Protein AF-A0ABD8AJ08-F1 (afdb_monomer_lite)

pLDDT: mean 79.57, std 14.68, range [33.16, 95.69]

Secondary structure (DSSP, 8-state):
-HHHHHHHHHHHHTT--TTHHHHHHHHHHHHHHHHHHHHHHHTHHHHHHHHHHHHHHHHHHHHHHHHHHHHHHHH-GGGGGGHHHHHHHHHHHHHHHHHHHHHHHHHHHHHHHHHHHTTS----THHHHHHHHHHHHHHHTTHHHHHHHHHHHTTT-SS--HHHHHHHHHHHHHTTT-S---TTTTTTHHHHHHHHHHHHH-GGGTS-GGGS-HHHHHHHHHHHHHHHHHHTSHHHHHHHHHHHHHHHHHTTHHHHHHHHHHHHHHHHHHH-HHHHHS-HHHHHHHHHHHHHHHHHHHHHHHHHH-TTHHHHHHHHHHHHHTS-HHHHHHHHHHHHTTS-TT-HHHHHS-HHHHHHHHHHHHHHHHHHHHHHHHHHHHHHHHHHHHHHHHHHHHTTSSS----

Radius of gyration: 31.16 Å; chains: 1; bounding box: 115×36×95 Å

Structure (mmCIF, N/CA/C/O backbone):
data_AF-A0ABD8AJ08-F1
#
_entry.id   AF-A0ABD8AJ08-F1
#
loop_
_atom_site.group_PDB
_atom_site.id
_atom_site.type_symbol
_atom_site.label_atom_id
_atom_site.label_alt_id
_atom_site.label_comp_id
_atom_site.label_asym_id
_atom_site.label_entity_id
_atom_site.label_seq_id
_atom_site.pdbx_PDB_ins_code
_atom_site.Cartn_x
_atom_site.Cartn_y
_atom_site.Cartn_z
_atom_site.occupancy
_atom_site.B_iso_or_equiv
_atom_site.auth_seq_id
_atom_site.auth_comp_id
_atom_site.auth_asym_id
_atom_site.auth_atom_id
_atom_site.pdbx_PDB_model_num
ATOM 1 N N . MET A 1 1 ? -0.063 21.111 -0.050 1.00 37.19 1 MET A N 1
ATOM 2 C CA . MET A 1 1 ? 0.391 19.796 -0.572 1.00 37.19 1 MET A CA 1
ATOM 3 C C . MET A 1 1 ? 1.631 19.245 0.132 1.00 37.19 1 MET A C 1
ATOM 5 O O . MET A 1 1 ? 1.467 18.243 0.815 1.00 37.19 1 MET A O 1
ATOM 9 N N . LYS A 1 2 ? 2.831 19.864 0.037 1.00 37.09 2 LYS A N 1
ATOM 10 C CA . LYS A 1 2 ? 4.033 19.420 0.799 1.00 37.09 2 LYS A CA 1
ATOM 11 C C . LYS A 1 2 ? 3.751 19.363 2.313 1.00 37.09 2 LYS A C 1
ATOM 13 O O . LYS A 1 2 ? 4.009 18.345 2.936 1.00 37.09 2 LYS A O 1
ATOM 18 N N . ASN A 1 3 ? 3.096 20.391 2.856 1.00 42.25 3 ASN A N 1
ATOM 19 C CA . ASN A 1 3 ? 2.819 20.492 4.293 1.00 42.25 3 ASN A CA 1
ATOM 20 C C . ASN A 1 3 ? 1.719 19.541 4.803 1.00 42.25 3 ASN A C 1
ATOM 22 O O . ASN A 1 3 ? 1.791 19.104 5.944 1.00 42.25 3 ASN A O 1
ATOM 26 N N . ASP A 1 4 ? 0.720 19.175 3.994 1.00 42.44 4 ASP A N 1
ATOM 27 C CA . ASP A 1 4 ? -0.460 18.438 4.487 1.00 42.44 4 ASP A CA 1
ATOM 28 C C . ASP A 1 4 ? -0.193 16.936 4.620 1.00 42.44 4 ASP A C 1
ATOM 30 O O . ASP A 1 4 ? -0.507 16.332 5.646 1.00 42.44 4 ASP A O 1
ATOM 34 N N . LEU A 1 5 ? 0.469 16.342 3.618 1.00 39.44 5 LEU A N 1
ATOM 35 C CA . LEU A 1 5 ? 0.922 14.951 3.678 1.00 39.44 5 LEU A CA 1
ATOM 36 C C . LEU A 1 5 ? 1.951 14.786 4.803 1.00 39.44 5 LEU A C 1
ATOM 38 O O . LEU A 1 5 ? 1.867 13.857 5.600 1.00 39.44 5 LEU A O 1
ATOM 42 N N . GLN A 1 6 ? 2.887 15.731 4.899 1.00 45.25 6 GLN A N 1
ATOM 43 C CA . GLN A 1 6 ? 3.940 15.739 5.908 1.00 45.25 6 GLN A CA 1
ATOM 44 C C . GLN A 1 6 ? 3.369 15.937 7.319 1.00 45.25 6 GLN A C 1
ATOM 46 O O . GLN A 1 6 ? 3.830 15.284 8.243 1.00 45.25 6 GLN A O 1
ATOM 51 N N . ASN A 1 7 ? 2.306 16.729 7.497 1.00 49.16 7 ASN A N 1
ATOM 52 C CA . ASN A 1 7 ? 1.606 16.854 8.779 1.00 49.16 7 ASN A CA 1
ATOM 53 C C . ASN A 1 7 ? 0.878 15.568 9.190 1.00 49.16 7 ASN A C 1
ATOM 55 O O . ASN A 1 7 ? 0.949 15.188 10.362 1.00 49.16 7 ASN A O 1
ATOM 59 N N . ILE A 1 8 ? 0.226 14.884 8.243 1.00 46.75 8 ILE A N 1
ATOM 60 C CA . ILE A 1 8 ? -0.415 13.581 8.479 1.00 46.75 8 ILE A CA 1
ATOM 61 C C . ILE A 1 8 ? 0.645 12.540 8.852 1.00 46.75 8 ILE A C 1
ATOM 63 O O . ILE A 1 8 ? 0.501 11.863 9.867 1.00 46.75 8 ILE A O 1
ATOM 67 N N . PHE A 1 9 ? 1.740 12.458 8.092 1.00 47.22 9 PHE A N 1
ATOM 68 C CA . PHE A 1 9 ? 2.840 11.545 8.387 1.00 47.22 9 PHE A CA 1
ATOM 69 C C . PHE A 1 9 ? 3.531 11.884 9.708 1.00 47.22 9 PHE A C 1
ATOM 71 O O . PHE A 1 9 ? 3.735 10.980 10.500 1.00 47.22 9 PHE A O 1
ATOM 78 N N . ASN A 1 10 ? 3.763 13.159 10.029 1.00 53.31 10 ASN A N 1
ATOM 79 C CA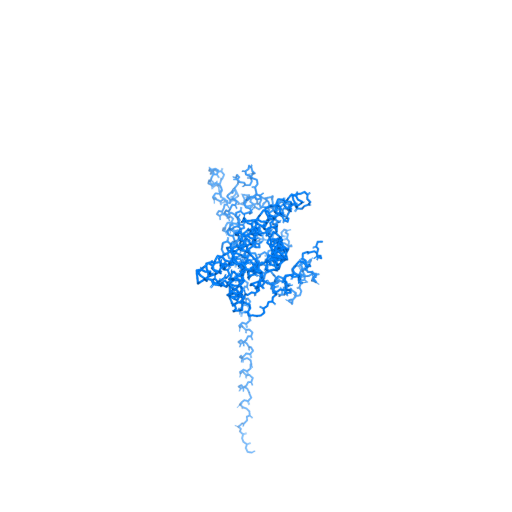 . ASN A 1 10 ? 4.302 13.593 11.323 1.00 53.31 10 ASN A CA 1
ATOM 80 C C . ASN A 1 10 ? 3.394 13.233 12.503 1.00 53.31 10 ASN A C 1
ATOM 82 O O . ASN A 1 10 ? 3.889 12.890 13.575 1.00 53.31 10 ASN A O 1
ATOM 86 N N . HIS A 1 11 ? 2.072 13.292 12.330 1.00 55.34 11 HIS A N 1
ATOM 87 C CA . HIS A 1 11 ? 1.135 12.827 13.355 1.00 55.34 11 HIS A CA 1
ATOM 88 C C . HIS A 1 11 ? 1.146 11.306 13.487 1.00 55.34 11 HIS A C 1
ATOM 90 O O . HIS A 1 11 ? 1.050 10.804 14.601 1.00 55.34 11 HIS A O 1
ATOM 96 N N . ILE A 1 12 ? 1.313 10.587 12.377 1.00 51.00 12 ILE A N 1
ATOM 97 C CA . ILE A 1 12 ? 1.469 9.134 12.371 1.00 51.00 12 ILE A CA 1
ATOM 98 C C . ILE A 1 12 ? 2.803 8.743 13.033 1.00 51.00 12 ILE A C 1
ATOM 100 O O . ILE A 1 12 ? 2.781 7.930 13.943 1.00 51.00 12 ILE A O 1
ATOM 104 N N . PHE A 1 13 ? 3.937 9.364 12.693 1.00 51.44 13 PHE A N 1
ATOM 105 C CA . PHE A 1 13 ? 5.265 9.075 13.260 1.00 51.44 13 PHE A CA 1
ATOM 106 C C . PHE A 1 13 ? 5.311 9.237 14.786 1.00 51.44 13 PHE A C 1
ATOM 108 O O . PHE A 1 13 ? 5.954 8.449 15.473 1.00 51.44 13 PHE A O 1
ATOM 115 N N . LYS A 1 14 ? 4.570 10.205 15.343 1.00 56.16 14 LYS A N 1
ATOM 116 C CA . LYS A 1 14 ? 4.437 10.388 16.801 1.00 56.16 14 LYS A CA 1
ATOM 117 C C . LYS A 1 14 ? 3.716 9.236 17.517 1.00 56.16 14 LYS A C 1
ATOM 119 O O . LYS A 1 14 ? 3.706 9.216 18.744 1.00 56.16 14 LYS A O 1
ATOM 124 N N . LEU A 1 15 ? 3.096 8.311 16.781 1.00 51.72 15 LEU A N 1
ATOM 125 C CA . LEU A 1 15 ? 2.419 7.133 17.329 1.00 51.72 15 LEU A CA 1
ATOM 126 C C . LEU A 1 15 ? 3.351 5.919 17.467 1.00 51.72 15 LEU A C 1
ATOM 128 O O . LEU A 1 15 ? 2.910 4.896 17.988 1.00 51.72 15 LEU A O 1
ATOM 132 N N . GLU A 1 16 ? 4.616 6.007 17.031 1.00 55.91 16 GLU A N 1
ATOM 133 C CA . GLU A 1 16 ? 5.584 4.920 17.197 1.00 55.91 16 GLU A CA 1
ATOM 134 C C . GLU A 1 16 ? 5.869 4.683 18.689 1.00 55.91 16 GLU A C 1
ATOM 136 O O . GLU A 1 16 ? 6.454 5.520 19.376 1.00 55.91 16 GLU A O 1
ATOM 141 N N . ALA A 1 17 ? 5.463 3.519 19.196 1.00 59.34 17 ALA A N 1
ATOM 142 C CA . ALA A 1 17 ? 5.773 3.078 20.551 1.00 59.34 17 ALA A CA 1
ATOM 143 C C . ALA A 1 17 ? 6.762 1.905 20.503 1.00 59.34 17 ALA A C 1
ATOM 145 O O . ALA A 1 17 ? 6.497 0.856 19.904 1.00 59.34 17 ALA A O 1
ATOM 146 N N . SER A 1 18 ? 7.917 2.067 21.153 1.00 61.53 18 SER A N 1
ATOM 147 C CA . SER A 1 18 ? 8.923 1.009 21.246 1.00 61.53 18 SER A CA 1
ATOM 148 C C . SER A 1 18 ? 8.338 -0.234 21.930 1.00 61.53 18 SER A C 1
ATOM 150 O O . SER A 1 18 ? 7.635 -0.160 22.937 1.00 61.53 18 SER A O 1
ATOM 152 N N . GLY A 1 19 ? 8.574 -1.411 21.344 1.00 65.75 19 GLY A N 1
ATOM 153 C CA . GLY A 1 19 ? 8.068 -2.674 21.891 1.00 65.75 19 GLY A CA 1
ATOM 154 C C . GLY A 1 19 ? 6.545 -2.859 21.816 1.00 65.75 19 GLY A C 1
ATOM 155 O O . GLY A 1 19 ? 6.025 -3.768 22.464 1.00 65.75 19 GLY A O 1
ATOM 156 N N . ALA A 1 20 ? 5.814 -2.067 21.020 1.00 73.38 20 ALA A N 1
ATOM 157 C CA . ALA A 1 20 ? 4.356 -2.188 20.902 1.00 73.38 20 ALA A CA 1
ATOM 158 C C . ALA A 1 20 ? 3.874 -3.578 20.445 1.00 73.38 20 ALA A C 1
ATOM 160 O O . ALA A 1 20 ? 2.776 -3.992 20.803 1.00 73.38 20 ALA A O 1
ATOM 161 N N . GLN A 1 21 ? 4.713 -4.353 19.751 1.00 73.31 21 GLN A N 1
ATOM 162 C CA . GLN A 1 21 ? 4.434 -5.754 19.410 1.00 73.31 21 GLN A CA 1
ATOM 163 C C . GLN A 1 21 ? 4.211 -6.647 20.643 1.00 73.31 21 GLN A C 1
ATOM 165 O O . GLN A 1 21 ? 3.464 -7.619 20.566 1.00 73.31 21 GLN A O 1
ATOM 170 N N . PHE A 1 22 ? 4.828 -6.300 21.778 1.00 75.69 22 PHE A N 1
ATOM 171 C CA . PHE A 1 22 ? 4.693 -7.014 23.046 1.00 75.69 22 PHE A CA 1
ATOM 172 C C . PHE A 1 22 ? 3.578 -6.423 23.913 1.00 75.69 22 PHE A C 1
ATOM 174 O O . PHE A 1 22 ? 2.780 -7.165 24.484 1.00 75.69 22 PHE A O 1
ATOM 181 N N . TRP A 1 23 ? 3.471 -5.091 23.981 1.00 79.88 23 TRP A N 1
ATOM 182 C CA . TRP A 1 23 ? 2.493 -4.431 24.853 1.00 79.88 23 TRP A CA 1
ATOM 183 C C . TRP A 1 23 ? 1.084 -4.318 24.252 1.00 79.88 23 TRP A C 1
ATOM 185 O O . TRP A 1 23 ? 0.116 -4.348 25.006 1.00 79.88 23 TRP A O 1
ATOM 195 N N . ALA A 1 24 ? 0.910 -4.244 22.927 1.00 83.38 24 ALA A N 1
ATOM 196 C CA . ALA A 1 24 ? -0.419 -4.125 22.313 1.00 83.38 24 ALA A CA 1
ATOM 197 C C . ALA A 1 24 ? -1.332 -5.345 22.574 1.00 83.38 24 ALA A C 1
ATOM 199 O O . ALA A 1 24 ? -2.493 -5.128 22.932 1.00 83.38 24 ALA A O 1
ATOM 200 N N . PRO A 1 25 ? -0.856 -6.609 22.499 1.00 86.19 25 PRO A N 1
ATOM 201 C CA . PRO A 1 25 ? -1.641 -7.764 22.947 1.00 86.19 25 PRO A CA 1
ATOM 202 C C . PRO A 1 25 ? -2.027 -7.689 24.431 1.00 86.19 25 PRO A C 1
ATOM 204 O O . PRO A 1 25 ? -3.148 -8.037 24.802 1.00 86.19 25 PRO A O 1
ATOM 207 N N . ILE A 1 26 ? -1.129 -7.187 25.285 1.00 85.62 26 ILE A N 1
ATOM 208 C CA . ILE A 1 26 ? -1.396 -7.010 26.720 1.00 85.62 26 ILE A CA 1
ATOM 209 C C . ILE A 1 26 ? -2.496 -5.962 26.918 1.00 85.62 26 ILE A C 1
ATOM 211 O O . ILE A 1 26 ? -3.473 -6.225 27.615 1.00 85.62 26 ILE A O 1
ATOM 215 N N . ILE A 1 27 ? -2.402 -4.810 26.247 1.00 84.31 27 ILE A N 1
ATOM 216 C CA . ILE A 1 27 ? -3.427 -3.755 26.266 1.00 84.31 27 ILE A CA 1
ATOM 217 C C . ILE A 1 27 ? -4.774 -4.295 25.769 1.00 84.31 27 ILE A C 1
ATOM 219 O O . ILE A 1 27 ? -5.812 -4.002 26.363 1.00 84.31 27 ILE A O 1
ATOM 223 N N . PHE A 1 28 ? -4.774 -5.124 24.721 1.00 89.94 28 PHE A N 1
ATOM 224 C CA . PHE A 1 28 ? -5.979 -5.794 24.237 1.00 89.94 28 PHE A CA 1
ATOM 225 C C . PHE A 1 28 ? -6.628 -6.654 25.330 1.00 89.94 28 PHE A C 1
ATOM 227 O O . PHE A 1 28 ? -7.815 -6.482 25.612 1.00 89.94 28 PHE A O 1
ATOM 234 N N . ILE A 1 29 ? -5.856 -7.517 26.000 1.00 90.88 29 ILE A N 1
ATOM 235 C CA . ILE A 1 29 ? -6.351 -8.356 27.104 1.00 90.88 29 ILE A CA 1
ATOM 236 C C . ILE A 1 29 ? -6.849 -7.492 28.273 1.00 90.88 29 ILE A C 1
ATOM 238 O O . ILE A 1 29 ? -7.927 -7.753 28.812 1.00 90.88 29 ILE A O 1
ATOM 242 N N . VAL A 1 30 ? -6.126 -6.428 28.631 1.00 89.00 30 VAL A N 1
ATOM 243 C CA . VAL A 1 30 ? -6.532 -5.480 29.682 1.00 89.00 30 VAL A CA 1
ATOM 244 C C . VAL A 1 30 ? -7.866 -4.816 29.331 1.00 89.00 30 VAL A C 1
ATOM 246 O O . VAL A 1 30 ? -8.761 -4.760 30.177 1.00 89.00 30 VAL A O 1
ATOM 249 N N . PHE A 1 31 ? -8.070 -4.386 28.081 1.00 89.56 31 PHE A N 1
ATOM 250 C CA . PHE A 1 31 ? -9.357 -3.844 27.641 1.00 89.56 31 PHE A CA 1
ATOM 251 C C . PHE A 1 31 ? -10.494 -4.865 27.731 1.00 89.56 31 PHE A C 1
ATOM 253 O O . PHE A 1 31 ? -11.607 -4.494 28.118 1.00 89.56 31 PHE A O 1
ATOM 260 N N . LEU A 1 32 ? -10.239 -6.139 27.422 1.00 92.06 32 LEU A N 1
ATOM 261 C CA . LEU A 1 32 ? -11.229 -7.204 27.595 1.00 92.06 32 LEU A CA 1
ATOM 262 C C . LEU A 1 32 ? -11.566 -7.433 29.075 1.00 92.06 32 LEU A C 1
ATOM 264 O O . LEU A 1 32 ? -12.748 -7.525 29.412 1.00 92.06 32 LEU A O 1
ATOM 268 N N . GLY A 1 33 ? -10.564 -7.445 29.958 1.00 90.75 33 GLY A N 1
ATOM 269 C CA . GLY A 1 33 ? -10.748 -7.586 31.405 1.00 90.75 33 GLY A CA 1
ATOM 270 C C . GLY A 1 33 ? -11.544 -6.429 32.013 1.00 90.75 33 GLY A C 1
ATOM 271 O O . GLY A 1 33 ? -12.554 -6.647 32.686 1.00 90.75 33 GLY A O 1
ATOM 272 N N . ILE A 1 34 ? -11.167 -5.186 31.693 1.00 89.81 34 ILE A N 1
ATOM 273 C CA . ILE A 1 34 ? -11.918 -3.987 32.093 1.00 89.81 34 ILE A CA 1
ATOM 274 C C . ILE A 1 34 ? -13.350 -4.075 31.555 1.00 89.81 34 ILE A C 1
ATOM 276 O O . ILE A 1 34 ? -14.313 -3.861 32.293 1.00 89.81 34 ILE A O 1
ATOM 280 N N . SER A 1 35 ? -13.524 -4.452 30.286 1.00 89.44 35 SER A N 1
ATOM 281 C CA . SER A 1 35 ? -14.853 -4.622 29.702 1.00 89.44 35 SER A CA 1
ATOM 282 C C . SER A 1 35 ? -15.690 -5.649 30.464 1.00 89.44 35 SER A C 1
ATOM 284 O O . SER A 1 35 ? -16.845 -5.372 30.789 1.00 89.44 35 SER A O 1
ATOM 286 N N . PHE A 1 36 ? -15.125 -6.800 30.819 1.00 92.12 36 PHE A N 1
ATOM 287 C CA . PHE A 1 36 ? -15.826 -7.811 31.603 1.00 92.12 36 PHE A CA 1
ATOM 288 C C . PHE A 1 36 ? -16.317 -7.252 32.949 1.00 92.12 36 PHE A C 1
ATOM 290 O O . PHE A 1 36 ? -17.500 -7.382 33.273 1.00 92.12 36 PHE A O 1
ATOM 297 N N . LEU A 1 37 ? -15.457 -6.537 33.688 1.00 89.56 37 LEU A N 1
ATOM 298 C CA . LEU A 1 37 ? -15.815 -5.898 34.963 1.00 89.56 37 LEU A CA 1
ATOM 299 C C . LEU A 1 37 ? -16.963 -4.890 34.798 1.00 89.56 37 LEU A C 1
ATOM 301 O O . LEU A 1 37 ? -17.963 -4.954 35.519 1.00 89.56 37 LEU A O 1
ATOM 305 N N . PHE A 1 38 ? -16.877 -4.005 33.800 1.00 85.88 38 PHE A N 1
ATOM 306 C CA . PHE A 1 38 ? -17.963 -3.071 33.482 1.00 85.88 38 PHE A CA 1
ATOM 307 C C . PHE A 1 38 ? -19.253 -3.808 33.086 1.00 85.88 38 PHE A C 1
ATOM 309 O O . PHE A 1 38 ? -20.346 -3.374 33.448 1.00 85.88 38 PHE A O 1
ATOM 316 N N . GLY A 1 39 ? -19.153 -4.940 32.388 1.00 85.25 39 GLY A N 1
ATOM 317 C CA . GLY A 1 39 ? -20.302 -5.774 32.032 1.00 85.25 39 GLY A CA 1
ATOM 318 C C . GLY A 1 39 ? -20.971 -6.403 33.255 1.00 85.25 39 GLY A C 1
ATOM 319 O O . GLY A 1 39 ? -22.197 -6.438 33.334 1.00 85.25 39 GLY A O 1
ATOM 320 N N . MET A 1 40 ? -20.202 -6.794 34.274 1.00 86.94 40 MET A N 1
ATOM 321 C CA . MET A 1 40 ? -20.767 -7.268 35.542 1.00 86.94 40 MET A CA 1
ATOM 322 C C . MET A 1 40 ? -21.493 -6.165 36.325 1.00 86.94 40 MET A C 1
ATOM 324 O O . MET A 1 40 ? -22.526 -6.426 36.952 1.00 86.94 40 MET A O 1
ATOM 328 N N . ILE A 1 41 ? -20.972 -4.934 36.294 1.00 84.31 41 ILE A N 1
ATOM 329 C CA . ILE A 1 41 ? -21.536 -3.790 37.028 1.00 84.31 41 ILE A CA 1
ATOM 330 C C . ILE A 1 41 ? -22.802 -3.268 36.336 1.00 84.31 41 ILE A C 1
ATOM 332 O O . ILE A 1 41 ? -23.855 -3.131 36.970 1.00 84.31 41 ILE A O 1
ATOM 336 N N . PHE A 1 42 ? -22.718 -3.008 35.030 1.00 81.31 42 PHE A N 1
ATOM 337 C CA . PHE A 1 42 ? -23.772 -2.352 34.252 1.00 81.31 42 PHE A CA 1
ATOM 338 C C . PHE A 1 42 ? -24.705 -3.329 33.517 1.00 81.31 42 PHE A C 1
ATOM 340 O O . PHE A 1 42 ? -25.756 -2.910 33.023 1.00 81.31 42 PHE A O 1
ATOM 347 N N . LYS A 1 43 ? -24.390 -4.634 33.518 1.00 81.94 43 LYS A N 1
ATOM 348 C CA . LYS A 1 43 ? -25.147 -5.707 32.844 1.00 81.94 43 LYS A CA 1
ATOM 349 C C . LYS A 1 43 ? -25.307 -5.436 31.336 1.00 81.94 43 LYS A C 1
ATOM 351 O O . LYS A 1 43 ? -24.612 -4.604 30.756 1.00 81.94 43 LYS A O 1
ATOM 356 N N . PHE A 1 44 ? -26.273 -6.104 30.705 1.00 83.12 44 PHE A N 1
ATOM 357 C CA . PHE A 1 44 ? -26.561 -6.006 29.269 1.00 83.12 44 PHE A CA 1
ATOM 358 C C . PHE A 1 44 ? -26.865 -4.593 28.750 1.00 83.12 44 PHE A C 1
ATOM 360 O O . PHE A 1 44 ? -26.684 -4.345 27.562 1.00 83.12 44 PHE A O 1
ATOM 367 N N . LYS A 1 45 ? -27.274 -3.645 29.609 1.00 83.56 45 LYS A N 1
ATOM 368 C CA . LYS A 1 45 ? -27.542 -2.255 29.193 1.00 83.56 45 LYS A CA 1
ATOM 369 C C . LYS A 1 45 ? -26.323 -1.625 28.520 1.00 83.56 45 LYS A C 1
ATOM 371 O O . LYS A 1 45 ? -26.446 -0.992 27.479 1.00 83.56 45 LYS A O 1
ATOM 376 N N . TRP A 1 46 ? -25.140 -1.859 29.087 1.00 85.69 46 TRP A N 1
ATOM 377 C CA . TRP A 1 46 ? -23.892 -1.338 28.536 1.00 85.69 46 TRP A CA 1
ATOM 378 C C . TRP A 1 46 ? -23.464 -2.066 27.260 1.00 85.69 46 TRP A C 1
ATOM 380 O O . TRP A 1 46 ? -22.950 -1.442 26.335 1.00 85.69 46 TRP A O 1
ATOM 390 N N . THR A 1 47 ? -23.740 -3.370 27.171 1.00 87.75 47 THR A N 1
ATOM 391 C CA . THR A 1 47 ? -23.513 -4.146 25.947 1.00 87.75 47 THR A CA 1
ATOM 392 C C . THR A 1 47 ? -24.318 -3.578 24.777 1.00 87.75 47 THR A C 1
ATOM 394 O O . THR A 1 47 ? -23.738 -3.341 23.724 1.00 87.75 47 THR A O 1
ATOM 397 N N . ILE A 1 48 ? -25.611 -3.289 24.969 1.00 87.62 48 ILE A N 1
ATOM 398 C CA . ILE A 1 48 ? -26.482 -2.724 23.921 1.00 87.62 48 ILE A CA 1
ATOM 399 C C . ILE A 1 48 ? -25.925 -1.391 23.409 1.00 87.62 48 ILE A C 1
ATOM 401 O O . ILE A 1 48 ? -25.795 -1.198 22.204 1.00 87.62 48 ILE A O 1
ATOM 405 N N . LEU A 1 49 ? -25.523 -0.493 24.312 1.00 89.62 49 LEU A N 1
ATOM 406 C CA . LEU A 1 49 ? -24.957 0.801 23.924 1.00 89.62 49 LEU A CA 1
ATOM 407 C C . LEU A 1 49 ? -23.649 0.653 23.133 1.00 89.62 49 LEU A C 1
ATOM 409 O O . LEU A 1 49 ? -23.426 1.386 22.175 1.00 89.62 49 LEU A O 1
ATOM 413 N N . LYS A 1 50 ? -22.802 -0.329 23.454 1.00 89.50 50 LYS A N 1
ATOM 414 C CA . LYS A 1 50 ? -21.607 -0.604 22.641 1.00 89.50 50 LYS A CA 1
ATOM 415 C C . LYS A 1 50 ? -21.936 -1.161 21.263 1.00 89.50 50 LYS A C 1
ATOM 417 O O . LYS A 1 50 ? -21.242 -0.810 20.316 1.00 89.50 50 LYS A O 1
ATOM 422 N N . VAL A 1 51 ? -22.965 -2.000 21.144 1.00 91.56 51 VAL A N 1
ATOM 423 C CA . VAL A 1 51 ? -23.445 -2.462 19.832 1.00 91.56 51 VAL A CA 1
ATOM 424 C C . VAL A 1 51 ? -23.909 -1.266 19.001 1.00 91.56 51 VAL A C 1
ATOM 426 O O . VAL A 1 51 ? -23.523 -1.148 17.844 1.00 91.56 51 VAL A O 1
ATOM 429 N N . ILE A 1 52 ? -24.643 -0.328 19.607 1.00 92.88 52 ILE A N 1
ATOM 430 C CA . ILE A 1 52 ? -25.048 0.917 18.942 1.00 92.88 52 ILE A CA 1
ATOM 431 C C . ILE A 1 52 ? -23.818 1.726 18.500 1.00 92.88 52 ILE A C 1
ATOM 433 O O . ILE A 1 52 ? -23.773 2.165 17.356 1.00 92.88 52 ILE A O 1
ATOM 437 N N . ALA A 1 53 ? -22.794 1.867 19.350 1.00 93.06 53 ALA A N 1
ATOM 438 C CA . ALA A 1 53 ? -21.546 2.545 18.981 1.00 93.06 53 ALA A CA 1
ATOM 439 C C . ALA A 1 53 ? -20.865 1.890 17.766 1.00 93.06 53 ALA A C 1
ATOM 441 O O . ALA A 1 53 ? -20.453 2.589 16.848 1.00 93.06 53 ALA A O 1
ATOM 442 N N . ILE A 1 54 ? -20.799 0.554 17.727 1.00 93.31 54 ILE A N 1
ATOM 443 C CA . ILE A 1 54 ? -20.254 -0.204 16.589 1.00 93.31 54 ILE A CA 1
ATOM 444 C C . ILE A 1 54 ? -21.036 0.097 15.309 1.00 93.31 54 ILE A C 1
ATOM 446 O O . ILE A 1 54 ? -20.426 0.405 14.289 1.00 93.31 54 ILE A O 1
ATOM 450 N N . ILE A 1 55 ? -22.370 0.056 15.367 1.00 94.44 55 ILE A N 1
ATOM 451 C CA . ILE A 1 55 ? -23.229 0.350 14.212 1.00 94.44 55 ILE A CA 1
ATOM 452 C C . ILE A 1 55 ? -23.006 1.791 13.734 1.00 94.44 55 ILE A C 1
ATOM 454 O O . ILE A 1 55 ? -22.833 2.015 12.538 1.00 94.44 55 ILE A O 1
ATOM 458 N N . ILE A 1 56 ? -22.938 2.760 14.653 1.00 94.62 56 ILE A N 1
ATOM 459 C CA . ILE A 1 56 ? -22.641 4.163 14.330 1.00 94.62 56 ILE A CA 1
ATOM 460 C C . ILE A 1 56 ? -21.270 4.286 13.655 1.00 94.62 56 ILE A C 1
ATOM 462 O O . ILE A 1 56 ? -21.155 4.989 12.655 1.00 94.62 56 ILE A O 1
ATOM 466 N N . THR A 1 57 ? -20.239 3.592 14.145 1.00 95.50 57 THR A N 1
ATOM 467 C CA . THR A 1 57 ? -18.908 3.590 13.518 1.00 95.50 57 THR A CA 1
ATOM 468 C C . THR A 1 57 ? -18.939 2.989 12.116 1.00 95.50 57 THR A C 1
ATOM 470 O O . THR A 1 57 ? -18.367 3.575 11.197 1.00 95.50 57 THR A O 1
ATOM 473 N N . MET A 1 58 ? -19.638 1.870 11.922 1.00 94.94 58 MET A N 1
ATOM 474 C CA . MET A 1 58 ? -19.763 1.213 10.618 1.00 94.94 58 MET A CA 1
ATOM 475 C C . MET A 1 58 ? -20.474 2.104 9.596 1.00 94.94 58 MET A C 1
ATOM 477 O O . MET A 1 58 ? -19.968 2.296 8.489 1.00 94.94 58 MET A O 1
ATOM 481 N N . VAL A 1 59 ? -21.617 2.684 9.975 1.00 95.69 59 VAL A N 1
ATOM 482 C CA . VAL A 1 59 ? -22.394 3.598 9.123 1.00 95.69 59 VAL A CA 1
ATOM 483 C C . VAL A 1 59 ? -21.612 4.886 8.864 1.00 95.69 59 VAL A C 1
ATOM 485 O O . VAL A 1 59 ? -21.498 5.324 7.721 1.00 95.69 59 VAL A O 1
ATOM 488 N N . GLY A 1 60 ? -21.006 5.458 9.906 1.00 93.81 60 GLY A N 1
ATOM 489 C CA . GLY A 1 60 ? -20.168 6.648 9.810 1.00 93.81 60 GLY A CA 1
ATOM 490 C C . GLY A 1 60 ? -18.975 6.451 8.876 1.00 93.81 60 GLY A C 1
ATOM 491 O O . GLY A 1 60 ? -18.676 7.341 8.086 1.00 93.81 60 GLY A O 1
ATOM 492 N N . SER A 1 61 ? -18.354 5.270 8.887 1.00 95.00 61 SER A N 1
ATOM 493 C CA . SER A 1 61 ? -17.248 4.925 7.984 1.00 95.00 61 SER A CA 1
ATOM 494 C C . SER A 1 61 ? -17.688 4.837 6.523 1.00 95.00 61 SER A C 1
ATOM 496 O O . SER A 1 61 ? -16.970 5.305 5.643 1.00 95.00 61 SER A O 1
ATOM 498 N N . ILE A 1 62 ? -18.878 4.286 6.250 1.00 95.06 62 ILE A N 1
ATOM 499 C CA . ILE A 1 62 ? -19.448 4.239 4.892 1.00 95.06 62 ILE A CA 1
ATOM 500 C C . ILE A 1 62 ? -19.719 5.659 4.385 1.00 95.06 62 ILE A C 1
ATOM 502 O O . ILE A 1 62 ? -19.312 6.008 3.277 1.00 95.06 62 ILE A O 1
ATOM 506 N N . ILE A 1 63 ? -20.368 6.493 5.205 1.00 94.06 63 ILE A N 1
ATOM 507 C CA . ILE A 1 63 ? -20.666 7.887 4.854 1.00 94.06 63 ILE A CA 1
ATOM 508 C C . ILE A 1 63 ? -19.368 8.675 4.644 1.00 94.06 63 ILE A C 1
ATOM 510 O O . ILE A 1 63 ? -19.262 9.418 3.670 1.00 94.06 63 ILE A O 1
ATOM 514 N N . ALA A 1 64 ? -18.378 8.504 5.525 1.00 92.00 64 ALA A N 1
ATOM 515 C CA . ALA A 1 64 ? -17.078 9.157 5.414 1.00 92.00 64 ALA A CA 1
ATOM 516 C C . ALA A 1 64 ? -16.353 8.745 4.131 1.00 92.00 64 ALA A C 1
ATOM 518 O O . ALA A 1 64 ? -15.879 9.619 3.412 1.00 92.00 64 ALA A O 1
ATOM 519 N N . TYR A 1 65 ? -16.321 7.448 3.804 1.00 92.94 65 TYR A N 1
ATOM 520 C CA . TYR A 1 65 ? -15.727 6.970 2.556 1.00 92.94 65 TYR A CA 1
ATOM 521 C C . TYR A 1 65 ? -16.380 7.639 1.348 1.00 92.94 65 TYR A C 1
ATOM 523 O O . TYR A 1 65 ? -15.672 8.226 0.539 1.00 92.94 65 TYR A O 1
ATOM 531 N N . ASN A 1 66 ? -17.713 7.605 1.254 1.00 92.75 66 ASN A N 1
ATOM 532 C CA . ASN A 1 66 ? -18.430 8.180 0.115 1.00 92.75 66 ASN A CA 1
ATOM 533 C C . ASN A 1 66 ? -18.194 9.693 0.011 1.00 92.75 66 ASN A C 1
ATOM 535 O O . ASN A 1 66 ? -17.838 10.181 -1.053 1.00 92.75 66 ASN A O 1
ATOM 539 N N . LYS A 1 67 ? -18.294 10.436 1.123 1.00 90.06 67 LYS A N 1
ATOM 540 C CA . LYS A 1 67 ? -18.067 11.889 1.119 1.00 90.06 67 LYS A CA 1
ATOM 541 C C . LYS A 1 67 ? -16.635 12.265 0.751 1.00 90.06 67 LYS A C 1
ATOM 543 O O . LYS A 1 67 ? -16.436 13.185 -0.034 1.00 90.06 67 LYS A O 1
ATOM 548 N N . ILE A 1 68 ? -15.640 11.587 1.325 1.00 86.81 68 ILE A N 1
ATOM 549 C CA . ILE A 1 68 ? -14.233 11.873 1.026 1.00 86.81 68 ILE A CA 1
ATOM 550 C C . ILE A 1 68 ? -13.933 11.484 -0.417 1.00 86.81 68 ILE A C 1
ATOM 552 O O . ILE A 1 68 ? -13.319 12.272 -1.123 1.00 86.81 68 ILE A O 1
ATOM 556 N N . ALA A 1 69 ? -14.403 10.321 -0.873 1.00 88.31 69 ALA A N 1
ATOM 557 C CA . ALA A 1 69 ? -14.255 9.896 -2.258 1.00 88.31 69 ALA A CA 1
ATOM 558 C C . ALA A 1 69 ? -14.887 10.902 -3.227 1.00 88.31 69 ALA A C 1
ATOM 560 O O . ALA A 1 69 ? -14.248 11.253 -4.208 1.00 88.31 69 ALA A O 1
ATOM 561 N N . ASP A 1 70 ? -16.078 11.431 -2.938 1.00 88.31 70 ASP A N 1
ATOM 562 C CA . ASP A 1 70 ? -16.732 12.447 -3.770 1.00 88.31 70 ASP A CA 1
ATOM 563 C C . ASP A 1 70 ? -15.945 13.765 -3.817 1.00 88.31 70 ASP A C 1
ATOM 565 O O . ASP A 1 70 ? -15.782 14.349 -4.888 1.00 88.31 70 ASP A O 1
ATOM 569 N N . ILE A 1 71 ? -15.435 14.239 -2.675 1.00 84.69 71 ILE A N 1
ATOM 570 C CA . ILE A 1 71 ? -14.607 15.456 -2.600 1.00 84.69 71 ILE A CA 1
ATOM 571 C C . ILE A 1 71 ? -13.304 15.254 -3.379 1.00 84.69 71 ILE A C 1
ATOM 573 O O . ILE A 1 71 ? -12.936 16.082 -4.211 1.00 84.69 71 ILE A O 1
ATOM 577 N N . VAL A 1 72 ? -12.627 14.133 -3.138 1.00 82.44 72 VAL A N 1
ATOM 578 C CA . VAL A 1 72 ? -11.380 13.767 -3.809 1.00 82.44 72 VAL A CA 1
ATOM 579 C C . VAL A 1 72 ? -11.616 13.598 -5.308 1.00 82.44 72 VAL A C 1
ATOM 581 O O . VAL A 1 72 ? -10.863 14.143 -6.101 1.00 82.44 72 VAL A O 1
ATOM 584 N N . ASN A 1 73 ? -12.712 12.972 -5.734 1.00 82.06 73 ASN A N 1
ATOM 585 C CA . ASN A 1 73 ? -13.035 12.822 -7.152 1.00 82.06 73 ASN A CA 1
ATOM 586 C C . ASN A 1 73 ? -13.313 14.152 -7.866 1.00 82.06 73 ASN A C 1
ATOM 588 O O . ASN A 1 73 ? -13.093 14.242 -9.074 1.00 82.06 73 ASN A O 1
ATOM 592 N N . LYS A 1 74 ? -13.793 15.169 -7.140 1.00 79.62 74 LYS A N 1
ATOM 593 C CA . LYS A 1 74 ? -14.046 16.515 -7.677 1.00 79.62 74 LYS A CA 1
ATOM 594 C C . LYS A 1 74 ? -12.795 17.390 -7.727 1.00 79.62 74 LYS A C 1
ATOM 596 O O . LYS A 1 74 ? -12.683 18.206 -8.635 1.00 79.62 74 LYS A O 1
ATOM 601 N N . HIS A 1 75 ? -11.884 17.244 -6.765 1.00 72.56 75 HIS A N 1
ATOM 602 C CA . HIS A 1 75 ? -10.740 18.149 -6.610 1.00 72.56 75 HIS A CA 1
ATOM 603 C C . HIS A 1 75 ? -9.394 17.529 -6.989 1.00 72.56 75 HIS A C 1
ATOM 605 O O . HIS A 1 75 ? -8.560 18.212 -7.575 1.00 72.56 75 HIS A O 1
ATOM 611 N N . ASP A 1 76 ? -9.170 16.255 -6.669 1.00 72.12 76 ASP A N 1
ATOM 612 C CA . ASP A 1 76 ? -7.919 15.560 -6.961 1.00 72.12 76 ASP A CA 1
ATOM 613 C C . ASP A 1 76 ? -8.102 14.033 -6.988 1.00 72.12 76 ASP A C 1
ATOM 615 O O . ASP A 1 76 ? -7.795 13.330 -6.023 1.00 72.12 76 ASP A O 1
ATOM 619 N N . GLN A 1 77 ? -8.576 13.493 -8.119 1.00 73.25 77 GLN A N 1
ATOM 620 C CA . GLN A 1 77 ? -8.797 12.047 -8.312 1.00 73.25 77 GLN A CA 1
ATOM 621 C C . GLN A 1 77 ? -7.560 11.189 -7.995 1.00 73.25 77 GLN A C 1
ATOM 623 O O . GLN A 1 77 ? -7.679 9.992 -7.742 1.00 73.25 77 GLN A O 1
ATOM 628 N N . ASN A 1 78 ? -6.371 11.789 -7.964 1.00 66.81 78 ASN A N 1
ATOM 629 C CA . ASN A 1 78 ? -5.112 11.101 -7.709 1.00 66.81 78 ASN A CA 1
ATOM 630 C C . ASN A 1 78 ? -5.000 10.614 -6.259 1.00 66.81 78 ASN A C 1
ATOM 632 O O . ASN A 1 78 ? -4.292 9.648 -5.986 1.00 66.81 78 ASN A O 1
ATOM 636 N N . LEU A 1 79 ? -5.710 11.258 -5.330 1.00 71.75 79 LEU A N 1
ATOM 637 C CA . LEU A 1 79 ? -5.676 10.923 -3.907 1.00 71.75 79 LEU A CA 1
ATOM 638 C C . LEU A 1 79 ? -6.710 9.859 -3.523 1.00 71.75 79 LEU A C 1
ATOM 640 O O . LEU A 1 79 ? -6.788 9.472 -2.355 1.00 71.75 79 LEU A O 1
ATOM 644 N N . ILE A 1 80 ? -7.484 9.341 -4.486 1.00 78.69 80 ILE A N 1
ATOM 645 C CA . ILE A 1 80 ? -8.558 8.374 -4.218 1.00 78.69 80 ILE A CA 1
ATOM 646 C C . ILE A 1 80 ? -8.033 7.106 -3.530 1.00 78.69 80 ILE A C 1
ATOM 648 O O . ILE A 1 80 ? -8.689 6.548 -2.650 1.00 78.69 80 ILE A O 1
ATOM 652 N N . GLY A 1 81 ? -6.803 6.698 -3.858 1.00 75.88 81 GLY A N 1
ATOM 653 C CA . GLY A 1 81 ? -6.134 5.551 -3.249 1.00 75.88 81 GLY A CA 1
ATOM 654 C C . GLY A 1 81 ? -5.775 5.741 -1.766 1.00 75.88 81 GLY A C 1
ATOM 655 O O . GLY A 1 81 ? -5.606 4.755 -1.051 1.00 75.88 81 GLY A O 1
ATOM 656 N N . PHE A 1 82 ? -5.716 6.983 -1.272 1.00 81.50 82 PHE A N 1
ATOM 657 C CA . PHE A 1 82 ? -5.424 7.302 0.132 1.00 81.50 82 PHE A CA 1
ATOM 658 C C . PHE A 1 82 ? -6.677 7.372 1.017 1.00 81.50 82 PHE A C 1
ATOM 660 O O . PHE A 1 82 ? -6.569 7.303 2.244 1.00 81.50 82 PHE A O 1
ATOM 667 N N . VAL A 1 83 ? -7.874 7.450 0.423 1.00 85.00 83 VAL A N 1
ATOM 668 C CA . VAL A 1 83 ? -9.153 7.544 1.152 1.00 85.00 83 VAL A CA 1
ATOM 669 C C . VAL A 1 83 ? -9.331 6.445 2.213 1.00 85.00 83 VAL A C 1
ATOM 671 O O . VAL A 1 83 ? -9.713 6.784 3.336 1.00 85.00 83 VAL A O 1
ATOM 674 N N . PRO A 1 84 ? -9.001 5.160 1.955 1.00 88.38 84 PRO A N 1
ATOM 675 C CA . PRO A 1 84 ? -9.131 4.103 2.962 1.00 88.38 84 PRO A CA 1
ATOM 676 C C . PRO A 1 84 ? -8.334 4.342 4.253 1.00 88.38 84 PRO A C 1
ATOM 678 O O . PRO A 1 84 ? -8.779 3.934 5.325 1.00 88.38 84 PRO A O 1
ATOM 681 N N . PHE A 1 85 ? -7.179 5.014 4.189 1.00 85.69 85 PHE A N 1
ATOM 682 C CA . PHE A 1 85 ? -6.390 5.341 5.384 1.00 85.69 85 PHE A CA 1
ATOM 683 C C . PHE A 1 85 ? -7.099 6.400 6.236 1.00 85.69 85 PHE A C 1
ATOM 685 O O . PHE A 1 85 ? -7.225 6.240 7.451 1.00 85.69 85 PHE A O 1
ATOM 692 N N . GLY A 1 86 ? -7.630 7.447 5.594 1.00 84.44 86 GLY A N 1
ATOM 693 C CA . GLY A 1 86 ? -8.414 8.486 6.266 1.00 84.44 86 GLY A CA 1
ATOM 694 C C . GLY A 1 86 ? -9.689 7.936 6.908 1.00 84.44 86 GLY A C 1
ATOM 695 O O . GLY A 1 86 ? -10.027 8.305 8.031 1.00 84.44 86 GLY A O 1
ATOM 696 N N . VAL A 1 87 ? -10.359 6.987 6.246 1.00 90.31 87 VAL A N 1
ATOM 697 C CA . VAL A 1 87 ? -11.552 6.319 6.791 1.00 90.31 87 VAL A CA 1
ATOM 698 C C . VAL A 1 87 ? -11.236 5.542 8.066 1.00 90.31 87 VAL A C 1
ATOM 700 O O . VAL A 1 87 ? -12.011 5.628 9.015 1.00 90.31 87 VAL A O 1
ATOM 703 N N . THR A 1 88 ? -10.098 4.845 8.145 1.00 90.00 88 THR A N 1
ATOM 704 C CA . THR A 1 88 ? -9.681 4.168 9.386 1.00 90.00 88 THR A CA 1
ATOM 705 C C . THR A 1 88 ? -9.498 5.161 10.538 1.00 90.00 88 THR A C 1
ATOM 707 O O . THR A 1 88 ? -10.021 4.928 11.628 1.00 90.00 88 THR A O 1
ATOM 710 N N . LEU A 1 89 ? -8.832 6.298 10.300 1.00 88.25 89 LEU A N 1
ATOM 711 C CA . LEU A 1 89 ? -8.639 7.350 11.312 1.00 88.25 89 LEU A CA 1
ATOM 712 C C . LEU A 1 89 ? -9.968 7.957 11.785 1.00 88.25 89 LEU A C 1
ATOM 714 O O . LEU A 1 89 ? -10.190 8.130 12.985 1.00 88.25 89 LEU A O 1
ATOM 718 N N . ILE A 1 90 ? -10.888 8.221 10.856 1.00 88.88 90 ILE A N 1
ATOM 719 C CA . ILE A 1 90 ? -12.227 8.727 11.179 1.00 88.88 90 ILE A CA 1
ATOM 720 C C . ILE A 1 90 ? -13.033 7.686 11.958 1.00 88.88 90 ILE A C 1
ATOM 722 O O . ILE A 1 90 ? -13.705 8.039 12.924 1.00 88.88 90 ILE A O 1
ATOM 726 N N . ALA A 1 91 ? -12.946 6.405 11.595 1.00 92.38 91 ALA A N 1
ATOM 727 C CA . ALA A 1 91 ? -13.625 5.330 12.312 1.00 92.38 91 ALA A CA 1
ATOM 728 C C . ALA A 1 91 ? -13.169 5.249 13.774 1.00 92.38 91 ALA A C 1
ATOM 730 O O . ALA A 1 91 ? -14.006 5.112 14.667 1.00 92.38 91 ALA A O 1
ATOM 731 N N . ILE A 1 92 ? -11.865 5.406 14.032 1.00 90.00 92 ILE A N 1
ATOM 732 C CA . ILE A 1 92 ? -11.309 5.483 15.391 1.00 90.00 92 ILE A CA 1
ATOM 733 C C . ILE A 1 92 ? -11.930 6.658 16.153 1.00 90.00 92 ILE A C 1
ATOM 735 O O . ILE A 1 92 ? -12.428 6.466 17.264 1.00 90.00 92 ILE A O 1
ATOM 739 N N . ALA A 1 93 ? -11.959 7.852 15.553 1.00 89.88 93 ALA A N 1
ATOM 740 C CA . ALA A 1 93 ? -12.533 9.041 16.178 1.00 89.88 93 ALA A CA 1
ATOM 741 C C . ALA A 1 93 ? -14.034 8.872 16.481 1.00 89.88 93 ALA A C 1
ATOM 743 O O . ALA A 1 93 ? -14.462 9.085 17.616 1.00 89.88 93 ALA A O 1
ATOM 744 N N . ILE A 1 94 ? -14.829 8.415 15.506 1.00 92.44 94 ILE A N 1
ATOM 745 C CA . ILE A 1 94 ? -16.269 8.163 15.677 1.00 92.44 94 ILE A CA 1
ATOM 746 C C . ILE A 1 94 ? -16.504 7.122 16.772 1.00 92.44 94 ILE A C 1
ATOM 748 O O . ILE A 1 94 ? -17.378 7.302 17.622 1.00 92.44 94 ILE A O 1
ATOM 752 N N . TYR A 1 95 ? -15.732 6.035 16.777 1.00 92.69 95 TYR A N 1
ATOM 753 C CA . TYR A 1 95 ? -15.857 4.981 17.779 1.00 92.69 95 TYR A CA 1
ATOM 754 C C . TYR A 1 95 ? -15.577 5.494 19.196 1.00 92.69 95 TYR A C 1
ATOM 756 O O . TYR A 1 95 ? -16.358 5.230 20.111 1.00 92.69 95 TYR A O 1
ATOM 764 N N . TRP A 1 96 ? -14.507 6.270 19.383 1.00 90.25 96 TRP A N 1
ATOM 765 C CA . TRP A 1 96 ? -14.168 6.857 20.680 1.00 90.25 96 TRP A CA 1
ATOM 766 C C . TRP A 1 96 ? -15.209 7.868 21.157 1.00 90.25 96 TRP A C 1
ATOM 768 O O . TRP A 1 96 ? -15.686 7.764 22.288 1.00 90.25 96 TRP A O 1
ATOM 778 N N . VAL A 1 97 ? -15.599 8.808 20.293 1.00 91.75 97 VAL A N 1
ATOM 779 C CA . VAL A 1 97 ? -16.571 9.858 20.628 1.00 91.75 97 VAL A CA 1
ATOM 780 C C . VAL A 1 97 ? -17.935 9.250 20.952 1.00 91.75 97 VAL A C 1
ATOM 782 O O . VAL A 1 97 ? -18.515 9.558 21.994 1.00 91.75 97 VAL A O 1
ATOM 785 N N . SER A 1 98 ? -18.429 8.327 20.120 1.00 91.75 98 SER A N 1
ATOM 786 C CA . SER A 1 98 ? -19.711 7.656 20.368 1.00 91.75 98 SER A CA 1
ATOM 787 C C . SER A 1 98 ? -19.684 6.844 21.663 1.00 91.75 98 SER A C 1
ATOM 789 O O . SER A 1 98 ? -20.613 6.949 22.466 1.00 91.75 98 SER A O 1
ATOM 791 N N . ARG A 1 99 ? -18.607 6.093 21.939 1.00 88.31 99 ARG A N 1
ATOM 792 C CA . ARG A 1 99 ? -18.468 5.372 23.212 1.00 88.31 99 ARG A CA 1
ATOM 793 C C . ARG A 1 99 ? -18.427 6.301 24.416 1.00 88.31 99 ARG A C 1
ATOM 795 O O . ARG A 1 99 ? -19.036 5.955 25.425 1.00 88.31 99 ARG A O 1
ATOM 802 N N . LEU A 1 100 ? -17.733 7.435 24.334 1.00 88.88 100 LEU A N 1
ATOM 803 C CA . LEU A 1 100 ? -17.651 8.400 25.430 1.00 88.88 100 LEU A CA 1
ATOM 804 C C . LEU A 1 100 ? -19.031 8.991 25.746 1.00 88.88 100 LEU A C 1
ATOM 806 O O . LEU A 1 100 ? -19.459 8.967 26.899 1.00 88.88 100 LEU A O 1
ATOM 810 N N . ILE A 1 101 ? -19.761 9.439 24.722 1.00 89.81 101 ILE A N 1
ATOM 811 C CA . ILE A 1 101 ? -21.116 9.987 24.874 1.00 89.81 101 ILE A CA 1
ATOM 812 C C . ILE A 1 101 ? -22.054 8.936 25.481 1.00 89.81 101 ILE A C 1
ATOM 814 O O . ILE A 1 101 ? -22.729 9.192 26.480 1.00 89.81 101 ILE A O 1
ATOM 818 N N . LEU A 1 102 ? -22.067 7.721 24.926 1.00 89.50 102 LEU A N 1
ATOM 819 C CA . LEU A 1 102 ? -22.937 6.646 25.405 1.00 89.50 102 LEU A CA 1
ATOM 820 C C . LEU A 1 102 ? -22.551 6.168 26.812 1.00 89.50 102 LEU A C 1
ATOM 822 O O . LEU A 1 102 ? -23.424 5.752 27.576 1.00 89.50 102 LEU A O 1
ATOM 826 N N . PHE A 1 103 ? -21.270 6.248 27.181 1.00 86.88 103 PHE A N 1
ATOM 827 C CA . PHE A 1 103 ? -20.812 5.986 28.544 1.00 86.88 103 PHE A CA 1
ATOM 828 C C . PHE A 1 103 ? -21.392 6.997 29.533 1.00 86.88 103 PHE A C 1
ATOM 830 O O . PHE A 1 103 ? -21.951 6.586 30.550 1.00 86.88 103 PHE A O 1
ATOM 837 N N . ILE A 1 104 ? -21.317 8.293 29.215 1.00 87.94 104 ILE A N 1
ATOM 838 C CA . ILE A 1 104 ? -21.869 9.370 30.049 1.00 87.94 104 ILE A CA 1
ATOM 839 C C . ILE A 1 104 ? -23.381 9.180 30.229 1.00 87.94 104 ILE A C 1
ATOM 841 O O . ILE A 1 104 ? -23.869 9.180 31.360 1.00 87.94 104 ILE A O 1
ATOM 845 N N . ILE A 1 105 ? -24.114 8.913 29.142 1.00 86.88 105 ILE A N 1
ATOM 846 C CA . ILE A 1 105 ? -25.561 8.643 29.188 1.00 86.88 105 ILE A CA 1
ATOM 847 C C . ILE A 1 105 ? -25.862 7.442 30.097 1.00 86.88 105 ILE A C 1
ATOM 849 O O . ILE A 1 105 ? -26.726 7.517 30.974 1.00 86.88 105 ILE A O 1
ATOM 853 N N . ASN A 1 106 ? -25.132 6.334 29.935 1.00 85.62 106 ASN A N 1
ATOM 854 C CA . ASN A 1 106 ? -25.329 5.140 30.756 1.00 85.62 106 ASN A CA 1
ATOM 855 C C . ASN A 1 106 ? -25.022 5.391 32.236 1.00 85.62 106 ASN A C 1
ATOM 857 O O . ASN A 1 106 ? -25.726 4.873 33.103 1.00 85.62 106 ASN A O 1
ATOM 861 N N . LEU A 1 107 ? -23.981 6.172 32.532 1.00 85.25 107 LEU A N 1
ATOM 862 C CA . LEU A 1 107 ? -23.591 6.513 33.894 1.00 85.25 107 LEU A CA 1
ATOM 863 C C . LEU A 1 107 ? -24.697 7.315 34.588 1.00 85.25 107 LEU A C 1
ATOM 865 O O . LEU A 1 107 ? -25.121 6.933 35.679 1.00 85.25 107 LEU A O 1
ATOM 869 N N . ILE A 1 108 ? -25.221 8.353 33.927 1.00 86.19 108 ILE A N 1
ATOM 870 C CA . ILE A 1 108 ? -26.333 9.174 34.430 1.00 86.19 108 ILE A CA 1
ATOM 871 C C . ILE A 1 108 ? -27.562 8.295 34.699 1.00 86.19 108 ILE A C 1
ATOM 873 O O . ILE A 1 108 ? -28.088 8.280 35.815 1.00 86.19 108 ILE A O 1
ATOM 877 N N . LEU A 1 109 ? -27.976 7.481 33.719 1.00 83.81 109 LEU A N 1
ATOM 878 C CA . LEU A 1 109 ? -29.116 6.568 33.864 1.00 83.81 109 LEU A CA 1
ATOM 879 C C . LEU A 1 109 ? -28.909 5.558 35.000 1.00 83.81 109 LEU A C 1
ATOM 881 O O . LEU A 1 109 ? -29.844 5.241 35.740 1.00 83.81 109 LEU A O 1
ATOM 885 N N . HIS A 1 110 ? -27.691 5.038 35.161 1.00 82.12 110 HIS A N 1
ATOM 886 C CA . HIS A 1 110 ? -27.373 4.094 36.225 1.00 82.12 110 HIS A CA 1
ATOM 887 C C . HIS A 1 110 ? -27.466 4.743 37.609 1.00 82.12 110 HIS A C 1
ATOM 889 O O . HIS A 1 110 ? -28.044 4.139 38.515 1.00 82.12 110 HIS A O 1
ATOM 895 N N . VAL A 1 111 ? -26.938 5.960 37.775 1.00 82.75 111 VAL A N 1
ATOM 896 C CA . VAL A 1 111 ? -27.002 6.712 39.038 1.00 82.75 111 VAL A CA 1
ATOM 897 C C . VAL A 1 111 ? -28.454 7.004 39.419 1.00 82.75 111 VAL A C 1
ATOM 899 O O . VAL A 1 111 ? -28.850 6.690 40.543 1.00 82.75 111 VAL A O 1
ATOM 902 N N . ILE A 1 112 ? -29.271 7.488 38.475 1.00 81.25 112 ILE A N 1
ATOM 903 C CA . ILE A 1 112 ? -30.699 7.773 38.697 1.00 81.25 112 ILE A CA 1
ATOM 904 C C . ILE A 1 112 ? -31.442 6.507 39.148 1.00 81.25 112 ILE A C 1
ATOM 906 O O . ILE A 1 112 ? -32.080 6.486 40.202 1.00 81.25 112 ILE A O 1
ATOM 910 N N . ILE A 1 113 ? -31.313 5.407 38.399 1.00 76.00 113 ILE A N 1
ATOM 911 C CA . ILE A 1 113 ? -32.029 4.155 38.694 1.00 76.00 113 ILE A CA 1
ATOM 912 C C . ILE A 1 113 ? -31.586 3.562 40.037 1.00 76.00 113 ILE A C 1
ATOM 914 O O . ILE A 1 113 ? -32.415 3.052 40.793 1.00 76.00 113 ILE A O 1
ATOM 918 N N . LYS A 1 114 ? -30.290 3.619 40.360 1.00 71.56 114 LYS A N 1
ATOM 919 C CA . LYS A 1 114 ? -29.756 3.087 41.621 1.00 71.56 114 LYS A CA 1
ATOM 920 C C . LYS A 1 114 ? -30.157 3.956 42.820 1.00 71.56 114 LYS A C 1
ATOM 922 O O . LYS A 1 114 ? -30.397 3.403 43.893 1.00 71.56 114 LYS A O 1
ATOM 927 N N . GLY A 1 115 ? -30.290 5.271 42.631 1.00 65.81 115 GLY A N 1
ATOM 928 C CA . GLY A 1 115 ? -30.866 6.194 43.614 1.00 65.81 115 GLY A CA 1
ATOM 929 C C . GLY A 1 115 ? -32.326 5.864 43.936 1.00 65.81 115 GLY A C 1
ATOM 930 O O . GLY A 1 115 ? -32.691 5.775 45.105 1.00 65.81 115 GLY A O 1
ATOM 931 N N . ILE A 1 116 ? -33.130 5.556 42.913 1.00 64.31 116 ILE A N 1
ATOM 932 C CA . ILE A 1 116 ? -34.544 5.171 43.065 1.00 64.31 116 ILE A CA 1
ATOM 933 C C . ILE A 1 116 ? -34.691 3.766 43.694 1.00 64.31 116 ILE A C 1
ATOM 935 O O . ILE A 1 116 ? -35.580 3.531 44.513 1.00 64.31 116 ILE A O 1
ATOM 939 N N . GLN A 1 117 ? -33.807 2.815 43.358 1.00 60.06 117 GLN A N 1
ATOM 940 C CA . GLN A 1 117 ? -33.900 1.411 43.798 1.00 60.06 117 GLN A CA 1
ATOM 941 C C . GLN A 1 117 ? -33.359 1.113 45.207 1.00 60.06 117 GLN A C 1
ATOM 943 O O . GLN A 1 117 ? -33.645 0.031 45.726 1.00 60.06 117 GLN A O 1
ATOM 948 N N . LYS A 1 118 ? -32.637 2.035 45.867 1.00 55.00 118 LYS A N 1
ATOM 949 C CA . LYS A 1 118 ? -32.161 1.852 47.260 1.00 55.00 118 LYS A CA 1
ATOM 950 C C . LYS A 1 118 ? -33.291 1.578 48.276 1.00 55.00 118 LYS A C 1
ATOM 952 O O . LYS A 1 118 ? -32.998 1.126 49.375 1.00 55.00 118 LYS A O 1
ATOM 957 N N . LYS A 1 119 ? -34.567 1.773 47.911 1.00 53.88 119 LYS A N 1
ATOM 958 C CA . LYS A 1 119 ? -35.741 1.533 48.770 1.00 53.88 119 LYS A CA 1
ATOM 959 C C . LYS A 1 119 ? -36.286 0.087 48.806 1.00 53.88 119 LYS A C 1
ATOM 961 O O . LYS A 1 119 ? -37.217 -0.148 49.567 1.00 53.88 119 LYS A O 1
ATOM 966 N N . LYS A 1 120 ? -35.784 -0.893 48.029 1.00 47.22 120 LYS A N 1
ATOM 967 C CA . LYS A 1 120 ? -36.375 -2.262 48.009 1.00 47.22 120 LYS A CA 1
ATOM 968 C C . LYS A 1 120 ? -35.356 -3.426 48.014 1.00 47.22 120 LYS A C 1
ATOM 970 O O . LYS A 1 120 ? -34.905 -3.858 46.958 1.00 47.22 120 LYS A O 1
ATOM 975 N N . ASN A 1 121 ? -35.116 -3.958 49.222 1.00 50.97 121 ASN A N 1
ATOM 976 C CA . ASN A 1 121 ? -34.767 -5.334 49.653 1.00 50.97 121 ASN A CA 1
ATOM 977 C C . ASN A 1 121 ? -33.571 -6.144 49.066 1.00 50.97 121 ASN A C 1
ATOM 979 O O . ASN A 1 121 ? -33.155 -5.961 47.917 1.00 50.97 121 ASN A O 1
ATOM 983 N N . PRO A 1 122 ? -33.013 -7.096 49.859 1.00 53.91 122 PRO A N 1
ATOM 984 C CA . PRO A 1 122 ? -31.695 -7.678 49.631 1.00 53.91 122 PRO A CA 1
ATOM 985 C C . PRO A 1 122 ? -31.674 -8.843 48.618 1.00 53.91 122 PRO A C 1
ATOM 987 O O . PRO A 1 122 ? -32.512 -9.737 48.570 1.00 53.91 122 PRO A O 1
ATOM 990 N N . ILE A 1 123 ? -30.668 -8.745 47.752 1.00 53.31 123 ILE A N 1
ATOM 991 C CA . ILE A 1 123 ? -29.911 -9.728 46.955 1.00 53.31 123 ILE A CA 1
ATOM 992 C C . ILE A 1 123 ? -30.389 -11.208 46.982 1.00 53.31 123 ILE A C 1
ATOM 994 O O . ILE A 1 123 ? -30.068 -11.969 47.886 1.00 53.31 123 ILE A O 1
ATOM 998 N N . LYS A 1 124 ? -31.018 -11.667 45.880 1.00 55.38 124 LYS A N 1
ATOM 999 C CA . LYS A 1 124 ? -31.219 -13.095 45.528 1.00 55.38 124 LYS A CA 1
ATOM 1000 C C . LYS A 1 124 ? -30.077 -13.620 44.630 1.00 55.38 124 LYS A C 1
ATOM 1002 O O . LYS A 1 124 ? -29.763 -12.985 43.617 1.00 55.38 124 LYS A O 1
ATOM 1007 N N . LYS A 1 125 ? -29.520 -14.803 44.945 1.00 55.34 125 LYS A N 1
ATOM 1008 C CA . LYS A 1 125 ? -28.377 -15.487 44.277 1.00 55.34 125 LYS A CA 1
ATOM 1009 C C . LYS A 1 125 ? -28.467 -15.586 42.736 1.00 55.34 125 LYS A C 1
ATOM 1011 O O . LYS A 1 125 ? -27.448 -15.492 42.058 1.00 55.34 125 LYS A O 1
ATOM 1016 N N . ARG A 1 126 ? -29.676 -15.638 42.153 1.00 59.47 126 ARG A N 1
ATOM 1017 C CA . ARG A 1 126 ? -29.911 -15.672 40.686 1.00 59.47 126 ARG A CA 1
ATOM 1018 C C . ARG A 1 126 ? -29.365 -14.435 39.943 1.00 59.47 126 ARG A C 1
ATOM 1020 O O . ARG A 1 126 ? -29.122 -14.500 38.745 1.00 59.47 126 ARG A O 1
ATOM 1027 N N . LYS A 1 127 ? -29.121 -13.312 40.639 1.00 69.75 127 LYS A N 1
ATOM 1028 C CA . LYS A 1 127 ? -28.556 -12.082 40.047 1.00 69.75 127 LYS A CA 1
ATOM 1029 C C . LYS A 1 127 ? -27.078 -12.208 39.644 1.00 69.75 127 LYS A C 1
ATOM 1031 O O . LYS A 1 127 ? -26.637 -11.384 38.847 1.00 69.75 127 LYS A O 1
ATOM 1036 N N . TRP A 1 128 ? -26.320 -13.173 40.174 1.00 77.50 128 TRP A N 1
ATOM 1037 C CA . TRP A 1 128 ? -24.884 -13.305 39.885 1.00 77.50 128 TRP A CA 1
ATOM 1038 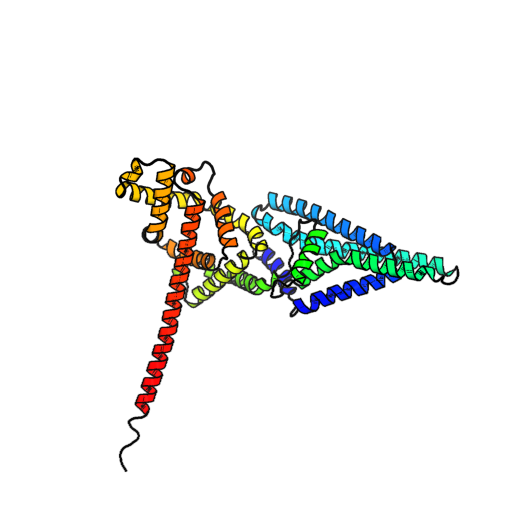C C . TRP A 1 128 ? -24.617 -13.917 38.502 1.00 77.50 128 TRP A C 1
ATOM 1040 O O . TRP A 1 128 ? -23.839 -13.351 37.740 1.00 77.50 128 TRP A O 1
ATOM 1050 N N . LEU A 1 129 ? -25.372 -14.952 38.107 1.00 80.56 129 LEU A N 1
ATOM 1051 C CA . LEU A 1 129 ? -25.289 -15.551 36.765 1.00 80.56 129 LEU A CA 1
ATOM 1052 C C . LEU A 1 129 ? -25.543 -14.510 35.657 1.00 80.56 129 LEU A C 1
ATOM 1054 O O . LEU A 1 129 ? -24.761 -14.386 34.722 1.00 80.56 129 LEU A O 1
ATOM 1058 N N . PHE A 1 130 ? -26.581 -13.677 35.804 1.00 79.00 130 PHE A N 1
ATOM 1059 C CA . PHE A 1 130 ? -26.869 -12.596 34.850 1.00 79.00 130 PHE A CA 1
ATOM 1060 C C . PHE A 1 130 ? -25.799 -11.496 34.814 1.00 79.00 130 PHE A C 1
ATOM 1062 O O . PHE A 1 130 ? -25.672 -10.805 33.806 1.00 79.00 130 PHE A O 1
ATOM 1069 N N . ARG A 1 131 ? -25.041 -11.299 35.901 1.00 81.00 131 ARG A N 1
ATOM 1070 C CA . ARG A 1 131 ? -23.895 -10.377 35.905 1.00 81.00 131 ARG A CA 1
ATOM 1071 C C . ARG A 1 131 ? -22.720 -10.971 35.139 1.00 81.00 131 ARG A C 1
ATOM 1073 O O . ARG A 1 131 ? -22.121 -10.252 34.354 1.00 81.00 131 ARG A O 1
ATOM 1080 N N . ILE A 1 132 ? -22.445 -12.263 35.309 1.00 87.06 132 ILE A N 1
ATOM 1081 C CA . ILE A 1 132 ? -21.388 -12.966 34.569 1.00 87.06 132 ILE A CA 1
ATOM 1082 C C . ILE A 1 132 ? -21.698 -13.003 33.076 1.00 87.06 132 ILE A C 1
ATOM 1084 O O . ILE A 1 132 ? -20.850 -12.620 32.276 1.00 87.06 132 ILE A O 1
ATOM 1088 N N . LEU A 1 133 ? -22.925 -13.378 32.698 1.00 86.88 133 LEU A N 1
ATOM 1089 C CA . LEU A 1 133 ? -23.359 -13.355 31.299 1.00 86.88 133 LEU A CA 1
ATOM 1090 C C . LEU A 1 133 ? -23.261 -11.942 30.703 1.00 86.88 133 LEU A C 1
ATOM 1092 O O . LEU A 1 133 ? -22.792 -11.789 29.580 1.00 86.88 133 LEU A O 1
ATOM 1096 N N . GLY A 1 134 ? -23.617 -10.909 31.478 1.00 85.38 134 GLY A N 1
ATOM 1097 C CA . GLY A 1 134 ? -23.413 -9.509 31.092 1.00 85.38 134 GLY A CA 1
ATOM 1098 C C . GLY A 1 134 ? -21.935 -9.110 30.965 1.00 85.38 134 GLY A C 1
ATOM 1099 O O . GLY A 1 134 ? -21.585 -8.292 30.118 1.00 85.38 134 GLY A O 1
ATOM 1100 N N . GLY A 1 135 ? -21.052 -9.696 31.777 1.00 88.94 135 GLY A N 1
ATOM 1101 C CA . GLY A 1 135 ? -19.599 -9.569 31.659 1.00 88.94 135 GLY A CA 1
ATOM 1102 C C . GLY A 1 135 ? -19.087 -10.132 30.335 1.00 88.94 135 GLY A C 1
ATOM 1103 O O . GLY A 1 135 ? -18.439 -9.415 29.572 1.00 88.94 135 GLY A O 1
ATOM 1104 N N . PHE A 1 136 ? -19.436 -11.383 30.028 1.00 91.50 136 PHE A N 1
ATOM 1105 C CA . PHE A 1 136 ? -19.044 -12.049 28.782 1.00 91.50 136 PHE A CA 1
ATOM 1106 C C . PHE A 1 136 ? -19.606 -11.352 27.541 1.00 91.50 136 PHE A C 1
ATOM 1108 O O . PHE A 1 136 ? -18.859 -11.102 26.596 1.00 91.50 136 PHE A O 1
ATOM 1115 N N . SER A 1 137 ? -20.883 -10.957 27.547 1.00 90.62 137 SER A N 1
ATOM 1116 C CA . SER A 1 137 ? -21.470 -10.227 26.418 1.00 90.62 137 SER A CA 1
ATOM 1117 C C . SER A 1 137 ? -20.741 -8.906 26.165 1.00 90.62 137 SER A C 1
ATOM 1119 O O . SER A 1 137 ? -20.488 -8.529 25.023 1.00 90.62 137 SER A O 1
ATOM 1121 N N . ASN A 1 138 ? -20.347 -8.207 27.232 1.00 91.31 138 ASN A N 1
ATOM 1122 C CA . ASN A 1 138 ? -19.607 -6.958 27.118 1.00 91.31 138 ASN A CA 1
ATOM 1123 C C . ASN A 1 138 ? -18.174 -7.156 26.606 1.00 91.31 138 ASN A C 1
ATOM 1125 O O . ASN A 1 138 ? -17.665 -6.316 25.856 1.00 91.31 138 ASN A O 1
ATOM 1129 N N . LEU A 1 139 ? -17.524 -8.247 27.013 1.00 92.56 139 LEU A N 1
ATOM 1130 C CA . LEU A 1 139 ? -16.208 -8.649 26.524 1.00 92.56 139 LEU A CA 1
ATOM 1131 C C . LEU A 1 139 ? -16.252 -8.872 25.009 1.00 92.56 139 LEU A C 1
ATOM 1133 O O . LEU A 1 139 ? -15.517 -8.200 24.289 1.00 92.56 139 LEU A O 1
ATOM 1137 N N . VAL A 1 140 ? -17.172 -9.711 24.521 1.00 91.50 140 VAL A N 1
ATOM 1138 C CA . VAL A 1 140 ? -17.297 -10.052 23.090 1.00 91.50 140 VAL A CA 1
ATOM 1139 C C . VAL A 1 140 ? -17.514 -8.806 22.230 1.00 91.50 140 VAL A C 1
ATOM 1141 O O . VAL A 1 140 ? -16.783 -8.576 21.271 1.00 91.50 140 VAL A O 1
ATOM 1144 N N . VAL A 1 141 ? -18.446 -7.932 22.621 1.00 91.44 141 VAL A N 1
ATOM 1145 C CA . VAL A 1 141 ? -18.747 -6.686 21.887 1.00 91.44 141 VAL A CA 1
ATOM 1146 C C . VAL A 1 141 ? -17.590 -5.671 21.955 1.00 91.44 141 VAL A C 1
ATOM 1148 O O . VAL A 1 141 ? -17.571 -4.674 21.242 1.00 91.44 141 VAL A O 1
ATOM 1151 N N . THR A 1 142 ? -16.582 -5.893 22.798 1.00 91.00 142 THR A N 1
ATOM 1152 C CA . THR A 1 142 ? -15.404 -5.015 22.870 1.00 91.00 142 THR A CA 1
ATOM 1153 C C . THR A 1 142 ? -14.272 -5.458 21.955 1.00 91.00 142 THR A C 1
ATOM 1155 O O . THR A 1 142 ? -13.467 -4.607 21.587 1.00 91.00 142 THR A O 1
ATOM 1158 N N . ILE A 1 143 ? -14.267 -6.716 21.502 1.00 92.25 143 ILE A N 1
ATOM 1159 C CA . ILE A 1 143 ? -13.218 -7.259 20.631 1.00 92.25 143 ILE A CA 1
ATOM 1160 C C . ILE A 1 143 ? -12.997 -6.387 19.381 1.00 92.25 143 ILE A C 1
ATOM 1162 O O . ILE A 1 143 ? -11.867 -5.934 19.211 1.00 92.25 143 ILE A O 1
ATOM 1166 N N . PRO A 1 144 ? -14.009 -6.053 18.548 1.00 91.44 144 PRO A N 1
ATOM 1167 C CA . PRO A 1 144 ? -13.759 -5.325 17.298 1.00 91.44 144 PRO A CA 1
ATOM 1168 C C . PRO A 1 144 ? -13.107 -3.955 17.515 1.00 91.44 144 PRO A C 1
ATOM 1170 O O . PRO A 1 144 ? -12.168 -3.588 16.813 1.00 91.44 144 PRO A O 1
ATOM 1173 N N . GLY A 1 145 ? -13.565 -3.212 18.524 1.00 89.06 145 GLY A N 1
ATOM 1174 C CA . GLY A 1 145 ? -13.025 -1.888 18.823 1.00 89.06 145 GLY A CA 1
ATOM 1175 C C . GLY A 1 145 ? -11.688 -1.909 19.537 1.00 89.06 145 GLY A C 1
ATOM 1176 O O . GLY A 1 145 ? -10.854 -1.052 19.272 1.00 89.06 145 GLY A O 1
ATOM 1177 N N . SER A 1 146 ? -11.448 -2.898 20.398 1.00 90.44 146 SER A N 1
ATOM 1178 C CA . SER A 1 146 ? -10.117 -3.105 20.964 1.00 90.44 146 SER A CA 1
ATOM 1179 C C . SER A 1 146 ? -9.115 -3.463 19.872 1.00 90.44 146 SER A C 1
ATOM 1181 O O . SER A 1 146 ? -8.034 -2.893 19.878 1.00 90.44 146 SER A O 1
ATOM 1183 N N . LEU A 1 147 ? -9.497 -4.301 18.901 1.00 92.44 147 LEU A N 1
ATOM 1184 C CA . LEU A 1 147 ? -8.664 -4.626 17.741 1.00 92.44 147 LEU A CA 1
ATOM 1185 C C . LEU A 1 147 ? -8.355 -3.396 16.876 1.00 92.44 147 LEU A C 1
ATOM 1187 O O . LEU A 1 147 ? -7.196 -3.200 16.523 1.00 92.44 147 LEU A O 1
ATOM 1191 N N . LEU A 1 148 ? -9.351 -2.547 16.589 1.00 89.50 148 LEU A N 1
ATOM 1192 C CA . LEU A 1 148 ? -9.153 -1.277 15.874 1.00 89.50 148 LEU A CA 1
ATOM 1193 C C . LEU A 1 148 ? -8.188 -0.339 16.614 1.00 89.50 148 LEU A C 1
ATOM 1195 O O . LEU A 1 148 ? -7.338 0.279 15.988 1.00 89.50 148 LEU A O 1
ATOM 1199 N N . ILE A 1 149 ? -8.296 -0.235 17.940 1.00 85.69 149 ILE A N 1
ATOM 1200 C CA . ILE A 1 149 ? -7.400 0.610 18.743 1.00 85.69 149 ILE A CA 1
ATOM 1201 C C . ILE A 1 149 ? -5.985 0.026 18.769 1.00 85.69 149 ILE A C 1
ATOM 1203 O O . ILE A 1 149 ? -5.013 0.753 18.586 1.00 85.69 149 ILE A O 1
ATOM 1207 N N . THR A 1 150 ? -5.847 -1.286 18.964 1.00 87.44 150 THR A N 1
ATOM 1208 C CA . THR A 1 150 ? -4.529 -1.924 18.939 1.00 87.44 150 THR A CA 1
ATOM 1209 C C . THR A 1 150 ? -3.879 -1.883 17.566 1.00 87.44 150 THR A C 1
ATOM 1211 O O . THR A 1 150 ? -2.659 -1.847 17.502 1.00 87.44 150 THR A O 1
ATOM 1214 N N . ASP A 1 151 ? -4.657 -1.809 16.483 1.00 87.31 151 ASP A N 1
ATOM 1215 C CA . ASP A 1 151 ? -4.127 -1.579 15.137 1.00 87.31 151 ASP A CA 1
ATOM 1216 C C . ASP A 1 151 ? -3.304 -0.283 15.059 1.00 87.31 151 ASP A C 1
ATOM 1218 O O . ASP A 1 151 ? -2.239 -0.275 14.449 1.00 87.31 151 ASP A O 1
ATOM 1222 N N . VAL A 1 152 ? -3.759 0.775 15.747 1.00 81.12 152 VAL A N 1
ATOM 1223 C CA . VAL A 1 152 ? -3.070 2.075 15.852 1.00 81.12 152 VAL A CA 1
ATOM 1224 C C . VAL A 1 152 ? -1.810 1.986 16.713 1.00 81.12 152 VAL A C 1
ATOM 1226 O O . VAL A 1 152 ? -0.807 2.626 16.421 1.00 81.12 152 VAL A O 1
ATOM 1229 N N . PHE A 1 153 ? -1.830 1.182 17.773 1.00 79.25 153 PHE A N 1
ATOM 1230 C CA . PHE A 1 153 ? -0.635 0.984 18.598 1.00 79.25 153 PHE A CA 1
ATOM 1231 C C . PHE A 1 153 ? 0.418 0.113 17.911 1.00 79.25 153 PHE A C 1
ATOM 1233 O O . PHE A 1 153 ? 1.603 0.252 18.185 1.00 79.25 153 PHE A O 1
ATOM 1240 N N . LEU A 1 154 ? 0.002 -0.768 17.002 1.00 80.38 154 LEU A N 1
ATOM 1241 C CA . LEU A 1 154 ? 0.904 -1.574 16.179 1.00 80.38 154 LEU A CA 1
ATOM 1242 C C . LEU A 1 154 ? 1.448 -0.812 14.969 1.00 80.38 154 LEU A C 1
ATOM 1244 O O . LEU A 1 154 ? 2.165 -1.381 14.140 1.00 80.38 154 LEU A O 1
ATOM 1248 N N . VAL A 1 155 ? 1.119 0.467 14.817 1.00 75.31 155 VAL A N 1
ATOM 1249 C CA . VAL A 1 155 ? 1.751 1.289 13.797 1.00 75.31 155 VAL A CA 1
ATOM 1250 C C . VAL A 1 155 ? 3.203 1.452 14.261 1.00 75.31 155 VAL A C 1
ATOM 1252 O O . VAL A 1 155 ? 3.488 2.152 15.222 1.00 75.31 155 VAL A O 1
ATOM 1255 N N . GLY A 1 156 ? 4.135 0.740 13.617 1.00 66.44 156 GLY A N 1
ATOM 1256 C CA . GLY A 1 156 ? 5.575 0.913 13.885 1.00 66.44 156 GLY A CA 1
ATOM 1257 C C . GLY A 1 156 ? 6.328 -0.339 14.192 1.00 66.44 156 GLY A C 1
ATOM 1258 O O . GLY A 1 156 ? 7.550 -0.394 14.096 1.00 66.44 156 GLY A O 1
ATOM 1259 N N . THR A 1 157 ? 5.577 -1.366 14.542 1.00 72.19 157 THR A N 1
ATOM 1260 C CA . THR A 1 157 ? 6.153 -2.614 14.982 1.00 72.19 157 THR A CA 1
ATOM 1261 C C . THR A 1 157 ? 6.797 -3.328 13.824 1.00 72.19 157 THR A C 1
ATOM 1263 O O . THR A 1 157 ? 6.138 -3.548 12.802 1.00 72.19 157 THR A O 1
ATOM 1266 N N . LYS A 1 158 ? 8.053 -3.733 14.034 1.00 62.66 158 LYS A N 1
ATOM 1267 C CA . LYS A 1 158 ? 8.710 -4.638 13.117 1.00 62.66 158 LYS A CA 1
ATOM 1268 C C . LYS A 1 158 ? 8.030 -5.998 13.151 1.00 62.66 158 LYS A C 1
ATOM 1270 O O . LYS A 1 158 ? 7.763 -6.503 14.237 1.00 62.66 158 LYS A O 1
ATOM 1275 N N . ASN A 1 159 ? 7.780 -6.582 11.984 1.00 53.41 159 ASN A N 1
ATOM 1276 C CA . ASN A 1 159 ? 7.133 -7.878 11.744 1.00 53.41 159 ASN A CA 1
ATOM 1277 C C . ASN A 1 159 ? 5.622 -7.838 11.476 1.00 53.41 159 ASN A C 1
ATOM 1279 O O . ASN A 1 159 ? 4.812 -7.289 12.227 1.00 53.41 159 ASN A O 1
ATOM 1283 N N . LYS A 1 160 ? 5.228 -8.620 10.461 1.00 62.06 160 LYS A N 1
ATOM 1284 C CA . LYS A 1 160 ? 3.895 -9.227 10.364 1.00 62.06 160 LYS A CA 1
ATOM 1285 C C . LYS A 1 160 ? 3.703 -10.181 11.546 1.00 62.06 160 LYS A C 1
ATOM 1287 O O . LYS A 1 160 ? 3.953 -11.378 11.440 1.00 62.06 160 LYS A O 1
ATOM 1292 N N . THR A 1 161 ? 3.300 -9.653 12.692 1.00 69.94 161 THR A N 1
ATOM 1293 C CA . THR A 1 161 ? 2.891 -10.486 13.823 1.00 69.94 161 THR A CA 1
ATOM 1294 C C . THR A 1 161 ? 1.534 -11.120 13.525 1.00 69.94 161 THR A C 1
ATOM 1296 O O . THR A 1 161 ? 0.687 -10.523 12.856 1.00 69.94 161 THR A O 1
ATOM 1299 N N . SER A 1 162 ? 1.295 -12.320 14.055 1.00 78.69 162 SER A N 1
ATOM 1300 C CA . SER A 1 162 ? -0.026 -12.962 14.001 1.00 78.69 162 SER A CA 1
ATOM 1301 C C . SER A 1 162 ? -1.114 -12.050 14.576 1.00 78.69 162 SER A C 1
ATOM 1303 O O . SER A 1 162 ? -2.208 -11.965 14.025 1.00 78.69 162 SER A O 1
ATOM 1305 N N . PHE A 1 163 ? -0.793 -11.291 15.627 1.00 83.19 163 PHE A N 1
ATOM 1306 C CA . PHE A 1 163 ? -1.705 -10.322 16.225 1.00 83.19 163 PHE A CA 1
ATOM 1307 C C . PHE A 1 163 ? -2.036 -9.152 15.281 1.00 83.19 163 PHE A C 1
ATOM 1309 O O . PHE A 1 163 ? -3.198 -8.760 15.202 1.00 83.19 163 PHE A O 1
ATOM 1316 N N . GLY A 1 164 ? -1.073 -8.661 14.493 1.00 81.75 164 GLY A N 1
ATOM 1317 C CA . GLY A 1 164 ? -1.319 -7.647 13.461 1.00 81.75 164 GLY A CA 1
ATOM 1318 C C . GLY A 1 164 ? -2.268 -8.111 12.346 1.00 81.75 164 GLY A C 1
ATOM 1319 O O . GLY A 1 164 ? -3.004 -7.304 11.787 1.00 81.75 164 GLY A O 1
ATOM 1320 N N . GLU A 1 165 ? -2.325 -9.410 12.031 1.00 82.75 165 GLU A N 1
ATOM 1321 C CA . GLU A 1 165 ? -3.358 -9.940 11.123 1.00 82.75 165 GLU A CA 1
ATOM 1322 C C . GLU A 1 165 ? -4.751 -9.930 11.770 1.00 82.75 165 GLU A C 1
ATOM 1324 O O . GLU A 1 165 ? -5.753 -9.672 11.102 1.00 82.75 165 GLU A O 1
ATOM 1329 N N . VAL A 1 166 ? -4.832 -10.142 13.086 1.00 87.12 166 VAL A N 1
ATOM 1330 C CA . VAL A 1 166 ? -6.101 -10.084 13.824 1.00 87.12 166 VAL A CA 1
ATOM 1331 C C . VAL A 1 166 ? -6.606 -8.642 13.936 1.00 87.12 166 VAL A C 1
ATOM 1333 O O . VAL A 1 166 ? -7.801 -8.401 13.751 1.00 87.12 166 VAL A O 1
ATOM 1336 N N . THR A 1 167 ? -5.733 -7.652 14.163 1.00 88.38 167 THR A N 1
ATOM 1337 C CA . THR A 1 167 ? -6.162 -6.241 14.238 1.00 88.38 167 THR A CA 1
ATOM 1338 C C . THR A 1 167 ? -6.761 -5.739 12.924 1.00 88.38 167 THR A C 1
ATOM 1340 O O . THR A 1 167 ? -7.751 -5.001 12.946 1.00 88.38 167 THR A O 1
ATOM 1343 N N . LYS A 1 168 ? -6.280 -6.241 11.774 1.00 89.06 168 LYS A N 1
ATOM 1344 C CA . LYS A 1 168 ? -6.881 -5.978 10.452 1.00 89.06 168 LYS A CA 1
ATOM 1345 C C . LYS A 1 168 ? -8.351 -6.369 10.377 1.00 89.06 168 LYS A C 1
ATOM 1347 O O . LYS A 1 168 ? -9.122 -5.683 9.707 1.00 89.06 168 LYS A O 1
ATOM 1352 N N . LEU A 1 169 ? -8.754 -7.455 11.039 1.00 88.69 169 LEU A N 1
ATOM 1353 C CA . LEU A 1 169 ? -10.160 -7.863 11.087 1.00 88.69 169 LEU A CA 1
ATOM 1354 C C . LEU A 1 169 ? -10.998 -6.834 11.847 1.00 88.69 169 LEU A C 1
ATOM 1356 O O . LEU A 1 169 ? -12.080 -6.482 11.387 1.00 88.69 169 LEU A O 1
ATOM 1360 N N . GLY A 1 170 ? -10.477 -6.295 12.954 1.00 90.00 170 GLY A N 1
ATOM 1361 C CA . GLY A 1 170 ? -11.120 -5.206 13.695 1.00 90.00 170 GLY A CA 1
ATOM 1362 C C . GLY A 1 170 ? -11.347 -3.966 12.831 1.00 90.00 170 GLY A C 1
ATOM 1363 O O . GLY A 1 170 ? -12.456 -3.429 12.804 1.00 90.00 170 GLY A O 1
ATOM 1364 N N . VAL A 1 171 ? -10.331 -3.568 12.057 1.00 92.25 171 VAL A N 1
ATOM 1365 C CA . VAL A 1 171 ? -10.436 -2.457 11.098 1.00 92.25 171 VAL A CA 1
ATOM 1366 C C . VAL A 1 171 ? -11.485 -2.748 10.034 1.00 92.25 171 VAL A C 1
ATOM 1368 O O . VAL A 1 171 ? -12.384 -1.938 9.827 1.00 92.25 171 VAL A O 1
ATOM 1371 N N . LYS A 1 172 ? -11.421 -3.912 9.380 1.00 92.50 172 LYS A N 1
ATOM 1372 C CA . LYS A 1 172 ? -12.385 -4.307 8.343 1.00 92.50 172 LYS A CA 1
ATOM 1373 C C . LYS A 1 172 ? -13.821 -4.309 8.857 1.00 92.50 172 LYS A C 1
ATOM 1375 O O . LYS A 1 172 ? -14.696 -3.753 8.203 1.00 92.50 172 LYS A O 1
ATOM 1380 N N . LEU A 1 173 ? -14.053 -4.880 10.038 1.00 92.44 173 LEU A N 1
ATOM 1381 C CA . LEU A 1 173 ? -15.375 -4.926 10.656 1.00 92.44 173 LEU A CA 1
ATOM 1382 C C . LEU A 1 173 ? -15.901 -3.520 10.949 1.00 92.44 173 LEU A C 1
ATOM 1384 O O . LEU A 1 173 ? -16.992 -3.176 10.506 1.00 92.44 173 LEU A O 1
ATOM 1388 N N . LEU A 1 174 ? -15.124 -2.688 11.648 1.00 93.62 174 LEU A N 1
ATOM 1389 C CA . LEU A 1 174 ? -15.597 -1.367 12.074 1.00 93.62 174 LEU A CA 1
ATOM 1390 C C . LEU A 1 174 ? -15.672 -0.337 10.954 1.00 93.62 174 LEU A C 1
ATOM 1392 O O . LEU A 1 174 ? -16.449 0.607 11.054 1.00 93.62 174 LEU A O 1
ATOM 1396 N N . THR A 1 175 ? -14.914 -0.532 9.880 1.00 93.94 175 THR A N 1
ATOM 1397 C CA . THR A 1 175 ? -14.945 0.348 8.707 1.00 93.94 175 THR A CA 1
ATOM 1398 C C . THR A 1 175 ? -15.839 -0.182 7.587 1.00 93.94 175 THR A C 1
ATOM 1400 O O . THR A 1 175 ? -15.862 0.403 6.507 1.00 93.94 175 THR A O 1
ATOM 1403 N N . SER A 1 176 ? -16.565 -1.287 7.796 1.00 92.69 176 SER A N 1
ATOM 1404 C CA . SER A 1 176 ? -17.375 -1.941 6.754 1.00 92.69 176 SER A CA 1
ATOM 1405 C C . SER A 1 176 ? -16.565 -2.257 5.484 1.00 92.69 176 SER A C 1
ATOM 1407 O O . SER A 1 176 ? -17.017 -2.024 4.364 1.00 92.69 176 SER A O 1
ATOM 1409 N N . ASN A 1 177 ? -15.332 -2.741 5.659 1.00 92.25 177 ASN A N 1
ATOM 1410 C CA . ASN A 1 177 ? -14.326 -2.992 4.617 1.00 92.25 177 ASN A CA 1
ATOM 1411 C C . ASN A 1 177 ? -13.877 -1.757 3.810 1.00 92.25 177 ASN A C 1
ATOM 1413 O O . ASN A 1 177 ? -13.193 -1.915 2.800 1.00 92.25 177 ASN A O 1
ATOM 1417 N N . LYS A 1 178 ? -14.236 -0.534 4.221 1.00 92.69 178 LYS A N 1
ATOM 1418 C CA . LYS A 1 178 ? -13.815 0.702 3.538 1.00 92.69 178 LYS A CA 1
ATOM 1419 C C . LYS A 1 178 ? -12.458 1.223 4.001 1.00 92.69 178 LYS A C 1
ATOM 1421 O O . LYS A 1 178 ? -11.831 1.985 3.272 1.00 92.69 178 LYS A O 1
ATOM 1426 N N . GLY A 1 179 ? -12.022 0.837 5.197 1.00 89.19 179 GLY A N 1
ATOM 1427 C CA . GLY A 1 179 ? -10.739 1.230 5.762 1.00 89.19 179 GLY A CA 1
ATOM 1428 C C . GLY A 1 179 ? -9.634 0.210 5.514 1.00 89.19 179 GLY A C 1
ATOM 1429 O O . GLY A 1 179 ? -9.878 -0.956 5.194 1.00 89.19 179 GLY A O 1
ATOM 1430 N N . VAL A 1 180 ? -8.398 0.658 5.707 1.00 89.94 180 VAL A N 1
ATOM 1431 C CA . VAL A 1 180 ? -7.201 -0.185 5.664 1.00 89.94 180 VAL A CA 1
ATOM 1432 C C . VAL A 1 180 ? -6.470 -0.141 7.002 1.00 89.94 180 VAL A C 1
ATOM 1434 O O . VAL A 1 180 ? -6.450 0.886 7.678 1.00 89.94 180 VAL A O 1
ATOM 1437 N N . SER A 1 181 ? -5.891 -1.270 7.402 1.00 88.00 181 SER A N 1
ATOM 1438 C CA . SER A 1 181 ? -5.125 -1.368 8.645 1.00 88.00 181 SER A CA 1
ATOM 1439 C C . SER A 1 181 ? -3.844 -0.554 8.581 1.00 88.00 181 SER A C 1
ATOM 1441 O O . SER A 1 181 ? -3.117 -0.587 7.578 1.00 88.00 181 SER A O 1
ATOM 1443 N N . LEU A 1 182 ? -3.581 0.132 9.687 1.00 83.88 182 LEU A N 1
ATOM 1444 C CA . LEU A 1 182 ? -2.406 0.940 9.927 1.00 83.88 182 LEU A CA 1
ATOM 1445 C C . LEU A 1 182 ? -1.272 0.144 10.585 1.00 83.88 182 LEU A C 1
ATOM 1447 O O . LEU A 1 182 ? -0.116 0.556 10.496 1.00 83.88 182 LEU A O 1
ATOM 1451 N N . ALA A 1 183 ? -1.563 -1.017 11.180 1.00 81.56 183 ALA A N 1
ATOM 1452 C CA . ALA A 1 183 ? -0.553 -1.869 11.805 1.00 81.56 183 ALA A CA 1
ATOM 1453 C C . ALA A 1 183 ? 0.623 -2.156 10.850 1.00 81.56 183 ALA A C 1
ATOM 1455 O O . ALA A 1 183 ? 0.442 -2.489 9.671 1.00 81.56 183 ALA A O 1
ATOM 1456 N N . GLY A 1 184 ? 1.847 -1.989 11.348 1.00 71.31 184 GLY A N 1
ATOM 1457 C CA . GLY A 1 184 ? 3.075 -2.163 10.570 1.00 71.31 184 GLY A CA 1
ATOM 1458 C C . GLY A 1 184 ? 3.339 -1.098 9.494 1.00 71.31 184 GLY A C 1
ATOM 1459 O O . GLY A 1 184 ? 4.341 -1.209 8.796 1.00 71.31 184 GLY A O 1
ATOM 1460 N N . LEU A 1 185 ? 2.506 -0.055 9.337 1.00 71.69 185 LEU A N 1
ATOM 1461 C CA . LEU A 1 185 ? 2.838 1.056 8.427 1.00 71.69 185 LEU A CA 1
ATOM 1462 C C . LEU A 1 185 ? 4.040 1.878 8.921 1.00 71.69 185 LEU A C 1
ATOM 1464 O O . LEU A 1 185 ? 4.771 2.385 8.080 1.00 71.69 185 LEU A O 1
ATOM 1468 N N . ILE A 1 186 ? 4.283 1.981 10.240 1.00 58.72 186 ILE A N 1
ATOM 1469 C CA . ILE A 1 186 ? 5.445 2.710 10.809 1.00 58.72 186 ILE A CA 1
ATOM 1470 C C . ILE A 1 186 ? 6.741 1.867 10.858 1.00 58.72 186 ILE A C 1
ATOM 1472 O O . ILE A 1 186 ? 7.833 2.407 10.950 1.00 58.72 186 ILE A O 1
ATOM 1476 N N . GLU A 1 187 ? 6.720 0.541 10.669 1.00 55.38 187 GLU A N 1
ATOM 1477 C CA . GLU A 1 187 ? 8.002 -0.169 10.434 1.00 55.38 187 GLU A CA 1
ATOM 1478 C C . GLU A 1 187 ? 8.691 0.378 9.170 1.00 55.38 187 GLU A C 1
ATOM 1480 O O . GLU A 1 187 ? 9.915 0.438 9.066 1.00 55.38 187 GLU A O 1
ATOM 1485 N N . LYS A 1 188 ? 7.867 0.867 8.243 1.00 54.50 188 LYS A N 1
ATOM 1486 C CA . LYS A 1 188 ? 8.258 1.571 7.033 1.00 54.50 188 LYS A CA 1
ATOM 1487 C C . LYS A 1 188 ? 8.464 3.065 7.241 1.00 54.50 188 LYS A C 1
ATOM 1489 O O . LYS A 1 188 ? 8.861 3.732 6.300 1.00 54.50 188 LYS A O 1
ATOM 1494 N N . THR A 1 189 ? 8.211 3.636 8.416 1.00 51.88 189 THR A N 1
ATOM 1495 C CA . THR A 1 189 ? 8.210 5.090 8.561 1.00 51.88 189 THR A CA 1
ATOM 1496 C C . THR A 1 189 ? 9.540 5.742 8.819 1.00 51.88 189 THR A C 1
ATOM 1498 O O . THR A 1 189 ? 9.665 6.880 8.412 1.00 51.88 189 THR A O 1
ATOM 1501 N N . LYS A 1 190 ? 10.556 5.071 9.365 1.00 57.75 190 LYS A N 1
ATOM 1502 C CA . LYS A 1 190 ? 11.922 5.616 9.246 1.00 57.75 190 LYS A CA 1
ATOM 1503 C C . LYS A 1 190 ? 12.318 5.756 7.778 1.00 57.75 190 LYS A C 1
ATOM 1505 O O . LYS A 1 190 ? 12.987 6.709 7.406 1.00 57.75 190 LYS A O 1
ATOM 1510 N N . ASN A 1 191 ? 11.807 4.861 6.937 1.00 60.91 191 ASN A N 1
ATOM 1511 C CA . ASN A 1 191 ? 12.046 4.852 5.503 1.00 60.91 191 ASN A CA 1
ATOM 1512 C C . ASN A 1 191 ? 11.154 5.887 4.801 1.00 60.91 191 ASN A C 1
ATOM 1514 O O . ASN A 1 191 ? 11.647 6.606 3.949 1.00 60.91 191 ASN A O 1
ATOM 1518 N N . ILE A 1 192 ? 9.886 6.056 5.205 1.00 62.06 192 ILE A N 1
ATOM 1519 C CA . ILE A 1 192 ? 9.001 7.139 4.729 1.00 62.06 192 ILE A CA 1
ATOM 1520 C C . ILE A 1 192 ? 9.526 8.496 5.181 1.00 62.06 192 ILE A C 1
ATOM 1522 O O . ILE A 1 192 ? 9.527 9.417 4.390 1.00 62.06 192 ILE A O 1
ATOM 1526 N N . GLU A 1 193 ? 9.975 8.648 6.420 1.00 62.44 193 GLU A N 1
ATOM 1527 C CA . GLU A 1 193 ? 10.550 9.879 6.951 1.00 62.44 193 GLU A CA 1
ATOM 1528 C C . GLU A 1 193 ? 11.864 10.191 6.246 1.00 62.44 193 GLU A C 1
ATOM 1530 O O . GLU A 1 193 ? 12.054 11.327 5.839 1.00 62.44 193 GLU A O 1
ATOM 1535 N N . LYS A 1 194 ? 12.740 9.203 6.032 1.00 65.31 194 LYS A N 1
ATOM 1536 C CA . LYS A 1 194 ? 13.961 9.362 5.234 1.00 65.31 194 LYS A CA 1
ATOM 1537 C C . LYS A 1 194 ? 13.624 9.768 3.801 1.00 65.31 194 LYS A C 1
ATOM 1539 O O . LYS A 1 194 ? 14.119 10.783 3.337 1.00 65.31 194 LYS A O 1
ATOM 1544 N N . VAL A 1 195 ? 12.698 9.063 3.149 1.00 69.44 195 VAL A N 1
ATOM 1545 C CA . VAL A 1 195 ? 12.218 9.381 1.798 1.00 69.44 195 VAL A CA 1
ATOM 1546 C C . VAL A 1 195 ? 11.598 10.776 1.746 1.00 69.44 195 VAL A C 1
ATOM 1548 O O . VAL A 1 195 ? 11.959 11.562 0.884 1.00 69.44 195 VAL A O 1
ATOM 1551 N N . LEU A 1 196 ? 10.713 11.133 2.677 1.00 66.62 196 LEU A N 1
ATOM 1552 C CA . LEU A 1 196 ? 10.069 12.445 2.751 1.00 66.62 196 LEU A CA 1
ATOM 1553 C C . LEU A 1 196 ? 11.072 13.544 3.079 1.00 66.62 196 LEU A C 1
ATOM 1555 O O . LEU A 1 196 ? 10.995 14.610 2.482 1.00 66.62 196 LEU A O 1
ATOM 1559 N N . ASN A 1 197 ? 12.011 13.318 3.994 1.00 66.56 197 ASN A N 1
ATOM 1560 C CA . ASN A 1 197 ? 13.056 14.275 4.331 1.00 66.56 197 ASN A CA 1
ATOM 1561 C C . ASN A 1 197 ? 13.974 14.499 3.131 1.00 66.56 197 ASN A C 1
ATOM 1563 O O . ASN A 1 197 ? 14.216 15.652 2.805 1.00 66.56 197 ASN A O 1
ATOM 1567 N N . THR A 1 198 ? 14.392 13.462 2.407 1.00 65.44 198 THR A N 1
ATOM 1568 C CA . THR A 1 198 ? 15.172 13.630 1.173 1.00 65.44 198 THR A CA 1
ATOM 1569 C C . THR A 1 198 ? 14.327 14.290 0.069 1.00 65.44 198 THR A C 1
ATOM 1571 O O . THR A 1 198 ? 14.778 15.251 -0.545 1.00 65.44 198 THR A O 1
ATOM 1574 N N . LEU A 1 199 ? 13.051 13.923 -0.111 1.00 64.56 199 LEU A N 1
ATOM 1575 C CA . LEU A 1 199 ? 12.111 14.587 -1.040 1.00 64.56 199 LEU A CA 1
ATOM 1576 C C . LEU A 1 199 ? 11.838 16.064 -0.704 1.00 64.56 199 LEU A C 1
ATOM 1578 O O . LEU A 1 199 ? 11.461 16.846 -1.580 1.00 64.56 199 LEU A O 1
ATOM 1582 N N . THR A 1 200 ? 11.937 16.454 0.569 1.00 60.88 200 THR A N 1
ATOM 1583 C CA . THR A 1 200 ? 11.572 17.806 1.020 1.00 60.88 200 THR A CA 1
ATOM 1584 C C . THR A 1 200 ? 12.763 18.712 1.269 1.00 60.88 200 THR A C 1
ATOM 1586 O O . THR A 1 200 ? 12.613 19.912 1.044 1.00 60.88 200 THR A O 1
ATOM 1589 N N . LYS A 1 201 ? 13.907 18.163 1.691 1.00 57.16 201 LYS A N 1
ATOM 1590 C CA . LYS A 1 201 ? 15.127 18.901 2.042 1.00 57.16 201 LYS A CA 1
ATOM 1591 C C . LYS A 1 201 ? 16.200 18.864 0.960 1.00 57.16 201 LYS A C 1
ATOM 1593 O O . LYS A 1 201 ? 17.074 19.721 0.996 1.00 57.16 201 LYS A O 1
ATOM 1598 N N . SER A 1 202 ? 16.174 17.894 0.047 1.00 58.66 202 SER A N 1
ATOM 1599 C CA . SER A 1 202 ? 17.253 17.733 -0.925 1.00 58.66 202 SER A CA 1
ATOM 1600 C C . SER A 1 202 ? 16.843 18.231 -2.314 1.00 58.66 202 SER A C 1
ATOM 1602 O O . SER A 1 202 ? 15.822 17.815 -2.863 1.00 58.66 202 SER A O 1
ATOM 1604 N N . ASP A 1 203 ? 17.688 19.073 -2.912 1.00 67.44 203 ASP A N 1
ATOM 1605 C CA . ASP A 1 203 ? 17.691 19.336 -4.361 1.00 67.44 203 ASP A CA 1
ATOM 1606 C C . ASP A 1 203 ? 18.209 18.117 -5.156 1.00 67.44 203 ASP A C 1
ATOM 1608 O O . ASP A 1 203 ? 18.314 18.146 -6.376 1.00 67.44 203 ASP A O 1
ATOM 1612 N N . ILE A 1 204 ? 18.547 17.010 -4.484 1.00 74.19 204 ILE A N 1
ATOM 1613 C CA . ILE A 1 204 ? 19.141 15.817 -5.103 1.00 74.19 204 ILE A CA 1
ATOM 1614 C C . ILE A 1 204 ? 18.182 15.191 -6.124 1.00 74.19 204 ILE A C 1
ATOM 1616 O O . ILE A 1 204 ? 18.615 14.687 -7.151 1.00 74.19 204 ILE A O 1
ATOM 1620 N N . LEU A 1 205 ? 16.872 15.265 -5.880 1.00 71.94 205 LEU A N 1
ATOM 1621 C CA . LEU A 1 205 ? 15.849 14.714 -6.776 1.00 71.94 205 LEU A CA 1
ATOM 1622 C C . LEU A 1 205 ? 15.492 15.631 -7.955 1.00 71.94 205 LEU A C 1
ATOM 1624 O O . LEU A 1 205 ? 14.801 15.190 -8.872 1.00 71.94 205 LEU A O 1
ATOM 1628 N N . SER A 1 206 ? 15.908 16.900 -7.917 1.00 72.50 206 SER A N 1
ATOM 1629 C CA . SER A 1 206 ? 15.735 17.856 -9.019 1.00 72.50 206 SER A CA 1
ATOM 1630 C C . SER A 1 206 ? 16.985 17.988 -9.895 1.00 72.50 206 SER A C 1
ATOM 1632 O O . SER A 1 206 ? 16.895 18.563 -10.979 1.00 72.50 206 SER A O 1
ATOM 1634 N N . LYS A 1 207 ? 18.126 17.450 -9.453 1.00 80.94 207 LYS A N 1
ATOM 1635 C CA . LYS A 1 207 ? 19.380 17.388 -10.207 1.00 80.94 207 LYS A CA 1
ATOM 1636 C C . LYS A 1 207 ? 19.431 16.159 -11.123 1.00 80.94 207 LYS A C 1
ATOM 1638 O O . LYS A 1 207 ? 18.895 15.099 -10.807 1.00 80.94 207 LYS A O 1
ATOM 1643 N N . ASP A 1 208 ? 20.131 16.306 -12.243 1.00 83.56 208 ASP A N 1
ATOM 1644 C CA . ASP A 1 208 ? 20.479 15.201 -13.142 1.00 83.56 208 ASP A CA 1
ATOM 1645 C C . ASP A 1 208 ? 21.441 14.240 -12.393 1.00 83.56 208 ASP A C 1
ATOM 1647 O O . ASP A 1 208 ? 22.375 14.705 -11.735 1.00 83.56 208 ASP A O 1
ATOM 1651 N N . TYR A 1 209 ? 21.228 12.915 -12.443 1.00 84.19 209 TYR A N 1
ATOM 1652 C CA . TYR A 1 209 ? 22.002 11.925 -11.654 1.00 84.19 209 TYR A CA 1
ATOM 1653 C C . TYR A 1 209 ? 23.519 12.043 -11.883 1.00 84.19 209 TYR A C 1
ATOM 1655 O O . TYR A 1 209 ? 24.317 11.957 -10.948 1.00 84.19 209 TYR A O 1
ATOM 1663 N N . SER A 1 210 ? 23.915 12.301 -13.126 1.00 84.81 210 SER A N 1
ATOM 1664 C CA . SER A 1 210 ? 25.289 12.569 -13.551 1.00 84.81 210 SER A CA 1
ATOM 1665 C C . SER A 1 210 ? 25.946 13.763 -12.845 1.00 84.81 210 SER A C 1
ATOM 1667 O O . SER A 1 210 ? 27.164 13.768 -12.673 1.00 84.81 210 SER A O 1
ATOM 1669 N N . SER A 1 211 ? 25.159 14.745 -12.398 1.00 86.12 211 SER A N 1
ATOM 1670 C CA . SER A 1 211 ? 25.631 15.954 -11.704 1.00 86.12 211 SER A CA 1
ATOM 1671 C C . SER A 1 211 ? 25.762 15.797 -10.185 1.00 86.12 211 SER A C 1
ATOM 1673 O O . SER A 1 211 ? 26.250 16.705 -9.512 1.00 86.12 211 SER A O 1
ATOM 1675 N N . LEU A 1 212 ? 25.322 14.663 -9.637 1.00 86.06 212 LEU A N 1
ATOM 1676 C CA . LEU A 1 212 ? 25.387 14.384 -8.207 1.00 86.06 212 LEU A CA 1
ATOM 1677 C C . LEU A 1 212 ? 26.808 13.986 -7.790 1.00 86.06 212 LEU A C 1
ATOM 1679 O O . LEU A 1 212 ? 27.470 13.187 -8.460 1.00 86.06 212 LEU A O 1
ATOM 1683 N N . SER A 1 213 ? 27.252 14.493 -6.641 1.00 88.56 213 SER A N 1
ATOM 1684 C CA . SER A 1 213 ? 28.440 13.975 -5.953 1.00 88.56 213 SER A CA 1
ATOM 1685 C C . SER A 1 213 ? 28.221 12.533 -5.482 1.00 88.56 213 SER A C 1
ATOM 1687 O O . SER A 1 213 ? 27.084 12.088 -5.332 1.00 88.56 213 SER A O 1
ATOM 1689 N N . ASP A 1 214 ? 29.292 11.796 -5.188 1.00 88.06 214 ASP A N 1
ATOM 1690 C CA . ASP A 1 214 ? 29.177 10.388 -4.772 1.00 88.06 214 ASP A CA 1
ATOM 1691 C C . ASP A 1 214 ? 28.339 10.210 -3.497 1.00 88.06 214 ASP A C 1
ATOM 1693 O O . ASP A 1 214 ? 27.536 9.284 -3.401 1.00 88.06 214 ASP A O 1
ATOM 1697 N N . LYS A 1 215 ? 28.433 11.162 -2.559 1.00 86.06 215 LYS A N 1
ATOM 1698 C CA . LYS A 1 215 ? 27.586 11.191 -1.356 1.00 86.06 215 LYS A CA 1
ATOM 1699 C C . LYS A 1 215 ? 26.110 11.423 -1.690 1.00 86.06 215 LYS A C 1
ATOM 1701 O O . LYS A 1 215 ? 25.245 10.761 -1.125 1.00 86.06 215 LYS A O 1
ATOM 1706 N N . GLU A 1 216 ? 25.810 12.341 -2.611 1.00 86.56 216 GLU A N 1
ATOM 1707 C CA . GLU A 1 216 ? 24.432 12.589 -3.059 1.00 86.56 216 GLU A CA 1
ATOM 1708 C C . GLU A 1 216 ? 23.871 11.392 -3.842 1.00 86.56 216 GLU A C 1
ATOM 1710 O O . GLU A 1 216 ? 22.692 11.068 -3.700 1.00 86.56 216 GLU A O 1
ATOM 1715 N N . LYS A 1 217 ? 24.704 10.695 -4.626 1.00 86.94 217 LYS A N 1
ATOM 1716 C CA . LYS A 1 217 ? 24.324 9.450 -5.310 1.00 86.94 217 LYS A CA 1
ATOM 1717 C C . LYS A 1 217 ? 23.988 8.349 -4.314 1.00 86.94 217 LYS A C 1
ATOM 1719 O O . LYS A 1 217 ? 22.970 7.688 -4.487 1.00 86.94 217 LYS A O 1
ATOM 1724 N N . GLU A 1 218 ? 24.791 8.175 -3.265 1.00 87.31 218 GLU A N 1
ATOM 1725 C CA . GLU A 1 218 ? 24.514 7.206 -2.200 1.00 87.31 218 GLU A CA 1
ATOM 1726 C C . GLU A 1 218 ? 23.215 7.547 -1.447 1.00 87.31 218 GLU A C 1
ATOM 1728 O O . GLU A 1 218 ? 22.392 6.668 -1.169 1.00 87.31 218 GLU A O 1
ATOM 1733 N N . GLU A 1 219 ? 22.981 8.827 -1.145 1.00 85.25 219 GLU A N 1
ATOM 1734 C CA . GLU A 1 219 ? 21.739 9.279 -0.510 1.00 85.25 219 GLU A CA 1
ATOM 1735 C C . GLU A 1 219 ? 20.515 9.037 -1.406 1.00 85.25 219 GLU A C 1
ATOM 1737 O O . GLU A 1 219 ? 19.488 8.528 -0.935 1.00 85.25 219 GLU A O 1
ATOM 1742 N N . LEU A 1 220 ? 20.627 9.345 -2.702 1.00 85.69 220 LEU A N 1
ATOM 1743 C CA . LEU A 1 220 ? 19.582 9.087 -3.686 1.00 85.69 220 LEU A CA 1
ATOM 1744 C C . LEU A 1 220 ? 19.314 7.587 -3.826 1.00 85.69 220 LEU A C 1
ATOM 1746 O O . LEU A 1 220 ? 18.162 7.166 -3.758 1.00 85.69 220 LEU A O 1
ATOM 1750 N N . GLU A 1 221 ? 20.356 6.768 -3.969 1.00 87.19 221 GLU A N 1
ATOM 1751 C CA . GLU A 1 221 ? 20.239 5.316 -4.111 1.00 87.19 221 GLU A CA 1
ATOM 1752 C C . GLU A 1 221 ? 19.528 4.705 -2.897 1.00 87.19 221 GLU A C 1
ATOM 1754 O O . GLU A 1 221 ? 18.571 3.940 -3.043 1.00 87.19 221 GLU A O 1
ATOM 1759 N N . ASN A 1 222 ? 19.929 5.110 -1.690 1.00 86.06 222 ASN A N 1
ATOM 1760 C CA . ASN A 1 222 ? 19.260 4.718 -0.457 1.00 86.06 222 ASN A CA 1
ATOM 1761 C C . ASN A 1 222 ? 17.789 5.154 -0.449 1.00 86.06 222 ASN A C 1
ATOM 1763 O O . ASN A 1 222 ? 16.912 4.368 -0.104 1.00 86.06 222 ASN A O 1
ATOM 1767 N N . THR A 1 223 ? 17.492 6.381 -0.867 1.00 84.81 223 THR A N 1
ATOM 1768 C CA . THR A 1 223 ? 16.118 6.902 -0.934 1.00 84.81 223 THR A CA 1
ATOM 1769 C C . THR A 1 223 ? 15.247 6.124 -1.923 1.00 84.81 223 THR A C 1
ATOM 1771 O O . THR A 1 223 ? 14.084 5.825 -1.638 1.00 84.81 223 THR A O 1
ATOM 1774 N N . LEU A 1 224 ? 15.796 5.743 -3.076 1.00 87.00 224 LEU A N 1
ATOM 1775 C CA . LEU A 1 224 ? 15.100 4.955 -4.093 1.00 87.00 224 LEU A CA 1
ATOM 1776 C C . LEU A 1 224 ? 14.873 3.506 -3.639 1.00 87.00 224 LEU A C 1
ATOM 1778 O O . LEU A 1 224 ? 13.770 2.986 -3.820 1.00 87.00 224 LEU A O 1
ATOM 1782 N N . LYS A 1 225 ? 15.864 2.883 -2.985 1.00 87.12 225 LYS A N 1
ATOM 1783 C CA . LYS A 1 225 ? 15.729 1.568 -2.330 1.00 87.12 225 LYS A CA 1
ATOM 1784 C C . LYS A 1 225 ? 14.607 1.581 -1.300 1.00 87.12 225 LYS A C 1
ATOM 1786 O O . LYS A 1 225 ? 13.721 0.726 -1.321 1.00 87.12 225 LYS A O 1
ATOM 1791 N N . GLU A 1 226 ? 14.591 2.603 -0.450 1.00 83.62 226 GLU A N 1
ATOM 1792 C CA . GLU A 1 226 ? 13.531 2.757 0.535 1.00 83.62 226 GLU A CA 1
ATOM 1793 C C . GLU A 1 226 ? 12.167 2.960 -0.118 1.00 83.62 226 GLU A C 1
ATOM 1795 O O . GLU A 1 226 ? 11.203 2.289 0.246 1.00 83.62 226 GLU A O 1
ATOM 1800 N N . THR A 1 227 ? 12.087 3.791 -1.156 1.00 83.75 227 THR A N 1
ATOM 1801 C CA . THR A 1 227 ? 10.858 3.980 -1.939 1.00 83.75 227 THR A CA 1
ATOM 1802 C C . THR A 1 227 ? 10.345 2.656 -2.516 1.00 83.75 227 THR A C 1
ATOM 1804 O O . THR A 1 227 ? 9.154 2.359 -2.401 1.00 83.75 227 THR A O 1
ATOM 1807 N N . ALA A 1 228 ? 11.224 1.810 -3.060 1.00 87.50 228 ALA A N 1
ATOM 1808 C CA . ALA A 1 228 ? 10.859 0.477 -3.537 1.00 87.50 228 ALA A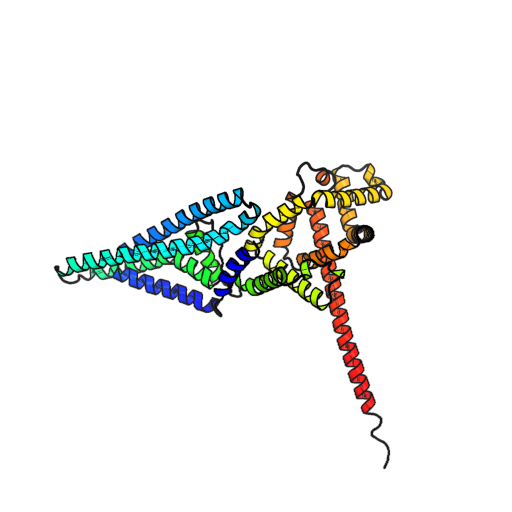 CA 1
ATOM 1809 C C . ALA A 1 228 ? 10.316 -0.413 -2.401 1.00 87.50 228 ALA A C 1
ATOM 1811 O O . ALA A 1 228 ? 9.265 -1.044 -2.548 1.00 87.50 228 ALA A O 1
ATOM 1812 N N . HIS A 1 229 ? 10.953 -0.404 -1.224 1.00 84.75 229 HIS A N 1
ATOM 1813 C CA . HIS A 1 229 ? 10.443 -1.104 -0.040 1.00 84.75 229 HIS A CA 1
ATOM 1814 C C . HIS A 1 229 ? 9.061 -0.601 0.412 1.00 84.75 229 HIS A C 1
ATOM 1816 O O . HIS A 1 229 ? 8.233 -1.404 0.866 1.00 84.75 229 HIS A O 1
ATOM 1822 N N . LEU A 1 230 ? 8.763 0.693 0.259 1.00 82.50 230 LEU A N 1
ATOM 1823 C CA . LEU A 1 230 ? 7.434 1.250 0.532 1.00 82.50 230 LEU A CA 1
ATOM 1824 C C . LEU A 1 230 ? 6.391 0.740 -0.454 1.00 82.50 230 LEU A C 1
ATOM 1826 O O . LEU A 1 230 ? 5.366 0.210 -0.026 1.00 82.50 230 LEU A O 1
ATOM 1830 N N . ILE A 1 231 ? 6.678 0.831 -1.752 1.00 86.50 231 ILE A N 1
ATOM 1831 C CA . ILE A 1 231 ? 5.783 0.394 -2.833 1.00 86.50 231 ILE A CA 1
ATOM 1832 C C . ILE A 1 231 ? 5.545 -1.126 -2.778 1.00 86.50 231 ILE A C 1
ATOM 1834 O O . ILE A 1 231 ? 4.479 -1.604 -3.156 1.00 86.50 231 ILE A O 1
ATOM 1838 N N . ASN A 1 232 ? 6.471 -1.896 -2.204 1.00 87.50 232 ASN A N 1
ATOM 1839 C CA . ASN A 1 232 ? 6.265 -3.314 -1.905 1.00 87.50 232 ASN A CA 1
ATOM 1840 C C . ASN A 1 232 ? 5.165 -3.580 -0.844 1.00 87.50 232 ASN A C 1
ATOM 1842 O O . ASN A 1 232 ? 4.729 -4.722 -0.693 1.00 87.50 232 ASN A O 1
ATOM 1846 N N . ASP A 1 233 ? 4.690 -2.574 -0.086 1.00 83.94 233 ASP A N 1
ATOM 1847 C CA . ASP A 1 233 ? 3.449 -2.710 0.695 1.00 83.94 233 ASP A CA 1
ATOM 1848 C C . ASP A 1 233 ? 2.239 -2.642 -0.236 1.00 83.94 233 ASP A C 1
ATOM 1850 O O . ASP A 1 233 ? 2.003 -1.610 -0.857 1.00 83.94 233 ASP A O 1
ATOM 1854 N N . LYS A 1 234 ? 1.393 -3.677 -0.266 1.00 86.00 234 LYS A N 1
ATOM 1855 C CA . LYS A 1 234 ? 0.194 -3.661 -1.118 1.00 86.00 234 LYS A CA 1
ATOM 1856 C C . LYS A 1 234 ? -0.751 -2.490 -0.806 1.00 86.00 234 LYS A C 1
ATOM 1858 O O . LYS A 1 234 ? -1.432 -2.002 -1.703 1.00 86.00 234 LYS A O 1
ATOM 1863 N N . ARG A 1 235 ? -0.798 -2.020 0.446 1.00 83.56 235 ARG A N 1
ATOM 1864 C CA . ARG A 1 235 ? -1.647 -0.889 0.853 1.00 83.56 235 ARG A CA 1
ATOM 1865 C C . ARG A 1 235 ? -1.114 0.424 0.287 1.00 83.56 235 ARG A C 1
ATOM 1867 O O . ARG A 1 235 ? -1.894 1.203 -0.248 1.00 83.56 235 ARG A O 1
ATOM 1874 N N . ILE A 1 236 ? 0.201 0.641 0.378 1.00 83.50 236 ILE A N 1
ATOM 1875 C CA . ILE A 1 236 ? 0.867 1.823 -0.190 1.00 83.50 236 ILE A CA 1
ATOM 1876 C C . ILE A 1 236 ? 0.804 1.762 -1.714 1.00 83.50 236 ILE A C 1
ATOM 1878 O O . ILE A 1 236 ? 0.415 2.743 -2.334 1.00 83.50 236 ILE A O 1
ATOM 1882 N N . PHE A 1 237 ? 1.093 0.603 -2.311 1.00 86.56 237 PHE A N 1
ATOM 1883 C CA . PHE A 1 237 ? 0.959 0.354 -3.744 1.00 86.56 237 PHE A CA 1
ATOM 1884 C C . PHE A 1 237 ? -0.406 0.798 -4.271 1.00 86.56 237 PHE A C 1
ATOM 1886 O O . PHE A 1 237 ? -0.484 1.657 -5.142 1.00 86.56 237 PHE A O 1
ATOM 1893 N N . ASN A 1 238 ? -1.490 0.283 -3.682 1.00 85.81 238 ASN A N 1
ATOM 1894 C CA . ASN A 1 238 ? -2.848 0.645 -4.083 1.00 85.81 238 ASN A CA 1
ATOM 1895 C C . ASN A 1 238 ? -3.134 2.150 -3.918 1.00 85.81 238 ASN A C 1
ATOM 1897 O O . ASN A 1 238 ? -3.967 2.690 -4.643 1.00 85.81 238 ASN A O 1
ATOM 1901 N N . ALA A 1 239 ? -2.453 2.826 -2.986 1.00 82.06 239 ALA A N 1
ATOM 1902 C CA . ALA A 1 239 ? -2.583 4.264 -2.791 1.00 82.06 239 ALA A CA 1
ATOM 1903 C C . ALA A 1 239 ? -1.868 5.082 -3.878 1.00 82.06 239 ALA A C 1
ATOM 1905 O O . ALA A 1 239 ? -2.410 6.083 -4.340 1.00 82.06 239 ALA A O 1
ATOM 1906 N N . VAL A 1 240 ? -0.671 4.658 -4.298 1.00 82.06 240 VAL A N 1
ATOM 1907 C CA . VAL A 1 240 ? 0.186 5.421 -5.226 1.00 82.06 240 VAL A CA 1
ATOM 1908 C C . VAL A 1 240 ? -0.010 5.057 -6.698 1.00 82.06 240 VAL A C 1
ATOM 1910 O O . VAL A 1 240 ? 0.249 5.888 -7.564 1.00 82.06 240 VAL A O 1
ATOM 1913 N N . VAL A 1 241 ? -0.493 3.851 -7.011 1.00 86.81 241 VAL A N 1
ATOM 1914 C CA . VAL A 1 241 ? -0.703 3.380 -8.393 1.00 86.81 241 VAL A CA 1
ATOM 1915 C C . VAL A 1 241 ? -1.532 4.340 -9.246 1.00 86.81 241 VAL A C 1
ATOM 1917 O O . VAL A 1 241 ? -1.073 4.656 -10.342 1.00 86.81 241 VAL A O 1
ATOM 1920 N N . PRO A 1 242 ? -2.685 4.873 -8.788 1.00 83.75 242 PRO A N 1
ATOM 1921 C CA . PRO A 1 242 ? -3.458 5.820 -9.593 1.00 83.75 242 PRO A CA 1
ATOM 1922 C C . PRO A 1 242 ? -2.642 7.050 -10.020 1.00 83.75 242 PRO A C 1
ATOM 1924 O O . PRO A 1 242 ? -2.782 7.532 -11.145 1.00 83.75 242 PRO A O 1
ATOM 1927 N N . ILE A 1 243 ? -1.741 7.517 -9.148 1.00 82.12 243 ILE A N 1
ATOM 1928 C CA . ILE A 1 243 ? -0.823 8.629 -9.421 1.00 82.12 243 ILE A CA 1
ATOM 1929 C C . ILE A 1 243 ? 0.186 8.227 -10.499 1.00 82.12 243 ILE A C 1
ATOM 1931 O O . ILE A 1 243 ? 0.373 8.966 -11.465 1.00 82.12 243 ILE A O 1
ATOM 1935 N N . ILE A 1 244 ? 0.803 7.049 -10.359 1.00 83.94 244 ILE A N 1
ATOM 1936 C CA . ILE A 1 244 ? 1.780 6.510 -11.318 1.00 83.94 244 ILE A CA 1
ATOM 1937 C C . ILE A 1 244 ? 1.138 6.360 -12.700 1.00 83.94 244 ILE A C 1
ATOM 1939 O O . ILE A 1 244 ? 1.666 6.885 -13.678 1.00 83.94 244 ILE A O 1
ATOM 1943 N N . THR A 1 245 ? -0.026 5.713 -12.789 1.00 85.12 245 THR A N 1
ATOM 1944 C CA . THR A 1 245 ? -0.744 5.489 -14.052 1.00 85.12 245 THR A CA 1
ATOM 1945 C C . THR A 1 245 ? -1.130 6.806 -14.720 1.00 85.12 245 THR A C 1
ATOM 1947 O O . THR A 1 245 ? -0.954 6.959 -15.929 1.00 85.12 245 THR A O 1
ATOM 1950 N N . LYS A 1 246 ? -1.620 7.793 -13.958 1.00 83.12 246 LYS A N 1
ATOM 1951 C CA . LYS A 1 246 ? -1.927 9.116 -14.512 1.00 83.12 246 LYS A CA 1
ATOM 1952 C C . LYS A 1 246 ? -0.674 9.821 -15.011 1.00 83.12 246 LYS A C 1
ATOM 1954 O O . LYS A 1 246 ? -0.678 10.316 -16.132 1.00 83.12 246 LYS A O 1
ATOM 1959 N N . LYS A 1 247 ? 0.402 9.843 -14.220 1.00 83.62 247 LYS A N 1
ATOM 1960 C CA . LYS A 1 247 ? 1.668 10.457 -14.635 1.00 83.62 247 LYS A CA 1
ATOM 1961 C C . LYS A 1 247 ? 2.240 9.774 -15.870 1.00 83.62 247 LYS A C 1
ATOM 1963 O O . LYS A 1 247 ? 2.755 10.466 -16.740 1.00 83.62 247 LYS A O 1
ATOM 1968 N N . ALA A 1 248 ? 2.101 8.457 -15.997 1.00 86.19 248 ALA A N 1
ATOM 1969 C CA . ALA A 1 248 ? 2.487 7.735 -17.203 1.00 86.19 248 ALA A CA 1
ATOM 1970 C C . ALA A 1 248 ? 1.678 8.190 -18.434 1.00 86.19 248 ALA A C 1
ATOM 1972 O O . ALA A 1 248 ? 2.265 8.433 -19.487 1.00 86.19 248 ALA A O 1
ATOM 1973 N N . LYS A 1 249 ? 0.359 8.393 -18.287 1.00 85.50 249 LYS A N 1
ATOM 1974 C CA . LYS A 1 249 ? -0.501 8.957 -19.346 1.00 85.50 249 LYS A CA 1
ATOM 1975 C C . LYS A 1 249 ? -0.130 10.402 -19.696 1.00 85.50 249 LYS A C 1
ATOM 1977 O O . LYS A 1 249 ? 0.064 10.708 -20.863 1.00 85.50 249 LYS A O 1
ATOM 1982 N N . GLU A 1 250 ? 0.031 11.277 -18.701 1.00 85.12 250 GLU A N 1
ATOM 1983 C CA . GLU A 1 250 ? 0.436 12.683 -18.898 1.00 85.12 250 GLU A CA 1
ATOM 1984 C C . GLU A 1 250 ? 1.787 12.800 -19.621 1.00 85.12 250 GLU A C 1
ATOM 1986 O O . GLU A 1 250 ? 1.987 13.692 -20.441 1.00 85.12 250 GLU A O 1
ATOM 1991 N N . ASN A 1 251 ? 2.709 11.874 -19.347 1.00 84.44 251 ASN A N 1
ATOM 1992 C CA . ASN A 1 251 ? 4.023 11.826 -19.983 1.00 84.44 251 ASN A CA 1
ATOM 1993 C C . ASN A 1 251 ? 4.036 11.092 -21.336 1.00 84.44 251 ASN A C 1
ATOM 1995 O O . ASN A 1 251 ? 5.124 10.905 -21.891 1.00 84.44 251 ASN A O 1
ATOM 1999 N N . ASN A 1 252 ? 2.869 10.690 -21.860 1.00 86.12 252 ASN A N 1
ATOM 2000 C CA . ASN A 1 252 ? 2.708 9.939 -23.109 1.00 86.12 252 ASN A CA 1
ATOM 2001 C C . ASN A 1 252 ? 3.673 8.743 -23.197 1.00 86.12 252 ASN A C 1
ATOM 2003 O O . ASN A 1 252 ? 4.402 8.576 -24.179 1.00 86.12 252 ASN A O 1
ATOM 2007 N N . VAL A 1 253 ? 3.755 7.952 -22.120 1.00 83.19 253 VAL A N 1
ATOM 2008 C CA . VAL A 1 253 ? 4.661 6.793 -22.050 1.00 83.19 253 VAL A CA 1
ATOM 2009 C C . VAL A 1 253 ? 4.373 5.795 -23.174 1.00 83.19 253 VAL A C 1
ATOM 2011 O O . VAL A 1 253 ? 5.308 5.241 -23.740 1.00 83.19 253 VAL A O 1
ATOM 2014 N N . ASP A 1 254 ? 3.109 5.627 -23.552 1.00 85.69 254 ASP A N 1
ATOM 2015 C CA . ASP A 1 254 ? 2.673 4.823 -24.695 1.00 85.69 254 ASP A CA 1
ATOM 2016 C C . ASP A 1 254 ? 3.350 5.254 -26.006 1.00 85.69 254 ASP A C 1
ATOM 2018 O O . ASP A 1 254 ? 3.926 4.414 -26.693 1.00 85.69 254 ASP A O 1
ATOM 2022 N N . LYS A 1 255 ? 3.384 6.558 -26.311 1.00 85.06 255 LYS A N 1
ATOM 2023 C CA . LYS A 1 255 ? 4.053 7.080 -27.517 1.00 85.06 255 LYS A CA 1
ATOM 2024 C C . LYS A 1 255 ? 5.564 6.878 -27.477 1.00 85.06 255 LYS A C 1
ATOM 2026 O O . LYS A 1 255 ? 6.182 6.590 -28.495 1.00 85.06 255 LYS A O 1
ATOM 2031 N N . LYS A 1 256 ? 6.175 7.015 -26.297 1.00 82.56 256 LYS A N 1
ATOM 2032 C CA . LYS A 1 256 ? 7.617 6.768 -26.130 1.00 82.56 256 LYS A CA 1
ATOM 2033 C C . LYS A 1 256 ? 7.963 5.301 -26.377 1.00 82.56 256 LYS A C 1
ATOM 2035 O O . LYS A 1 256 ? 8.976 5.025 -27.010 1.00 82.56 256 LYS A O 1
ATOM 2040 N N . ILE A 1 257 ? 7.121 4.380 -25.906 1.00 83.69 257 ILE A N 1
ATOM 2041 C CA . ILE A 1 257 ? 7.274 2.950 -26.193 1.00 83.69 257 ILE A CA 1
ATOM 2042 C C . ILE A 1 257 ? 7.071 2.695 -27.691 1.00 83.69 257 ILE A C 1
ATOM 2044 O O . ILE A 1 257 ? 7.869 1.975 -28.283 1.00 83.69 257 ILE A O 1
ATOM 2048 N N . ASP A 1 258 ? 6.066 3.313 -28.316 1.00 86.44 258 ASP A N 1
ATOM 2049 C CA . ASP A 1 258 ? 5.807 3.153 -29.751 1.00 86.44 258 ASP A CA 1
ATOM 2050 C C . ASP A 1 258 ? 6.994 3.586 -30.613 1.00 86.44 258 ASP A C 1
ATOM 2052 O O . ASP A 1 258 ? 7.430 2.814 -31.458 1.00 86.44 258 ASP A O 1
ATOM 2056 N N . ASN A 1 259 ? 7.624 4.725 -30.316 1.00 82.50 259 ASN A N 1
ATOM 2057 C CA . ASN A 1 259 ? 8.835 5.157 -31.022 1.00 82.50 259 ASN A CA 1
ATOM 2058 C C . ASN A 1 259 ? 9.982 4.132 -30.924 1.00 82.50 259 ASN A C 1
ATOM 2060 O O . ASN A 1 259 ? 10.667 3.861 -31.911 1.00 82.50 259 ASN A O 1
ATOM 2064 N N . ILE A 1 260 ? 10.193 3.540 -29.741 1.00 82.06 260 ILE A N 1
ATOM 2065 C CA . ILE A 1 260 ? 11.218 2.499 -29.546 1.00 82.06 260 ILE A CA 1
ATOM 2066 C C . ILE A 1 260 ? 10.876 1.258 -30.380 1.00 82.06 260 ILE A C 1
ATOM 2068 O O . ILE A 1 260 ? 11.752 0.681 -31.028 1.00 82.06 260 ILE A O 1
ATOM 2072 N N . VAL A 1 261 ? 9.602 0.861 -30.390 1.00 88.62 261 VAL A N 1
ATOM 2073 C CA . VAL A 1 261 ? 9.109 -0.276 -31.174 1.00 88.62 261 VAL A CA 1
ATOM 2074 C C . VAL A 1 261 ? 9.251 -0.015 -32.673 1.00 88.62 261 VAL A C 1
ATOM 2076 O O . VAL A 1 261 ? 9.716 -0.893 -33.391 1.00 88.62 261 VAL A O 1
ATOM 2079 N N . GLU A 1 262 ? 8.925 1.180 -33.161 1.00 88.94 262 GLU A N 1
ATOM 2080 C CA . GLU A 1 262 ? 9.085 1.542 -34.573 1.00 88.94 262 GLU A CA 1
ATOM 2081 C C . GLU A 1 262 ? 10.543 1.510 -35.024 1.00 88.94 262 GLU A C 1
ATOM 2083 O O . GLU A 1 262 ? 10.848 0.986 -36.097 1.00 88.94 262 GLU A O 1
ATOM 2088 N N . ASN A 1 263 ? 11.459 2.019 -34.201 1.00 83.94 263 ASN A N 1
ATOM 2089 C CA . ASN A 1 263 ? 12.887 1.953 -34.495 1.00 83.94 263 ASN A CA 1
ATOM 2090 C C . ASN A 1 263 ? 13.388 0.503 -34.524 1.00 83.94 263 ASN A C 1
ATOM 2092 O O . ASN A 1 263 ? 14.143 0.130 -35.425 1.00 83.94 263 ASN A O 1
ATOM 2096 N N . ALA A 1 264 ? 12.913 -0.340 -33.602 1.00 88.06 264 ALA A N 1
ATOM 2097 C CA . ALA A 1 264 ? 13.198 -1.770 -33.636 1.00 88.06 264 ALA A CA 1
ATOM 2098 C C . ALA A 1 264 ? 12.661 -2.421 -34.922 1.00 88.06 264 ALA A C 1
ATOM 2100 O O . ALA A 1 264 ? 13.394 -3.157 -35.576 1.00 88.06 264 ALA A O 1
ATOM 2101 N N . ILE A 1 265 ? 11.427 -2.111 -35.334 1.00 90.56 265 ILE A N 1
ATOM 2102 C CA . ILE A 1 265 ? 10.825 -2.641 -36.567 1.00 90.56 265 ILE A CA 1
ATOM 2103 C C . ILE A 1 265 ? 11.637 -2.241 -37.804 1.00 90.56 265 ILE A C 1
ATOM 2105 O O . ILE A 1 265 ? 11.930 -3.106 -38.624 1.00 90.56 265 ILE A O 1
ATOM 2109 N N . LYS A 1 266 ? 12.084 -0.983 -37.922 1.00 88.56 266 LYS A N 1
ATOM 2110 C CA . LYS A 1 266 ? 12.946 -0.540 -39.037 1.00 88.56 266 LYS A CA 1
ATOM 2111 C C . LYS A 1 266 ? 14.259 -1.331 -39.106 1.00 88.56 266 LYS A C 1
ATOM 2113 O O . LYS A 1 266 ? 14.704 -1.718 -40.189 1.00 88.56 266 LYS A O 1
ATOM 2118 N N . GLU A 1 267 ? 14.885 -1.608 -37.959 1.00 86.31 267 GLU A N 1
ATOM 2119 C CA . GLU A 1 267 ? 16.085 -2.456 -37.913 1.00 86.31 267 GLU A CA 1
ATOM 2120 C C . GLU A 1 267 ? 15.791 -3.925 -38.260 1.00 86.31 267 GLU A C 1
ATOM 2122 O O . GLU A 1 267 ? 16.639 -4.592 -38.851 1.00 86.31 267 GLU A O 1
ATOM 2127 N N . ILE A 1 268 ? 14.609 -4.443 -37.920 1.00 90.50 268 ILE A N 1
ATOM 2128 C CA . ILE A 1 268 ? 14.198 -5.803 -38.288 1.00 90.50 268 ILE A CA 1
ATOM 2129 C C . ILE A 1 268 ? 13.936 -5.886 -39.793 1.00 90.50 268 ILE A C 1
ATOM 2131 O O . ILE A 1 268 ? 14.469 -6.769 -40.451 1.00 90.50 268 ILE A O 1
ATOM 2135 N N . GLU A 1 269 ? 13.190 -4.945 -40.372 1.00 88.25 269 GLU A N 1
ATOM 2136 C CA . GLU A 1 269 ? 12.849 -4.933 -41.803 1.00 88.25 269 GLU A CA 1
ATOM 2137 C C . GLU A 1 269 ? 14.065 -4.852 -42.733 1.00 88.25 269 GLU A C 1
ATOM 2139 O O . GLU A 1 269 ? 13.975 -5.238 -43.904 1.00 88.25 269 GLU A O 1
ATOM 2144 N N . THR A 1 270 ? 15.188 -4.340 -42.225 1.00 85.31 270 THR A N 1
ATOM 2145 C CA . THR A 1 270 ? 16.461 -4.252 -42.949 1.00 85.31 270 THR A CA 1
ATOM 2146 C C . THR A 1 270 ? 17.329 -5.501 -42.799 1.00 85.31 270 THR A C 1
ATOM 2148 O O . THR A 1 270 ? 18.134 -5.773 -43.686 1.00 85.31 270 THR A O 1
ATOM 2151 N N . LYS A 1 271 ? 17.171 -6.275 -41.717 1.00 82.50 271 LYS A N 1
ATOM 2152 C CA . LYS A 1 271 ? 18.034 -7.427 -41.393 1.00 82.50 271 LYS A CA 1
ATOM 2153 C C . LYS A 1 271 ? 17.352 -8.785 -41.523 1.00 82.50 271 LYS A C 1
ATOM 2155 O O . LYS A 1 271 ? 18.041 -9.783 -41.699 1.00 82.50 271 LYS A O 1
ATOM 2160 N N . ASP A 1 272 ? 16.030 -8.828 -41.428 1.00 81.19 272 ASP A N 1
ATOM 2161 C CA . ASP A 1 272 ? 15.234 -10.048 -41.467 1.00 81.19 272 ASP A CA 1
ATOM 2162 C C . ASP A 1 272 ? 14.173 -9.965 -42.582 1.00 81.19 272 ASP A C 1
ATOM 2164 O O . ASP A 1 272 ? 13.078 -9.421 -42.388 1.00 81.19 272 ASP A O 1
ATOM 2168 N N . PRO A 1 273 ? 14.465 -10.535 -43.766 1.00 78.06 273 PRO A N 1
ATOM 2169 C CA . PRO A 1 273 ? 13.523 -10.587 -44.881 1.00 78.06 273 PRO A CA 1
ATOM 2170 C C . PRO A 1 273 ? 12.220 -11.329 -44.550 1.00 78.06 273 PRO A C 1
ATOM 2172 O O . PRO A 1 273 ? 11.196 -11.075 -45.189 1.00 78.06 273 PRO A O 1
ATOM 2175 N N . SER A 1 274 ? 12.232 -12.230 -43.558 1.00 82.38 274 SER A N 1
ATOM 2176 C CA . SER A 1 274 ? 11.052 -13.010 -43.170 1.00 82.38 274 SER A CA 1
ATOM 2177 C C . SER A 1 274 ? 9.985 -12.151 -42.490 1.00 82.38 274 SER A C 1
ATOM 2179 O O . SER A 1 274 ? 8.796 -12.457 -42.593 1.00 82.38 274 SER A O 1
ATOM 2181 N N . TYR A 1 275 ? 10.381 -11.025 -41.885 1.00 87.94 275 TYR A N 1
ATOM 2182 C CA . TYR A 1 275 ? 9.465 -10.123 -41.196 1.00 87.94 275 TYR A CA 1
ATOM 2183 C C . TYR A 1 275 ? 8.393 -9.569 -42.133 1.00 87.94 275 TYR A C 1
ATOM 2185 O O . TYR A 1 275 ? 7.216 -9.592 -41.791 1.00 87.94 275 TYR A O 1
ATOM 2193 N N . LYS A 1 276 ? 8.759 -9.125 -43.344 1.00 83.44 276 LYS A N 1
ATOM 2194 C CA . LYS A 1 276 ? 7.821 -8.468 -44.277 1.00 83.44 276 LYS A CA 1
ATOM 2195 C C . LYS A 1 276 ? 6.651 -9.375 -44.668 1.00 83.44 276 LYS A C 1
ATOM 2197 O O . LYS A 1 276 ? 5.513 -8.901 -44.716 1.00 83.44 276 LYS A O 1
ATOM 2202 N N . ASN A 1 277 ? 6.932 -10.667 -44.841 1.00 85.38 277 ASN A N 1
ATOM 2203 C CA . ASN A 1 277 ? 5.982 -11.685 -45.296 1.00 85.38 277 ASN A CA 1
ATOM 2204 C C . ASN A 1 277 ? 5.288 -12.442 -44.147 1.00 85.38 277 ASN A C 1
ATOM 2206 O O . ASN A 1 277 ? 4.426 -13.281 -44.400 1.00 85.38 277 ASN A O 1
ATOM 2210 N N . ALA A 1 278 ? 5.653 -12.171 -42.891 1.00 88.62 278 ALA A N 1
ATOM 2211 C CA . ALA A 1 278 ? 5.076 -12.829 -41.725 1.00 88.62 278 ALA A CA 1
ATOM 2212 C C . ALA A 1 278 ? 3.649 -12.332 -41.413 1.00 88.62 278 ALA A C 1
ATOM 2214 O O . ALA A 1 278 ? 3.284 -11.188 -41.705 1.00 88.62 278 ALA A O 1
ATOM 2215 N N . SER A 1 279 ? 2.846 -13.189 -40.771 1.00 90.81 279 SER A N 1
ATOM 2216 C CA . SER A 1 279 ? 1.526 -12.818 -40.243 1.00 90.81 279 SER A CA 1
ATOM 2217 C C . SER A 1 279 ? 1.639 -11.750 -39.148 1.00 90.81 279 SER A C 1
ATOM 2219 O O . SER A 1 279 ? 2.704 -11.569 -38.561 1.00 90.81 279 SER A O 1
ATOM 2221 N N . SER A 1 280 ? 0.540 -11.058 -38.835 1.00 88.19 280 SER A N 1
ATOM 2222 C CA . SER A 1 280 ? 0.483 -10.053 -37.756 1.00 88.19 280 SER A CA 1
ATOM 2223 C C . SER A 1 280 ? 1.018 -10.599 -36.423 1.00 88.19 280 SER A C 1
ATOM 2225 O O . SER A 1 280 ? 1.916 -10.016 -35.817 1.00 88.19 280 SER A O 1
ATOM 2227 N N . GLU A 1 281 ? 0.535 -11.765 -35.998 1.00 89.50 281 GLU A N 1
ATOM 2228 C CA . GLU A 1 281 ? 0.969 -12.427 -34.765 1.00 89.50 281 GLU A CA 1
ATOM 2229 C C . GLU A 1 281 ? 2.453 -12.785 -34.821 1.00 89.50 281 GLU A C 1
ATOM 2231 O O . GLU A 1 281 ? 3.180 -12.572 -33.851 1.00 89.50 281 GLU A O 1
ATOM 2236 N N . LYS A 1 282 ? 2.934 -13.260 -35.976 1.00 90.56 282 LYS A N 1
ATOM 2237 C CA . LYS A 1 282 ? 4.339 -13.627 -36.113 1.00 90.56 282 LYS A CA 1
ATOM 2238 C C . LYS A 1 282 ? 5.258 -12.406 -36.145 1.00 90.56 282 LYS A C 1
ATOM 2240 O O . LYS A 1 282 ? 6.340 -12.462 -35.569 1.00 90.56 282 LYS A O 1
ATOM 2245 N N . LYS A 1 283 ? 4.817 -11.288 -36.728 1.00 90.62 283 LYS A N 1
ATOM 2246 C CA . LYS A 1 283 ? 5.512 -9.993 -36.660 1.00 90.62 283 LYS A CA 1
ATOM 2247 C C . LYS A 1 283 ? 5.661 -9.528 -35.215 1.00 90.62 283 LYS A C 1
ATOM 2249 O O . LYS A 1 283 ? 6.770 -9.177 -34.828 1.00 90.62 283 LYS A O 1
ATOM 2254 N N . LYS A 1 284 ? 4.603 -9.614 -34.400 1.00 92.00 284 LYS A N 1
ATOM 2255 C CA . LYS A 1 284 ? 4.674 -9.296 -32.961 1.00 92.00 284 LYS A CA 1
ATOM 2256 C C . LYS A 1 284 ? 5.719 -10.144 -32.242 1.00 92.00 284 LYS A C 1
ATOM 2258 O O . LYS A 1 284 ? 6.569 -9.597 -31.549 1.00 92.00 284 LYS A O 1
ATOM 2263 N N . GLU A 1 285 ? 5.706 -11.460 -32.455 1.00 90.50 285 GLU A N 1
ATOM 2264 C CA . GLU A 1 285 ? 6.695 -12.367 -31.856 1.00 90.50 285 GLU A CA 1
ATOM 2265 C C . GLU A 1 285 ? 8.132 -12.039 -32.280 1.00 90.50 285 GLU A C 1
ATOM 2267 O O . GLU A 1 285 ? 9.033 -12.040 -31.442 1.00 90.50 285 GLU A O 1
ATOM 2272 N N . ILE A 1 286 ? 8.357 -11.757 -33.569 1.00 90.62 286 ILE A N 1
ATOM 2273 C CA . ILE A 1 286 ? 9.681 -11.387 -34.086 1.00 90.62 286 ILE A CA 1
ATOM 2274 C C . ILE A 1 286 ? 10.134 -10.062 -33.466 1.00 90.62 286 ILE A C 1
ATOM 2276 O O . ILE A 1 286 ? 11.264 -9.969 -32.991 1.00 90.62 286 ILE A O 1
ATOM 2280 N N . THR A 1 287 ? 9.253 -9.059 -33.408 1.00 91.94 287 THR A N 1
ATOM 2281 C CA . THR A 1 287 ? 9.546 -7.766 -32.780 1.00 91.94 287 THR A CA 1
ATOM 2282 C C . THR A 1 287 ? 9.860 -7.920 -31.291 1.00 91.94 287 THR A C 1
ATOM 2284 O O . THR A 1 287 ? 10.862 -7.385 -30.825 1.00 91.94 287 THR A O 1
ATOM 2287 N N . GLU A 1 288 ? 9.078 -8.700 -30.544 1.00 90.62 288 GLU A N 1
ATOM 2288 C CA . GLU A 1 288 ? 9.323 -8.991 -29.123 1.00 90.62 288 GLU A CA 1
ATOM 2289 C C . GLU A 1 288 ? 10.667 -9.688 -28.900 1.00 90.62 288 GLU A C 1
ATOM 2291 O O . GLU A 1 288 ? 11.442 -9.283 -28.030 1.00 90.62 288 GLU A O 1
ATOM 2296 N N . LYS A 1 289 ? 10.958 -10.720 -29.700 1.00 91.50 289 LYS A N 1
ATOM 2297 C CA . LYS A 1 289 ? 12.225 -11.452 -29.636 1.00 91.50 289 LYS A CA 1
ATOM 2298 C C . LYS A 1 289 ? 13.402 -10.526 -29.929 1.00 91.50 289 LYS A C 1
ATOM 2300 O O . LYS A 1 289 ? 14.363 -10.510 -29.164 1.00 91.50 289 LYS A O 1
ATOM 2305 N N . TYR A 1 290 ? 13.292 -9.708 -30.975 1.00 91.81 290 TYR A N 1
ATOM 2306 C CA . TYR A 1 290 ? 14.324 -8.743 -31.332 1.00 91.81 290 TYR A CA 1
ATOM 2307 C C . TYR A 1 290 ? 14.573 -7.740 -30.207 1.00 91.81 290 TYR A C 1
ATOM 2309 O O . TYR A 1 290 ? 15.726 -7.528 -29.838 1.00 91.81 290 TYR A O 1
ATOM 2317 N N . ILE A 1 291 ? 13.510 -7.157 -29.635 1.00 91.94 291 ILE A N 1
ATOM 2318 C CA . ILE A 1 291 ? 13.620 -6.221 -28.510 1.00 91.94 291 ILE A CA 1
ATOM 2319 C C . ILE A 1 291 ? 14.314 -6.904 -27.332 1.00 91.94 291 ILE A C 1
ATOM 2321 O O . ILE A 1 291 ? 15.252 -6.334 -26.791 1.00 91.94 291 ILE A O 1
ATOM 2325 N N . LYS A 1 292 ? 13.916 -8.128 -26.966 1.00 92.56 292 LYS A N 1
ATOM 2326 C CA . LYS A 1 292 ? 14.542 -8.877 -25.867 1.00 92.56 292 LYS A CA 1
ATOM 2327 C C . LYS A 1 292 ? 16.037 -9.107 -26.090 1.00 92.56 292 LYS A C 1
ATOM 2329 O O . LYS A 1 292 ? 16.833 -8.862 -25.191 1.00 92.56 292 LYS A O 1
ATOM 2334 N N . GLU A 1 293 ? 16.417 -9.563 -27.278 1.00 91.88 293 GLU A N 1
ATOM 2335 C CA . GLU A 1 293 ? 17.809 -9.894 -27.608 1.00 91.88 293 GLU A CA 1
ATOM 2336 C C . GLU A 1 293 ? 18.686 -8.645 -27.784 1.00 91.88 293 GLU A C 1
ATOM 2338 O O . GLU A 1 293 ? 19.885 -8.685 -27.517 1.00 91.88 293 GLU A O 1
ATOM 2343 N N . ASN A 1 294 ? 18.094 -7.517 -28.189 1.00 91.81 294 ASN A N 1
ATOM 2344 C CA . ASN A 1 294 ? 18.819 -6.294 -28.535 1.00 91.81 294 ASN A CA 1
ATOM 2345 C C . ASN A 1 294 ? 18.547 -5.126 -27.579 1.00 91.81 294 ASN A C 1
ATOM 2347 O O . ASN A 1 294 ? 18.952 -4.006 -27.886 1.00 91.81 294 ASN A O 1
ATOM 2351 N N . ILE A 1 295 ? 17.910 -5.341 -26.422 1.00 89.44 295 ILE A N 1
ATOM 2352 C CA . ILE A 1 295 ? 17.519 -4.247 -25.517 1.00 89.44 295 ILE A CA 1
ATOM 2353 C C . ILE A 1 295 ? 18.709 -3.386 -25.076 1.00 89.44 295 ILE A C 1
ATOM 2355 O O . ILE A 1 295 ? 18.597 -2.165 -25.056 1.00 89.44 295 ILE A O 1
ATOM 2359 N N . ASN A 1 296 ? 19.875 -3.995 -24.836 1.00 89.06 296 ASN A N 1
ATOM 2360 C CA . ASN A 1 296 ? 21.110 -3.264 -24.529 1.00 89.06 296 ASN A CA 1
ATOM 2361 C C . ASN A 1 296 ? 21.538 -2.357 -25.692 1.00 89.06 296 ASN A C 1
ATOM 2363 O O . ASN A 1 296 ? 21.904 -1.207 -25.485 1.00 89.06 296 ASN A O 1
ATOM 2367 N N . LYS A 1 297 ? 21.459 -2.853 -26.931 1.00 88.25 297 LYS A N 1
ATOM 2368 C CA . LYS A 1 297 ? 21.806 -2.073 -28.123 1.00 88.25 297 LYS A CA 1
ATOM 2369 C C . LYS A 1 297 ? 20.806 -0.937 -28.354 1.00 88.25 297 LYS A C 1
ATOM 2371 O O . LYS A 1 297 ? 21.214 0.184 -28.637 1.00 88.25 297 LYS A O 1
ATOM 2376 N N . LEU A 1 298 ? 19.509 -1.220 -28.218 1.00 85.62 298 LEU A N 1
ATOM 2377 C CA . LEU A 1 298 ? 18.444 -0.218 -28.320 1.00 85.62 298 LEU A CA 1
ATOM 2378 C C . LEU A 1 298 ? 18.624 0.878 -27.264 1.00 85.62 298 LEU A C 1
ATOM 2380 O O . LEU A 1 298 ? 18.473 2.060 -27.569 1.00 85.62 298 LEU A O 1
ATOM 2384 N N . TYR A 1 299 ? 19.013 0.492 -26.049 1.00 86.94 299 TYR A N 1
ATOM 2385 C CA . TYR A 1 299 ? 19.363 1.415 -24.982 1.00 86.94 299 TYR A CA 1
ATOM 2386 C C . TYR A 1 299 ? 20.567 2.298 -25.343 1.00 86.94 299 TYR A C 1
ATOM 2388 O O . TYR A 1 299 ? 20.452 3.519 -25.280 1.00 86.94 299 TYR A O 1
ATOM 2396 N N . GLU A 1 300 ? 21.687 1.717 -25.780 1.00 87.69 300 GLU A N 1
ATOM 2397 C CA . GLU A 1 300 ? 22.885 2.483 -26.157 1.00 87.69 300 GLU A CA 1
ATOM 2398 C C . GLU A 1 300 ? 22.631 3.431 -27.338 1.00 87.69 300 GLU A C 1
ATOM 2400 O O . GLU A 1 300 ? 23.101 4.568 -27.334 1.00 87.69 300 GLU A O 1
ATOM 2405 N N . ASN A 1 301 ? 21.840 3.008 -28.327 1.00 82.19 301 ASN A N 1
ATOM 2406 C CA . ASN A 1 301 ? 21.412 3.877 -29.424 1.00 82.19 301 ASN A CA 1
ATOM 2407 C C . ASN A 1 301 ? 20.575 5.054 -28.900 1.00 82.19 301 ASN A C 1
ATOM 2409 O O . ASN A 1 301 ? 20.873 6.204 -29.208 1.00 82.19 301 ASN A O 1
ATOM 2413 N N . THR A 1 302 ? 19.594 4.775 -28.035 1.00 81.50 302 THR A N 1
ATOM 2414 C CA . THR A 1 302 ? 18.758 5.815 -27.410 1.00 81.50 302 THR A CA 1
ATOM 2415 C C . THR A 1 302 ? 19.601 6.777 -26.574 1.00 81.50 302 THR A C 1
ATOM 2417 O O . THR A 1 302 ? 19.365 7.976 -26.597 1.00 81.50 302 THR A O 1
ATOM 2420 N N . LYS A 1 303 ? 20.618 6.280 -25.865 1.00 84.44 303 LYS A N 1
ATOM 2421 C CA . LYS A 1 303 ? 21.544 7.093 -25.067 1.00 84.44 303 LYS A CA 1
ATOM 2422 C C . LYS A 1 303 ? 22.420 8.010 -25.914 1.00 84.44 303 LYS A C 1
ATOM 2424 O O . LYS A 1 303 ? 22.734 9.112 -25.478 1.00 84.44 303 LYS A O 1
ATOM 2429 N N . ARG A 1 304 ? 22.821 7.585 -27.114 1.00 84.31 304 ARG A N 1
ATOM 2430 C CA . ARG A 1 304 ? 23.552 8.456 -28.051 1.00 84.31 304 ARG A CA 1
ATOM 2431 C C . ARG A 1 304 ? 22.683 9.613 -28.542 1.00 84.31 304 ARG A C 1
ATOM 2433 O O . ARG A 1 304 ? 23.204 10.704 -28.741 1.00 84.31 304 ARG A O 1
ATOM 2440 N N . GLU A 1 305 ? 21.387 9.371 -28.722 1.00 81.81 305 GLU A N 1
ATOM 2441 C CA . GLU A 1 305 ? 20.414 10.373 -29.176 1.00 81.81 305 GLU A CA 1
ATOM 2442 C C . GLU A 1 305 ? 19.922 11.287 -28.037 1.00 81.81 305 GLU A C 1
ATOM 2444 O O . GLU A 1 305 ? 19.794 12.494 -28.228 1.00 81.81 305 GLU A O 1
ATOM 2449 N N . ASP A 1 306 ? 19.693 10.735 -26.842 1.00 81.56 306 ASP A N 1
ATOM 2450 C CA . ASP A 1 306 ? 19.329 11.450 -25.612 1.00 81.56 306 ASP A CA 1
ATOM 2451 C C . ASP A 1 306 ? 20.252 11.023 -24.454 1.00 81.56 306 ASP A C 1
ATOM 2453 O O . ASP A 1 306 ? 19.916 10.109 -23.695 1.00 81.56 306 ASP A O 1
ATOM 2457 N N . PRO A 1 307 ? 21.403 11.695 -24.254 1.00 82.50 307 PRO A N 1
ATOM 2458 C CA . PRO A 1 307 ? 22.332 11.365 -23.171 1.00 82.50 307 PRO A CA 1
ATOM 2459 C C . PRO A 1 307 ? 21.712 11.425 -21.767 1.00 82.50 307 PRO A C 1
ATOM 2461 O O . PRO A 1 307 ? 22.155 10.705 -20.871 1.00 82.50 307 PRO A O 1
ATOM 2464 N N . LYS A 1 308 ? 20.645 12.219 -21.568 1.00 82.44 308 LYS A N 1
ATOM 2465 C CA . LYS A 1 308 ? 19.935 12.325 -20.280 1.00 82.44 308 LYS A CA 1
ATOM 2466 C C . LYS A 1 308 ? 19.097 11.087 -19.954 1.00 82.44 308 LYS A C 1
ATOM 2468 O O . LYS A 1 308 ? 18.527 10.995 -18.863 1.00 82.44 308 LYS A O 1
ATOM 2473 N N . ILE A 1 309 ? 18.984 10.128 -20.876 1.00 82.31 309 ILE A N 1
ATOM 2474 C CA . ILE A 1 309 ? 18.293 8.865 -20.619 1.00 82.31 309 ILE A CA 1
ATOM 2475 C C . ILE A 1 309 ? 19.022 8.019 -19.569 1.00 82.31 309 ILE A C 1
ATOM 2477 O O . ILE A 1 309 ? 18.352 7.327 -18.806 1.00 82.31 309 ILE A O 1
ATOM 2481 N N . GLU A 1 310 ? 20.357 8.108 -19.476 1.00 85.25 310 GLU A N 1
ATOM 2482 C CA . GLU A 1 310 ? 21.140 7.355 -18.483 1.00 85.25 310 GLU A CA 1
ATOM 2483 C C . GLU A 1 310 ? 20.711 7.732 -17.062 1.00 85.25 310 GLU A C 1
ATOM 2485 O O . GLU A 1 310 ? 20.434 6.849 -16.257 1.00 85.25 310 GLU A O 1
ATOM 2490 N N . ASP A 1 311 ? 20.535 9.025 -16.779 1.00 83.69 311 ASP A N 1
ATOM 2491 C CA . ASP A 1 311 ? 20.142 9.511 -15.451 1.00 83.69 311 ASP A CA 1
ATOM 2492 C C . ASP A 1 311 ? 18.744 9.012 -15.035 1.00 83.69 311 ASP A C 1
ATOM 2494 O O . ASP A 1 311 ? 18.496 8.640 -13.881 1.00 83.69 311 ASP A O 1
ATOM 2498 N N . LYS A 1 312 ? 17.822 8.923 -16.002 1.00 83.00 312 LYS A N 1
ATOM 2499 C CA . LYS A 1 312 ? 16.481 8.353 -15.792 1.00 83.00 312 LYS A CA 1
ATOM 2500 C C . LYS A 1 312 ? 16.548 6.843 -15.566 1.00 83.00 312 LYS A C 1
ATOM 2502 O O . LYS A 1 312 ? 15.855 6.328 -14.689 1.00 83.00 312 LYS A O 1
ATOM 2507 N N . ILE A 1 313 ? 17.379 6.134 -16.329 1.00 86.56 313 ILE A N 1
ATOM 2508 C CA . ILE A 1 313 ? 17.555 4.681 -16.212 1.00 86.56 313 ILE A CA 1
ATOM 2509 C C . ILE A 1 313 ? 18.233 4.306 -14.889 1.00 86.56 313 ILE A C 1
ATOM 2511 O O . ILE A 1 313 ? 17.753 3.386 -14.236 1.00 86.56 313 ILE A O 1
ATOM 2515 N N . LYS A 1 314 ? 19.224 5.074 -14.422 1.00 84.31 314 LYS A N 1
ATOM 2516 C CA . LYS A 1 314 ? 19.864 4.937 -13.095 1.00 84.31 314 LYS A CA 1
ATOM 2517 C C . LYS A 1 314 ? 18.874 5.041 -11.934 1.00 84.31 314 LYS A C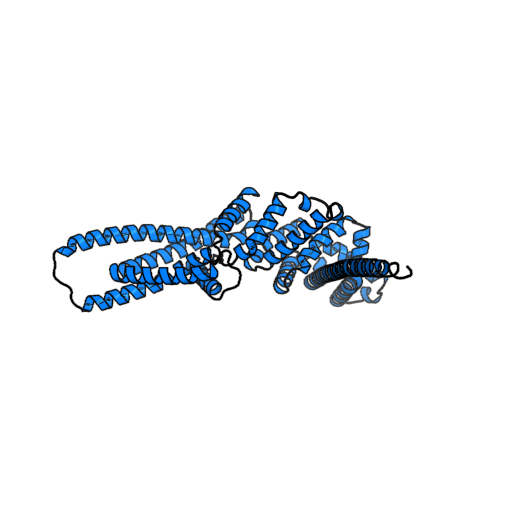 1
ATOM 2519 O O . LYS A 1 314 ? 18.917 4.296 -10.953 1.00 84.31 314 LYS A O 1
ATOM 2524 N N . THR A 1 315 ? 17.921 5.956 -12.060 1.00 83.88 315 THR A N 1
ATOM 2525 C CA . THR A 1 315 ? 16.850 6.105 -11.071 1.00 83.88 315 THR A CA 1
ATOM 2526 C C . THR A 1 315 ? 15.902 4.899 -11.105 1.00 83.88 315 THR A C 1
ATOM 2528 O O . THR A 1 315 ? 15.559 4.328 -10.067 1.00 83.88 315 THR A O 1
ATOM 2531 N N . LEU A 1 316 ? 15.490 4.479 -12.306 1.00 87.94 316 LEU A N 1
ATOM 2532 C CA . LEU A 1 316 ? 14.549 3.374 -12.495 1.00 87.94 316 LEU A CA 1
ATOM 2533 C C . LEU A 1 316 ? 15.136 2.011 -12.122 1.00 87.94 316 LEU A C 1
ATOM 2535 O O . LEU A 1 316 ? 14.427 1.209 -11.519 1.00 87.94 316 LEU A O 1
ATOM 2539 N N . GLU A 1 317 ? 16.403 1.741 -12.435 1.00 90.81 317 GLU A N 1
ATOM 2540 C CA . GLU A 1 317 ? 17.047 0.457 -12.138 1.00 90.81 317 GLU A CA 1
ATOM 2541 C C . GLU A 1 317 ? 17.137 0.213 -10.632 1.00 90.81 317 GLU A C 1
ATOM 2543 O O . GLU A 1 317 ? 16.896 -0.902 -10.176 1.00 90.81 317 GLU A O 1
ATOM 2548 N N . THR A 1 318 ? 17.391 1.265 -9.847 1.00 87.56 318 THR A N 1
ATOM 2549 C CA . THR A 1 318 ? 17.461 1.167 -8.389 1.00 87.56 318 THR A CA 1
ATOM 2550 C C . THR A 1 318 ? 16.086 0.864 -7.804 1.00 87.56 318 THR A C 1
ATOM 2552 O O . THR A 1 318 ? 15.959 -0.003 -6.940 1.00 87.56 318 THR A O 1
ATOM 2555 N N . VAL A 1 319 ? 15.031 1.524 -8.291 1.00 89.31 319 VAL A N 1
ATOM 2556 C CA . VAL A 1 319 ? 13.663 1.234 -7.842 1.00 89.31 319 VAL A CA 1
ATOM 2557 C C . VAL A 1 319 ? 13.261 -0.182 -8.254 1.00 89.31 319 VAL A C 1
ATOM 2559 O O . VAL A 1 319 ? 12.917 -0.985 -7.390 1.00 89.31 319 VAL A O 1
ATOM 2562 N N . VAL A 1 320 ? 13.345 -0.514 -9.547 1.00 92.31 320 VAL A N 1
ATOM 2563 C CA . VAL A 1 320 ? 12.906 -1.805 -10.108 1.00 92.31 320 VAL A CA 1
ATOM 2564 C C . VAL A 1 320 ? 13.712 -2.977 -9.550 1.00 92.31 320 VAL A C 1
ATOM 2566 O O . VAL A 1 320 ? 13.127 -4.010 -9.225 1.00 92.31 320 VAL A O 1
ATOM 2569 N N . GLY A 1 321 ? 15.023 -2.812 -9.358 1.00 89.38 321 GLY A N 1
ATOM 2570 C CA . GLY A 1 321 ? 15.906 -3.826 -8.780 1.00 89.38 321 GLY A CA 1
ATOM 2571 C C . GLY A 1 321 ? 15.529 -4.241 -7.354 1.00 89.38 321 GLY A C 1
ATOM 2572 O O . GLY A 1 321 ? 15.802 -5.371 -6.957 1.00 89.38 321 GLY A O 1
ATOM 2573 N N . ASN A 1 322 ? 14.845 -3.365 -6.609 1.00 90.38 322 ASN A N 1
ATOM 2574 C CA . ASN A 1 322 ? 14.442 -3.587 -5.216 1.00 90.38 322 ASN A CA 1
ATOM 2575 C C . ASN A 1 322 ? 12.936 -3.886 -5.049 1.00 90.38 322 ASN A C 1
ATOM 2577 O O . ASN A 1 322 ? 12.440 -4.042 -3.926 1.00 90.38 322 ASN A O 1
ATOM 2581 N N . LEU A 1 323 ? 12.181 -3.996 -6.147 1.00 91.12 323 LEU A N 1
ATOM 2582 C CA . LEU A 1 323 ? 10.795 -4.464 -6.104 1.00 91.12 323 LEU A CA 1
ATOM 2583 C C . LEU A 1 323 ? 10.735 -5.983 -5.917 1.00 91.12 323 LEU A C 1
ATOM 2585 O O . LEU A 1 323 ? 11.533 -6.735 -6.475 1.00 91.12 323 LEU A O 1
ATOM 2589 N N . ASN A 1 324 ? 9.742 -6.450 -5.159 1.00 91.12 324 ASN A N 1
ATOM 2590 C CA . ASN A 1 324 ? 9.418 -7.874 -5.132 1.00 91.12 324 ASN A CA 1
ATOM 2591 C C . ASN A 1 324 ? 8.645 -8.278 -6.405 1.00 91.12 324 ASN A C 1
ATOM 2593 O O . ASN A 1 324 ? 8.029 -7.438 -7.065 1.00 91.12 324 ASN A O 1
ATOM 2597 N N . GLU A 1 325 ? 8.637 -9.574 -6.729 1.00 90.69 325 GLU A N 1
ATOM 2598 C CA . GLU A 1 325 ? 8.003 -10.078 -7.959 1.00 90.69 325 GLU A CA 1
ATOM 2599 C C . GLU A 1 325 ? 6.501 -9.777 -8.040 1.00 90.69 325 GLU A C 1
ATOM 2601 O O . GLU A 1 325 ? 5.990 -9.447 -9.106 1.00 90.69 325 GLU A O 1
ATOM 2606 N N . ASN A 1 326 ? 5.781 -9.819 -6.916 1.00 92.56 326 ASN A N 1
ATOM 2607 C CA . ASN A 1 326 ? 4.346 -9.528 -6.908 1.00 92.56 326 ASN A CA 1
ATOM 2608 C C . ASN A 1 326 ? 4.071 -8.063 -7.280 1.00 92.56 326 ASN A C 1
ATOM 2610 O O . ASN A 1 326 ? 3.224 -7.784 -8.124 1.00 92.56 326 ASN A O 1
ATOM 2614 N N . THR A 1 327 ? 4.812 -7.130 -6.684 1.00 92.38 327 THR A N 1
ATOM 2615 C CA . THR A 1 327 ? 4.703 -5.694 -6.946 1.00 92.38 327 THR A CA 1
ATOM 2616 C C . THR A 1 327 ? 5.158 -5.351 -8.361 1.00 92.38 327 THR A C 1
ATOM 2618 O O . THR A 1 327 ? 4.498 -4.551 -9.021 1.00 92.38 327 THR A O 1
ATOM 2621 N N . LYS A 1 328 ? 6.227 -5.985 -8.861 1.00 92.44 328 LYS A N 1
ATOM 2622 C CA . LYS A 1 328 ? 6.645 -5.879 -10.267 1.00 92.44 328 LYS A CA 1
ATOM 2623 C C . LYS A 1 328 ? 5.511 -6.304 -11.205 1.00 92.44 328 LYS A C 1
ATOM 2625 O O . LYS A 1 328 ? 5.118 -5.531 -12.073 1.00 92.44 328 LYS A O 1
ATOM 2630 N N . ASN A 1 329 ? 4.952 -7.496 -11.003 1.00 93.06 329 ASN A N 1
ATOM 2631 C CA . ASN A 1 329 ? 3.886 -8.030 -11.853 1.00 93.06 329 ASN A CA 1
ATOM 2632 C C . ASN A 1 329 ? 2.624 -7.165 -11.816 1.00 93.06 329 ASN A C 1
ATOM 2634 O O . ASN A 1 329 ? 1.966 -6.974 -12.839 1.00 93.06 329 ASN A O 1
ATOM 2638 N N . ASP A 1 330 ? 2.290 -6.614 -10.650 1.00 93.19 330 ASP A N 1
ATOM 2639 C CA . ASP A 1 330 ? 1.182 -5.678 -10.529 1.00 93.19 330 ASP A CA 1
ATOM 2640 C C . ASP A 1 330 ? 1.477 -4.350 -11.248 1.00 93.19 330 ASP A C 1
ATOM 2642 O O . ASP A 1 330 ? 0.602 -3.857 -11.953 1.00 93.19 330 ASP A O 1
ATOM 2646 N N . LEU A 1 331 ? 2.695 -3.795 -11.162 1.00 91.31 331 LEU A N 1
ATOM 2647 C CA . LEU A 1 331 ? 3.078 -2.607 -11.942 1.00 91.31 331 LEU A CA 1
ATOM 2648 C C . LEU A 1 331 ? 2.984 -2.853 -13.445 1.00 91.31 331 LEU A C 1
ATOM 2650 O O . LEU A 1 331 ? 2.442 -2.005 -14.146 1.00 91.31 331 LEU A O 1
ATOM 2654 N N . ILE A 1 332 ? 3.468 -3.995 -13.939 1.00 92.19 332 ILE A N 1
ATOM 2655 C CA . ILE A 1 332 ? 3.392 -4.348 -15.365 1.00 92.19 332 ILE A CA 1
ATOM 2656 C C . ILE A 1 332 ? 1.934 -4.308 -15.840 1.00 92.19 332 ILE A C 1
ATOM 2658 O O . ILE A 1 332 ? 1.633 -3.689 -16.859 1.00 92.19 332 ILE A O 1
ATOM 2662 N N . LYS A 1 333 ? 1.009 -4.891 -15.067 1.00 92.00 333 LYS A N 1
ATOM 2663 C CA . LYS A 1 333 ? -0.431 -4.854 -15.375 1.00 92.00 333 LYS A CA 1
ATOM 2664 C C . LYS A 1 333 ? -0.997 -3.436 -15.365 1.00 92.00 333 LYS A C 1
ATOM 2666 O O . LYS A 1 333 ? -1.849 -3.120 -16.189 1.00 92.00 333 LYS A O 1
ATOM 2671 N N . GLU A 1 334 ? -0.571 -2.585 -14.436 1.00 89.81 334 GLU A N 1
ATOM 2672 C CA . GLU A 1 334 ? -1.036 -1.194 -14.383 1.00 89.81 334 GLU A CA 1
ATOM 2673 C C . GLU A 1 334 ? -0.452 -0.335 -15.516 1.00 89.81 334 GLU A C 1
ATOM 2675 O O . GLU A 1 334 ? -1.153 0.533 -16.038 1.00 89.81 334 GLU A O 1
ATOM 2680 N N . PHE A 1 335 ? 0.787 -0.594 -15.946 1.00 86.62 335 PHE A N 1
ATOM 2681 C CA . PHE A 1 335 ? 1.386 0.042 -17.121 1.00 86.62 335 PHE A CA 1
ATOM 2682 C C . PHE A 1 335 ? 0.756 -0.442 -18.429 1.00 86.62 335 PHE A C 1
ATOM 2684 O O . PHE A 1 335 ? 0.563 0.371 -19.327 1.00 86.62 335 PHE A O 1
ATOM 2691 N N . ASP A 1 336 ? 0.352 -1.712 -18.536 1.00 89.62 336 ASP A N 1
ATOM 2692 C CA . ASP A 1 336 ? -0.395 -2.193 -19.704 1.00 89.62 336 ASP A CA 1
ATOM 2693 C C . ASP A 1 336 ? -1.683 -1.370 -19.909 1.00 89.62 336 ASP A C 1
ATOM 2695 O O . ASP A 1 336 ? -1.954 -0.907 -21.014 1.00 89.62 336 ASP A O 1
ATOM 2699 N N . LYS A 1 337 ? -2.407 -1.039 -18.829 1.00 88.56 337 LYS A N 1
ATOM 2700 C CA . LYS A 1 337 ? -3.614 -0.184 -18.876 1.00 88.56 337 LYS A CA 1
ATOM 2701 C C . LYS A 1 337 ? -3.358 1.272 -19.293 1.00 88.56 337 LYS A C 1
ATOM 2703 O O . LYS A 1 337 ? -4.317 2.017 -19.520 1.00 88.56 337 LYS A O 1
ATOM 2708 N N . VAL A 1 338 ? -2.102 1.722 -19.333 1.00 87.62 338 VAL A N 1
ATOM 2709 C CA . VAL A 1 338 ? -1.745 3.051 -19.862 1.00 87.62 338 VAL A CA 1
ATOM 2710 C C . VAL A 1 338 ? -1.882 3.064 -21.381 1.00 87.62 338 VAL A C 1
ATOM 2712 O O . VAL A 1 338 ? -2.277 4.090 -21.930 1.00 87.62 338 VAL A O 1
ATOM 2715 N N . VAL A 1 339 ? -1.624 1.933 -22.044 1.00 86.88 339 VAL A N 1
ATOM 2716 C CA . VAL A 1 339 ? -1.704 1.813 -23.501 1.00 86.88 339 VAL A CA 1
ATOM 2717 C C . VAL A 1 339 ? -3.158 1.577 -23.936 1.00 86.88 339 VAL A C 1
ATOM 2719 O O . VAL A 1 339 ? -3.755 0.580 -23.505 1.00 86.88 339 VAL A O 1
ATOM 2722 N N . PRO A 1 340 ? -3.729 2.430 -24.813 1.00 85.12 340 PRO A N 1
ATOM 2723 C CA . PRO A 1 340 ? -5.091 2.268 -25.327 1.00 85.12 340 PRO A CA 1
ATOM 2724 C C . PRO A 1 340 ? -5.327 0.879 -25.935 1.00 85.12 340 PRO A C 1
ATOM 2726 O O . PRO A 1 340 ? -4.460 0.340 -26.624 1.00 85.12 340 PRO A O 1
ATOM 2729 N N . ASN A 1 341 ? -6.498 0.287 -25.682 1.00 80.12 341 ASN A N 1
ATOM 2730 C CA . ASN A 1 341 ? -6.829 -1.072 -26.139 1.00 80.12 341 ASN A CA 1
ATOM 2731 C C . ASN A 1 341 ? -6.894 -1.193 -27.671 1.00 80.12 341 ASN A C 1
ATOM 2733 O O . ASN A 1 341 ? -6.572 -2.242 -28.220 1.00 80.12 341 ASN A O 1
ATOM 2737 N N . ASP A 1 342 ? -7.277 -0.117 -28.346 1.00 77.25 342 ASP A N 1
ATOM 2738 C CA . ASP A 1 342 ? -7.359 0.045 -29.798 1.00 77.25 342 ASP A CA 1
ATOM 2739 C C . ASP A 1 342 ? -6.122 0.740 -30.403 1.00 77.25 342 ASP A C 1
ATOM 2741 O O . ASP A 1 342 ? -6.067 0.984 -31.610 1.00 77.25 342 ASP A O 1
ATOM 2745 N N . GLY A 1 343 ? -5.111 1.032 -29.578 1.00 79.12 343 GLY A N 1
ATOM 2746 C CA . GLY A 1 343 ? -3.912 1.761 -29.981 1.00 79.12 343 GLY A CA 1
ATOM 2747 C C . GLY A 1 343 ? -3.023 0.986 -30.957 1.00 79.12 343 GLY A C 1
ATOM 2748 O O . GLY A 1 343 ? -2.912 -0.242 -30.900 1.00 79.12 343 GLY A O 1
ATOM 2749 N N . GLU A 1 344 ? -2.325 1.716 -31.830 1.00 84.00 344 GLU A N 1
ATOM 2750 C CA . GLU A 1 344 ? -1.412 1.134 -32.824 1.00 84.00 344 GLU A CA 1
ATOM 2751 C C . GLU A 1 344 ? -0.302 0.287 -32.197 1.00 84.00 344 GLU A C 1
ATOM 2753 O O . GLU A 1 344 ? 0.058 -0.757 -32.739 1.00 84.00 344 GLU A O 1
ATOM 2758 N N . LEU A 1 345 ? 0.164 0.662 -31.004 1.00 87.00 345 LEU A N 1
ATOM 2759 C CA . LEU A 1 345 ? 1.192 -0.075 -30.277 1.00 87.00 345 LEU A CA 1
ATOM 2760 C C . LEU A 1 345 ? 0.805 -1.545 -30.033 1.00 87.00 345 LEU A C 1
ATOM 2762 O O . LEU A 1 345 ? 1.621 -2.448 -30.217 1.00 87.00 345 LEU A O 1
ATOM 2766 N N . ARG A 1 346 ? -0.466 -1.819 -29.703 1.00 88.88 346 ARG A N 1
ATOM 2767 C CA . ARG A 1 346 ? -0.971 -3.191 -29.485 1.00 88.88 346 ARG A CA 1
ATOM 2768 C C . ARG A 1 346 ? -1.098 -3.998 -30.778 1.00 88.88 346 ARG A C 1
ATOM 2770 O O . ARG A 1 346 ? -1.217 -5.226 -30.731 1.00 88.88 346 ARG A O 1
ATOM 2777 N N . LYS A 1 347 ? -1.062 -3.344 -31.944 1.00 87.75 347 LYS A N 1
ATOM 2778 C CA . LYS A 1 347 ? -0.955 -4.014 -33.251 1.00 87.75 347 LYS A CA 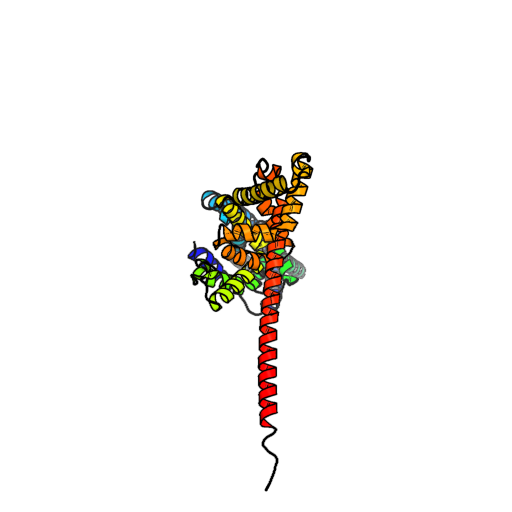1
ATOM 2779 C C . LYS A 1 347 ? 0.487 -4.427 -33.552 1.00 87.75 347 LYS A C 1
ATOM 2781 O O . LYS A 1 347 ? 0.679 -5.414 -34.251 1.00 87.75 347 LYS A O 1
ATOM 2786 N N . LYS A 1 348 ? 1.474 -3.729 -32.984 1.00 89.62 348 LYS A N 1
ATOM 2787 C CA . LYS A 1 348 ? 2.908 -3.957 -33.219 1.00 89.62 348 LYS A CA 1
ATOM 2788 C C . LYS A 1 348 ? 3.535 -4.953 -32.229 1.00 89.62 348 LYS A C 1
ATOM 2790 O O . LYS A 1 348 ? 4.407 -5.715 -32.629 1.00 89.62 348 LYS A O 1
ATOM 2795 N N . ILE A 1 349 ? 3.077 -4.990 -30.971 1.00 91.69 349 ILE A N 1
ATOM 2796 C CA . ILE A 1 349 ? 3.658 -5.826 -29.896 1.00 91.69 349 ILE A CA 1
ATOM 2797 C C . ILE A 1 349 ? 2.625 -6.319 -28.867 1.00 91.69 349 ILE A C 1
ATOM 2799 O O . ILE A 1 349 ? 1.534 -5.756 -28.734 1.00 91.69 349 ILE A O 1
ATOM 2803 N N . ASN A 1 350 ? 2.989 -7.328 -28.067 1.00 90.50 350 ASN A N 1
ATOM 2804 C CA . ASN A 1 350 ? 2.383 -7.576 -26.758 1.00 90.50 350 ASN A CA 1
ATOM 2805 C C . ASN A 1 350 ? 2.979 -6.626 -25.702 1.00 90.50 350 ASN A C 1
ATOM 2807 O O . ASN A 1 350 ? 4.071 -6.847 -25.180 1.00 90.50 350 ASN A O 1
ATOM 2811 N N . VAL A 1 351 ? 2.217 -5.587 -25.356 1.00 89.50 351 VAL A N 1
ATOM 2812 C CA . VAL A 1 351 ? 2.607 -4.533 -24.402 1.00 89.50 351 VAL A CA 1
ATOM 2813 C C . VAL A 1 351 ? 3.078 -5.097 -23.060 1.00 89.50 351 VAL A C 1
ATOM 2815 O O . VAL A 1 351 ? 4.135 -4.703 -22.574 1.00 89.50 351 VAL A O 1
ATOM 2818 N N . THR A 1 352 ? 2.341 -6.051 -22.486 1.00 91.38 352 THR A N 1
ATOM 2819 C CA . THR A 1 352 ? 2.693 -6.678 -21.203 1.00 91.38 352 THR A CA 1
ATOM 2820 C C . THR A 1 352 ? 4.080 -7.324 -21.261 1.00 91.38 352 THR A C 1
ATOM 2822 O O . THR A 1 352 ? 4.915 -7.042 -20.402 1.00 91.38 352 THR A O 1
ATOM 2825 N N . LYS A 1 353 ? 4.362 -8.123 -22.300 1.00 91.12 353 LYS A N 1
ATOM 2826 C CA . LYS A 1 353 ? 5.674 -8.766 -22.475 1.00 91.12 353 LYS A CA 1
ATOM 2827 C C . LYS A 1 353 ? 6.791 -7.756 -22.729 1.00 91.12 353 LYS A C 1
ATOM 2829 O O . LYS A 1 353 ? 7.892 -7.921 -22.219 1.00 91.12 353 LYS A O 1
ATOM 2834 N N . THR A 1 354 ? 6.540 -6.704 -23.506 1.00 90.69 354 THR A N 1
ATOM 2835 C CA . THR A 1 354 ? 7.555 -5.671 -23.769 1.00 90.69 354 THR A CA 1
ATOM 2836 C C . THR A 1 354 ? 7.911 -4.886 -22.507 1.00 90.69 354 THR A C 1
ATOM 2838 O O . THR A 1 354 ? 9.088 -4.621 -22.265 1.00 90.69 354 THR A O 1
ATOM 2841 N N . ILE A 1 355 ? 6.924 -4.558 -21.666 1.00 91.00 355 ILE A N 1
ATOM 2842 C CA . ILE A 1 355 ? 7.176 -3.937 -20.359 1.00 91.00 355 ILE A CA 1
ATOM 2843 C C . ILE A 1 355 ? 7.939 -4.913 -19.453 1.00 91.00 355 ILE A C 1
ATOM 2845 O O . ILE A 1 355 ? 8.878 -4.501 -18.780 1.00 91.00 355 ILE A O 1
ATOM 2849 N N . GLU A 1 356 ? 7.585 -6.201 -19.457 1.00 93.31 356 GLU A N 1
ATOM 2850 C CA . GLU A 1 356 ? 8.308 -7.233 -18.705 1.00 93.31 356 GLU A CA 1
ATOM 2851 C C . GLU A 1 356 ? 9.789 -7.305 -19.108 1.00 93.31 356 GLU A C 1
ATOM 2853 O O . GLU A 1 356 ? 10.652 -7.210 -18.238 1.00 93.31 356 GLU A O 1
ATOM 2858 N N . ILE A 1 357 ? 10.084 -7.346 -20.414 1.00 92.69 357 ILE A N 1
ATOM 2859 C CA . ILE A 1 357 ? 11.452 -7.305 -20.955 1.00 92.69 357 ILE A CA 1
ATOM 2860 C C . ILE A 1 357 ? 12.204 -6.062 -20.453 1.00 92.69 357 ILE A C 1
ATOM 2862 O O . ILE A 1 357 ? 13.363 -6.159 -20.053 1.00 92.69 357 ILE A O 1
ATOM 2866 N N . PHE A 1 358 ? 11.555 -4.893 -20.442 1.00 91.06 358 PHE A N 1
ATOM 2867 C CA . PHE A 1 358 ? 12.170 -3.662 -19.942 1.00 91.06 358 PHE A CA 1
ATOM 2868 C C . PHE A 1 358 ? 12.465 -3.721 -18.436 1.00 91.06 358 PHE A C 1
ATOM 2870 O O . PHE A 1 358 ? 13.547 -3.325 -18.002 1.00 91.06 358 PHE A O 1
ATOM 2877 N N . PHE A 1 359 ? 11.540 -4.244 -17.629 1.00 93.12 359 PHE A N 1
ATOM 2878 C CA . PHE A 1 359 ? 11.763 -4.422 -16.193 1.00 93.12 359 PHE A CA 1
ATOM 2879 C C . PHE A 1 359 ? 12.885 -5.429 -15.908 1.00 93.12 359 PHE A C 1
ATOM 2881 O O . PHE A 1 359 ? 13.672 -5.212 -14.986 1.00 93.12 359 PHE A O 1
ATOM 2888 N N . ASP A 1 360 ? 12.979 -6.506 -16.689 1.00 92.94 360 ASP A N 1
ATOM 2889 C CA . ASP A 1 360 ? 14.060 -7.487 -16.575 1.00 92.94 360 ASP A CA 1
ATOM 2890 C C . ASP A 1 360 ? 15.414 -6.872 -16.922 1.00 92.94 360 ASP A C 1
ATOM 2892 O O . ASP A 1 360 ? 16.360 -7.022 -16.150 1.00 92.94 360 ASP A O 1
ATOM 2896 N N . PHE A 1 361 ? 15.484 -6.089 -18.000 1.00 92.62 361 PHE A N 1
ATOM 2897 C CA . PHE A 1 361 ? 16.676 -5.322 -18.355 1.00 92.62 361 PHE A CA 1
ATOM 2898 C C . PHE A 1 361 ? 17.134 -4.399 -17.214 1.00 92.62 361 PHE A C 1
ATOM 2900 O O . PHE A 1 361 ? 18.303 -4.430 -16.830 1.00 92.62 361 PHE A O 1
ATOM 2907 N N . LEU A 1 362 ? 16.220 -3.624 -16.617 1.00 93.44 362 LEU A N 1
ATOM 2908 C CA . LEU A 1 362 ? 16.541 -2.752 -15.480 1.00 93.44 362 LEU A CA 1
ATOM 2909 C C . LEU A 1 362 ? 17.055 -3.545 -14.270 1.00 93.44 362 LEU A C 1
ATOM 2911 O O . LEU A 1 362 ? 18.003 -3.131 -13.601 1.00 93.44 362 LEU A O 1
ATOM 2915 N N . LYS A 1 363 ? 16.450 -4.703 -13.991 1.00 90.25 363 LYS A N 1
ATOM 2916 C CA . LYS A 1 363 ? 16.850 -5.570 -12.879 1.00 90.25 363 LYS A CA 1
ATOM 2917 C C . LYS A 1 363 ? 18.231 -6.188 -13.108 1.00 90.25 363 LYS A C 1
ATOM 2919 O O . LYS A 1 363 ? 19.027 -6.258 -12.175 1.00 90.25 363 LYS A O 1
ATOM 2924 N N . GLU A 1 364 ? 18.525 -6.635 -14.326 1.00 89.31 364 GLU A N 1
ATOM 2925 C CA . GLU A 1 364 ? 19.846 -7.149 -14.702 1.00 89.31 364 GLU A CA 1
ATOM 2926 C C . GLU A 1 364 ? 20.925 -6.069 -14.626 1.00 89.31 364 GLU A C 1
ATOM 2928 O O . GLU A 1 364 ? 22.012 -6.335 -14.112 1.00 89.31 364 GLU A O 1
ATOM 2933 N N . LYS A 1 365 ? 20.623 -4.846 -15.078 1.00 87.44 365 LYS A N 1
ATOM 2934 C CA . LYS A 1 365 ? 21.558 -3.718 -15.007 1.00 87.44 365 LYS A CA 1
ATOM 2935 C C . LYS A 1 365 ? 21.909 -3.369 -13.555 1.00 87.44 365 LYS A C 1
ATOM 2937 O O . LYS A 1 365 ? 23.090 -3.279 -13.228 1.00 87.44 365 LYS A O 1
ATOM 2942 N N . ASN A 1 366 ? 20.913 -3.325 -12.662 1.00 85.12 366 ASN A N 1
ATOM 2943 C CA . ASN A 1 366 ? 21.145 -3.116 -11.230 1.00 85.12 366 ASN A CA 1
ATOM 2944 C C . ASN A 1 366 ? 22.001 -4.229 -10.589 1.00 85.12 366 ASN A C 1
ATOM 2946 O O . ASN A 1 366 ? 22.849 -3.945 -9.746 1.00 85.12 366 ASN A O 1
ATOM 2950 N N . LYS A 1 367 ? 21.809 -5.499 -10.981 1.00 84.56 367 LYS A N 1
ATOM 2951 C CA . LYS A 1 367 ? 22.636 -6.616 -10.483 1.00 84.56 367 LYS A CA 1
ATOM 2952 C C . LYS A 1 367 ? 24.103 -6.461 -10.876 1.00 84.56 367 LYS A C 1
ATOM 2954 O O . LYS A 1 367 ? 24.952 -6.506 -9.993 1.00 84.56 367 LYS A O 1
ATOM 2959 N N . LYS A 1 368 ? 24.377 -6.228 -12.163 1.00 81.81 368 LYS A N 1
ATOM 2960 C CA . LYS A 1 368 ? 25.745 -6.082 -12.689 1.00 81.81 368 LYS A CA 1
ATOM 2961 C C . LYS A 1 368 ? 26.493 -4.938 -12.014 1.00 81.81 368 LYS A C 1
ATOM 2963 O O . LYS A 1 368 ? 27.649 -5.087 -11.650 1.00 81.81 368 LYS A O 1
ATOM 2968 N N . GLU A 1 369 ? 25.831 -3.810 -11.787 1.00 75.62 369 GLU A N 1
ATOM 2969 C CA . GLU A 1 369 ? 26.457 -2.680 -11.098 1.00 75.62 369 GLU A CA 1
ATOM 2970 C C . GLU A 1 369 ? 26.758 -2.972 -9.622 1.00 75.62 369 GLU A C 1
ATOM 2972 O O . GLU A 1 369 ? 27.804 -2.577 -9.114 1.00 75.62 369 GLU A O 1
ATOM 2977 N N . ASN A 1 370 ? 25.876 -3.697 -8.928 1.00 74.75 370 ASN A N 1
ATOM 2978 C CA . ASN A 1 370 ? 26.138 -4.127 -7.555 1.00 74.75 370 ASN A CA 1
ATOM 2979 C C . ASN A 1 370 ? 27.263 -5.173 -7.468 1.00 74.75 370 ASN A C 1
ATOM 2981 O O . ASN A 1 370 ? 27.938 -5.240 -6.443 1.00 74.75 370 ASN A O 1
ATOM 2985 N N . GLU A 1 371 ? 27.449 -5.998 -8.499 1.00 74.38 371 GLU A N 1
ATOM 2986 C CA . GLU A 1 371 ? 28.572 -6.938 -8.610 1.00 74.38 371 GLU A CA 1
ATOM 2987 C C . GLU A 1 371 ? 29.892 -6.185 -8.823 1.00 74.38 371 GLU A C 1
ATOM 2989 O O . GLU A 1 371 ? 30.821 -6.385 -8.046 1.00 74.38 371 GLU A O 1
ATOM 2994 N N . VAL A 1 372 ? 29.930 -5.218 -9.747 1.00 69.56 372 VAL A N 1
ATOM 2995 C CA . VAL A 1 372 ? 31.106 -4.355 -9.981 1.00 69.56 372 VAL A CA 1
ATOM 2996 C C . VAL A 1 372 ? 31.489 -3.566 -8.721 1.00 69.56 372 VAL A C 1
ATOM 2998 O O . VAL A 1 372 ? 32.643 -3.593 -8.307 1.00 69.56 372 VAL A O 1
ATOM 3001 N N . LYS A 1 373 ? 30.522 -2.941 -8.031 1.00 65.25 373 LYS A N 1
ATOM 3002 C CA . LYS A 1 373 ? 30.784 -2.219 -6.768 1.00 65.25 373 LYS A CA 1
ATOM 3003 C C . LYS A 1 373 ? 31.345 -3.132 -5.672 1.00 65.25 373 LYS A C 1
ATOM 3005 O O . LYS A 1 373 ? 32.163 -2.687 -4.866 1.00 65.25 373 LYS A O 1
ATOM 3010 N N . LYS A 1 374 ? 30.897 -4.394 -5.605 1.00 60.41 374 LYS A N 1
ATOM 3011 C CA . LYS A 1 374 ? 31.412 -5.389 -4.647 1.00 60.41 374 LYS A CA 1
ATOM 3012 C C . LYS A 1 374 ? 32.838 -5.811 -4.981 1.00 60.41 374 LYS A C 1
ATOM 3014 O O . LYS A 1 374 ? 33.642 -5.916 -4.063 1.00 60.41 374 LYS A O 1
ATOM 3019 N N . GLU A 1 375 ? 33.147 -6.016 -6.259 1.00 53.78 375 GLU A N 1
ATOM 3020 C CA . GLU A 1 375 ? 34.496 -6.360 -6.721 1.00 53.78 375 GLU A CA 1
ATOM 3021 C C . GLU A 1 375 ? 35.493 -5.218 -6.465 1.00 53.78 375 GLU A C 1
ATOM 3023 O O . GLU A 1 375 ? 36.584 -5.460 -5.945 1.00 53.78 375 GLU A O 1
ATOM 3028 N N . GLU A 1 376 ? 35.093 -3.967 -6.714 1.00 53.09 376 GLU A N 1
ATOM 3029 C CA . GLU A 1 376 ? 35.895 -2.774 -6.408 1.00 53.09 376 GLU A CA 1
ATOM 3030 C C . GLU A 1 376 ? 36.161 -2.624 -4.899 1.00 53.09 376 GLU A C 1
ATOM 3032 O O . GLU A 1 376 ? 37.289 -2.351 -4.490 1.00 53.09 376 GLU A O 1
ATOM 3037 N N . THR A 1 377 ? 35.161 -2.868 -4.040 1.00 54.16 377 THR A N 1
ATOM 3038 C CA . THR A 1 377 ? 35.351 -2.809 -2.576 1.00 54.16 377 THR A CA 1
ATOM 3039 C C . THR A 1 377 ? 36.154 -3.983 -2.013 1.00 54.16 377 THR A C 1
ATOM 3041 O O . THR A 1 377 ? 36.887 -3.790 -1.042 1.00 54.16 377 THR A O 1
ATOM 3044 N N . SER A 1 378 ? 36.081 -5.179 -2.608 1.00 48.28 378 SER A N 1
ATOM 3045 C CA . SER A 1 378 ? 36.968 -6.293 -2.237 1.00 48.28 378 SER A CA 1
ATOM 3046 C C . SER A 1 378 ? 38.408 -6.075 -2.704 1.00 48.28 378 SER A C 1
ATOM 3048 O O . SER A 1 378 ? 39.332 -6.323 -1.935 1.00 48.28 378 SER A O 1
ATOM 3050 N N . GLY A 1 379 ? 38.612 -5.527 -3.908 1.00 44.59 379 GLY A N 1
ATOM 3051 C CA . GLY A 1 379 ? 39.945 -5.258 -4.454 1.00 44.59 379 GLY A CA 1
ATOM 3052 C C . GLY A 1 379 ? 40.715 -4.182 -3.683 1.00 44.59 379 GLY A C 1
ATOM 3053 O O . GLY A 1 379 ? 41.922 -4.313 -3.496 1.00 44.59 379 GLY A O 1
ATOM 3054 N N . ILE A 1 380 ? 40.023 -3.159 -3.165 1.00 47.25 380 ILE A N 1
ATOM 3055 C CA . ILE A 1 380 ? 40.624 -2.118 -2.310 1.00 47.25 380 ILE A CA 1
ATOM 3056 C C . ILE A 1 380 ? 41.029 -2.677 -0.934 1.00 47.25 380 ILE A C 1
ATOM 3058 O O . ILE A 1 380 ? 42.032 -2.246 -0.365 1.00 47.25 380 ILE A O 1
ATOM 3062 N N . ASN A 1 381 ? 40.281 -3.638 -0.382 1.00 50.06 381 ASN A N 1
ATOM 3063 C CA . ASN A 1 381 ? 40.651 -4.274 0.886 1.00 50.06 381 ASN A CA 1
ATOM 3064 C C . ASN A 1 381 ? 41.842 -5.224 0.721 1.00 50.06 381 ASN A C 1
ATOM 3066 O O . ASN A 1 381 ? 42.738 -5.205 1.562 1.00 50.06 381 ASN A O 1
ATOM 3070 N N . ASP A 1 382 ? 41.898 -5.988 -0.370 1.00 47.72 382 ASP A N 1
ATOM 3071 C CA . ASP A 1 382 ? 43.007 -6.910 -0.628 1.00 47.72 382 ASP A CA 1
ATOM 3072 C C . ASP A 1 382 ? 44.297 -6.180 -1.039 1.00 47.72 382 ASP A C 1
ATOM 3074 O O . ASP A 1 382 ? 45.381 -6.602 -0.635 1.00 47.72 382 ASP A O 1
ATOM 3078 N N . SER A 1 383 ? 44.223 -5.056 -1.773 1.00 52.97 383 SER A N 1
ATOM 3079 C CA . SER A 1 383 ? 45.423 -4.264 -2.098 1.00 52.97 383 SER A CA 1
ATOM 3080 C C . SER A 1 383 ? 45.987 -3.556 -0.866 1.00 52.97 383 SER A C 1
ATOM 3082 O O . SER A 1 383 ? 47.187 -3.627 -0.630 1.00 52.97 383 SER A O 1
ATOM 3084 N N . ASN A 1 384 ? 45.137 -2.953 -0.026 1.00 53.34 384 ASN A N 1
ATOM 3085 C CA . ASN A 1 384 ? 45.582 -2.310 1.214 1.00 53.34 384 ASN A CA 1
ATOM 3086 C C . ASN A 1 384 ? 46.121 -3.324 2.231 1.00 53.34 384 ASN A C 1
ATOM 3088 O O . ASN A 1 384 ? 47.053 -3.010 2.969 1.00 53.34 384 ASN A O 1
ATOM 3092 N N . LEU A 1 385 ? 45.567 -4.541 2.274 1.00 50.94 385 LEU A N 1
ATOM 3093 C CA . LEU A 1 385 ? 46.073 -5.609 3.133 1.00 50.94 385 LEU A CA 1
ATOM 3094 C C . LEU A 1 385 ? 47.413 -6.153 2.619 1.00 50.94 385 LEU A C 1
ATOM 3096 O O . LEU A 1 385 ? 48.326 -6.342 3.418 1.00 50.94 385 LEU A O 1
ATOM 3100 N N . ASN A 1 386 ? 47.567 -6.349 1.307 1.00 54.75 386 ASN A N 1
ATOM 3101 C CA . ASN A 1 386 ? 48.835 -6.779 0.715 1.00 54.75 386 ASN A CA 1
ATOM 3102 C C . ASN A 1 386 ? 49.921 -5.700 0.821 1.00 54.75 386 ASN A C 1
ATOM 3104 O O . ASN A 1 386 ? 51.055 -6.033 1.147 1.00 54.75 386 ASN A O 1
ATOM 3108 N N . ASP A 1 387 ? 49.592 -4.419 0.648 1.00 58.12 387 ASP A N 1
ATOM 3109 C CA . ASP A 1 387 ? 50.535 -3.313 0.855 1.00 58.12 387 ASP A CA 1
ATOM 3110 C C . ASP A 1 387 ? 50.912 -3.156 2.336 1.00 58.12 387 ASP A C 1
ATOM 3112 O O . ASP A 1 387 ? 52.064 -2.867 2.663 1.00 58.12 387 ASP A O 1
ATOM 3116 N N . PHE A 1 388 ? 49.980 -3.408 3.260 1.00 54.59 388 PHE A N 1
ATOM 3117 C CA . PHE A 1 388 ? 50.256 -3.440 4.698 1.00 54.59 388 PHE A CA 1
ATOM 3118 C C . PHE A 1 388 ? 51.143 -4.633 5.095 1.00 54.59 388 PHE A C 1
ATOM 3120 O O . PHE A 1 388 ? 52.100 -4.463 5.850 1.00 54.59 388 PHE A O 1
ATOM 3127 N N . ILE A 1 389 ? 50.879 -5.828 4.555 1.00 57.09 389 ILE A N 1
ATOM 3128 C CA . ILE A 1 389 ? 51.691 -7.035 4.781 1.00 57.09 389 ILE A CA 1
ATOM 3129 C C . ILE A 1 389 ? 53.085 -6.881 4.155 1.00 57.09 389 ILE A C 1
ATOM 3131 O O . ILE A 1 389 ? 54.078 -7.213 4.802 1.00 57.09 389 ILE A O 1
ATOM 3135 N N . ASN A 1 390 ? 53.186 -6.315 2.951 1.00 53.00 390 ASN A N 1
ATOM 3136 C CA . ASN A 1 390 ? 54.464 -6.059 2.287 1.00 53.00 390 ASN A CA 1
ATOM 3137 C C . ASN A 1 390 ? 55.299 -5.028 3.063 1.00 53.00 390 ASN A C 1
ATOM 3139 O O . ASN A 1 390 ? 56.485 -5.265 3.299 1.00 53.00 390 ASN A O 1
ATOM 3143 N N . ASN A 1 391 ? 54.680 -3.955 3.567 1.00 51.72 391 ASN A N 1
ATOM 3144 C CA . ASN A 1 391 ? 55.358 -2.979 4.426 1.00 51.72 391 ASN A CA 1
ATOM 3145 C C . ASN A 1 391 ? 55.778 -3.562 5.786 1.00 51.72 391 ASN A C 1
ATOM 3147 O O . ASN A 1 391 ? 56.832 -3.201 6.299 1.00 51.72 391 ASN A O 1
ATOM 3151 N N . LEU A 1 392 ? 55.019 -4.503 6.360 1.00 47.50 392 LEU A N 1
ATOM 3152 C CA . LEU A 1 392 ? 55.433 -5.223 7.573 1.00 47.50 392 LEU A CA 1
ATOM 3153 C C . LEU A 1 392 ? 56.576 -6.212 7.311 1.00 47.50 392 LEU A C 1
ATOM 3155 O O . LEU A 1 392 ? 57.470 -6.348 8.144 1.00 47.50 392 LEU A O 1
ATOM 3159 N N . SER A 1 393 ? 56.579 -6.877 6.153 1.00 50.00 393 SER A N 1
ATOM 3160 C CA . SER A 1 393 ? 57.642 -7.814 5.770 1.00 50.00 393 SER A CA 1
ATOM 3161 C C . SER A 1 393 ? 58.969 -7.117 5.437 1.00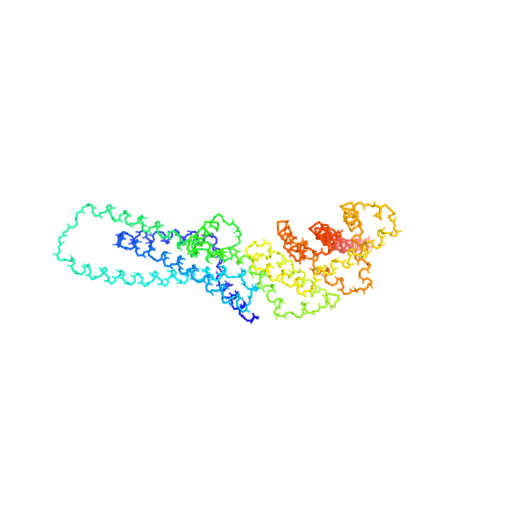 50.00 393 SER A C 1
ATOM 3163 O O . SER A 1 393 ? 60.029 -7.693 5.669 1.00 50.00 393 SER A O 1
ATOM 3165 N N . GLY A 1 394 ? 58.926 -5.856 4.986 1.00 47.62 394 GLY A N 1
ATOM 3166 C CA . GLY A 1 394 ? 60.110 -5.023 4.749 1.00 47.62 394 GLY A CA 1
ATOM 3167 C C . GLY A 1 394 ? 60.749 -4.441 6.018 1.00 47.62 394 GLY A C 1
ATOM 3168 O O . GLY A 1 394 ? 61.921 -4.087 6.000 1.00 47.62 394 GLY A O 1
ATOM 3169 N N . ILE A 1 395 ? 60.022 -4.385 7.141 1.00 48.72 395 ILE A N 1
ATOM 3170 C CA . ILE A 1 395 ? 60.548 -3.884 8.429 1.00 48.72 395 ILE A CA 1
ATOM 3171 C C . ILE A 1 395 ? 61.287 -4.996 9.211 1.00 48.72 395 ILE A C 1
ATOM 3173 O O . ILE A 1 395 ? 61.994 -4.724 10.180 1.00 48.72 395 ILE A O 1
ATOM 3177 N N . GLY A 1 396 ? 61.189 -6.257 8.772 1.00 44.97 396 GLY A N 1
ATOM 3178 C CA . GLY A 1 396 ? 61.796 -7.414 9.439 1.00 44.97 396 GLY A CA 1
ATOM 3179 C C . GLY A 1 396 ? 63.193 -7.837 8.961 1.00 44.97 396 GLY A C 1
ATOM 3180 O O . GLY A 1 396 ? 63.762 -8.736 9.577 1.00 44.97 396 GLY A O 1
ATOM 3181 N N . SER A 1 397 ? 63.760 -7.245 7.898 1.00 45.16 397 SER A N 1
ATOM 3182 C CA . SER A 1 397 ? 65.024 -7.730 7.302 1.00 45.16 397 SER A CA 1
ATOM 3183 C C . SER A 1 397 ? 66.257 -6.835 7.484 1.00 45.16 397 SER A C 1
ATOM 3185 O O . SER A 1 397 ? 67.326 -7.219 7.022 1.00 45.16 397 SER A O 1
ATOM 3187 N N . GLU A 1 398 ? 66.169 -5.693 8.175 1.00 46.94 398 GLU A N 1
ATOM 3188 C CA . GLU A 1 398 ? 67.338 -4.822 8.448 1.00 46.94 398 GLU A CA 1
ATOM 3189 C C . GLU A 1 398 ? 67.767 -4.784 9.930 1.00 46.94 398 GLU A C 1
ATOM 3191 O O . GLU A 1 398 ? 68.553 -3.939 10.344 1.00 46.94 398 GLU A O 1
ATOM 3196 N N . GLY A 1 399 ? 67.290 -5.726 10.750 1.00 42.69 399 GLY A N 1
ATOM 3197 C CA . GLY A 1 399 ? 67.534 -5.740 12.199 1.00 42.69 399 GLY A CA 1
ATOM 3198 C C . GLY A 1 399 ? 68.469 -6.831 12.724 1.00 42.69 399 GLY A C 1
ATOM 3199 O O . GLY A 1 399 ? 68.403 -7.143 13.910 1.00 42.69 399 GLY A O 1
ATOM 3200 N N . GLY A 1 400 ? 69.297 -7.459 11.887 1.00 41.28 400 GLY A N 1
ATOM 3201 C CA . GLY A 1 400 ? 70.104 -8.591 12.342 1.00 41.28 400 GLY A CA 1
ATOM 3202 C C . GLY A 1 400 ? 71.335 -8.879 11.505 1.00 41.28 400 GLY A C 1
ATOM 3203 O O . GLY A 1 400 ? 71.368 -9.908 10.849 1.00 41.28 400 GLY A O 1
ATOM 3204 N N . HIS A 1 401 ? 72.352 -8.014 11.570 1.00 34.03 401 HIS A N 1
ATOM 3205 C CA . HIS A 1 401 ? 73.751 -8.446 11.513 1.00 34.03 401 HIS A CA 1
ATOM 3206 C C . HIS A 1 401 ? 74.714 -7.396 12.103 1.00 34.03 401 HIS A C 1
ATOM 3208 O O . HIS A 1 401 ? 74.898 -6.321 11.545 1.00 34.03 401 HIS A O 1
ATOM 3214 N N . ASN A 1 402 ? 75.387 -7.839 13.173 1.00 33.16 402 ASN A N 1
ATOM 3215 C CA . ASN A 1 402 ? 76.713 -7.464 13.686 1.00 33.16 402 ASN A CA 1
ATOM 3216 C C . ASN A 1 402 ? 76.856 -6.320 14.714 1.00 33.16 402 ASN A C 1
ATOM 3218 O O . ASN A 1 402 ? 76.781 -5.151 14.364 1.00 33.16 402 ASN A O 1
ATOM 3222 N N . VAL A 1 403 ? 77.226 -6.778 15.927 1.00 37.91 403 VAL A N 1
ATOM 3223 C CA . VAL A 1 403 ? 78.184 -6.235 16.924 1.00 37.91 403 VAL A CA 1
ATOM 3224 C C . VAL A 1 403 ? 77.910 -4.859 17.519 1.00 37.91 403 VAL A C 1
ATOM 3226 O O . VAL A 1 403 ? 78.070 -3.846 16.809 1.00 37.91 403 VAL A O 1
#

Foldseek 3Di:
DLPPVVVVLVVLLVLADPPLVPCLVVLLVVLLVVLLVVLLVLPCLLLVLLVVLLVQLQVVLVVQLVVVLVVCVVPPNLQNLVSQAVSLVVSLVSSVVSNVVSVVVSVVVVVVVVVVPPPDDDDDPVSNVRSNVSSVSSSVSCQLNSLSVSLSSQQADPDPDPSNVSSQVSSCSSSVNSHGGNHPVNVLSVLVVLLSCCVPVPCLVVDQLVPDDPVSNVSLLSNLLSVLVQCLPPSSVSRRLSVVLVVCLVVPVVVVVVVLLVVLLVVCVVPPVVLVVDDLVVQQVVSLVSCLVCVVVSQVVVCVVPVSVVSVLSSVLSNLLNHDPVSLLVSLVSNQVSHDPPDPSVSRYDSSSSSVSVSVVSNVVSVVVVVVVVVVVVVVVVVVVVVVVVVVVVVPPPPDDDD

Organism: NCBI:txid171284

Sequence (403 aa):
MKNDLQNIFNHIFKLEASGAQFWAPIIFIVFLGISFLFGMIFKFKWTILKVIAIIITMVGSIIAYNKIADIVNKHDQNLIGFVPFGVTLIAIAIYWVSRLILFIINLILHVIIKGIQKKKNPIKKRKWLFRILGGFSNLVVTIPGSLLITDVFLVGTKNKTSFGEVTKLGVKLLTSNKGVSLAGLIEKTKNIEKVLNTLTKSDILSKDYSSLSDKEKEELENTLKETAHLINDKRIFNAVVPIITKKAKENNVDKKIDNIVENAIKEIETKDPSYKNASSEKKKEITEKYIKENINKLYENTKREDPKIEDKIKTLETVVGNLNENTKNDLIKEFDKVVPNDGELRKKINVTKTIEIFFDFLKEKNKKENEVKKEETSGINDSNLNDFINNLSGIGSEGGHNV